Protein AF-A0A401QHI1-F1 (afdb_monomer)

Solvent-accessible surface area (backbone atoms only — not comparable to full-atom values): 21745 Å² total; per-residue (Å²): 92,75,42,57,74,98,57,79,73,34,81,75,37,26,34,40,37,42,41,28,44,40,52,71,39,65,68,50,36,47,31,44,77,69,56,44,65,62,94,81,37,71,45,52,82,74,55,82,55,30,84,54,68,31,31,52,53,16,51,32,35,13,39,39,52,45,80,56,34,30,65,60,72,97,56,66,14,44,21,76,58,24,31,18,64,32,34,25,69,40,64,90,92,48,79,51,73,57,34,32,48,30,48,24,39,24,82,91,35,67,42,28,39,45,78,54,73,69,20,51,63,27,23,20,33,55,46,36,77,48,75,55,96,79,28,35,41,37,32,25,41,25,38,53,27,38,58,74,84,51,29,53,73,34,38,34,41,35,40,36,34,71,42,53,40,33,36,40,36,40,41,40,71,41,67,44,98,84,35,70,61,66,29,35,45,79,36,82,39,44,84,87,52,72,74,43,85,46,72,55,102,80,36,25,35,36,30,36,84,52,98,87,40,50,37,39,33,40,38,32,29,46,84,57,53,42,73,82,79,88,84,62,92,87,67,88,87,86,90,57,65,59,67,43,33,42,34,40,39,32,29,62,90,58,49,81,77,44,77,50,46,44,58,66,93,48,36,38,39,38,42,39,31,41,84,86,50,41,37,40,36,43,36,53,70,50,92,52,92,84,57,66,52,45,36,36,39,32,51,71,89,46,79,44,76,44,54,50,88,76,41,55,73,91,74,90,78,79,79,73,80,63,55,66,57,58,51,54,58,57,56,56,65,52,55,61,55,55,54,51,51,51,54,52,50,52,53,51,51,68,67,31,69,66,48,49,53,49,50,52,51,52,56,66,57,63,79,60,92,61,62,69,72,56,50,56,61,61,64,66,71,77,76,76,80,94,74,89,79,88,132

InterPro domains:
  IPR052447 Dermatan-Sulfate Isomerase [PTHR15532] (1-309)

Secondary structure (DSSP, 8-state):
-EESTTS--BTTB-EEEEE--BTTHHHHHHHHHTT-STTT--GGGG---TTS-S-TTEEEEEGGG--SB----S--B-GGGSS-EEBS---TT-TBTTBB--TT-BTT-SS---SSHHHHT-B-EEEEEEEETTEEEEEEE-GGGS-GGG-EEEEEEEEEEEETTEEEEEEEEEE-TT----B-EE----SSS--EEEEETTEEEEEEEETTEEEEEEEEETTS--PPP---SS------B-S-EEEEEE-TT--EEEEEEEE-SSEEEEEEEESS-EEEEEEE-S--TT--EEEEEEETTEEEEEESTTPPPP-PPPPPTTHHHHHHHHHHTHHHHHHHHHHHHHHHHHTSHHHHHHHHHHHHHTTSS-HHHHHHHHHSSSSS-------

Foldseek 3Di:
DWALPPPDQAQQGKIKDWDFWAQVGPVLLCCQVVVFPVVQDPHCVNDFSFQDALAHGFMWIDQSPNGWFDQADQDARAQQSTQDKWWACDDPPAQAPSIDGFPQHDNPDSTTRQRDDLNVQFGKDWFDWDDDPQKIKTKIWGPSRHDCLQQWPTFMWIWICPGSFKIKIKTATDGDPPGPTWAMDGHTDDPPFFWDWDDDPQWTWIWTADPQGIKIKTKDFQVSDHDYDDGDPPDDDDDGHDGIMMMMIGDPVWAWPDWHWHDDPFWIWIWTDTPPWTKIKIAGDDPDPPDQFGIWIDTPPDIDTHGSVPTDDDDDDDHDPPVVVVVVVVVVVVVVVVVVVVVVVCVVCVPDPVNVVVVVVVVVVVPDDDVPVVVVVVVVVPDDDDDDDDD

Radius of gyration: 31.42 Å; Cα contacts (8 Å, |Δi|>4): 764; chains: 1; bounding box: 79×66×89 Å

Nearest PDB structures (foldseek):
  6hzn-assembly1_A  TM=9.493E-01  e=1.306E-43  Homo sapiens
  8t7z-assembly1_E  TM=2.114E-01  e=2.836E-01  Klebsiella aerogenes KCTC 2190
  1we5-assembly1_E  TM=2.531E-01  e=3.876E-01  Escherichia coli
  8t7z-assembly1_A  TM=1.858E-01  e=2.186E-01  Klebsiella aerogenes KCTC 2190
  8t7z-assembly1_F  TM=1.843E-01  e=4.083E-01  Klebsiella aerogenes KCTC 2190

Structure (mmCIF, N/CA/C/O backbone):
data_AF-A0A401QHI1-F1
#
_entry.id   AF-A0A401QHI1-F1
#
loop_
_atom_site.group_PDB
_atom_site.id
_atom_site.type_symbol
_atom_site.label_atom_id
_atom_site.label_alt_id
_atom_site.label_comp_id
_atom_site.label_asym_id
_atom_site.label_entity_id
_atom_site.label_seq_id
_atom_site.pdbx_PDB_ins_code
_atom_site.Cartn_x
_atom_site.Cartn_y
_atom_site.Cartn_z
_atom_site.occupancy
_atom_site.B_iso_or_equiv
_atom_site.auth_seq_id
_atom_site.auth_comp_id
_atom_site.auth_asym_id
_atom_site.auth_atom_id
_atom_site.pdbx_PDB_model_num
ATOM 1 N N . VAL A 1 1 ? -3.735 0.244 -6.476 1.00 87.19 1 VAL A N 1
ATOM 2 C CA . VAL A 1 1 ? -5.213 0.357 -6.486 1.00 87.19 1 VAL A CA 1
ATOM 3 C C . VAL A 1 1 ? -5.581 1.725 -5.952 1.00 87.19 1 VAL A C 1
ATOM 5 O O . VAL A 1 1 ? -4.955 2.157 -4.992 1.00 87.19 1 VAL A O 1
ATOM 8 N N . THR A 1 2 ? -6.544 2.405 -6.568 1.00 88.44 2 THR A N 1
ATOM 9 C CA . THR A 1 2 ? -7.120 3.660 -6.068 1.00 88.44 2 THR A CA 1
ATOM 10 C C . THR A 1 2 ? -8.643 3.547 -6.089 1.00 88.44 2 THR A C 1
ATOM 12 O O . THR A 1 2 ? -9.214 3.018 -7.039 1.00 88.44 2 THR A O 1
ATOM 15 N N . TYR A 1 3 ? -9.294 4.031 -5.037 1.00 84.38 3 TYR A N 1
ATOM 16 C CA . TYR A 1 3 ? -10.744 4.114 -4.892 1.00 84.38 3 TYR A CA 1
ATOM 17 C C . TYR A 1 3 ? -11.126 5.549 -4.513 1.00 84.38 3 TYR A C 1
ATOM 19 O O . TYR A 1 3 ? -10.425 6.186 -3.727 1.00 84.38 3 TYR A O 1
ATOM 27 N N . GLY A 1 4 ? -12.202 6.068 -5.113 1.00 78.62 4 GLY A N 1
ATOM 28 C CA . GLY A 1 4 ? -12.642 7.459 -4.929 1.00 78.62 4 GLY A CA 1
ATOM 29 C C . GLY A 1 4 ? -11.766 8.517 -5.619 1.00 78.62 4 GLY A C 1
ATOM 30 O O . GLY A 1 4 ? -11.945 9.710 -5.396 1.00 78.62 4 GLY A O 1
ATOM 31 N N . GLY A 1 5 ? -10.813 8.107 -6.465 1.00 74.19 5 GLY A N 1
ATOM 32 C CA . GLY A 1 5 ? -9.969 9.031 -7.228 1.00 74.19 5 GLY A CA 1
ATOM 33 C C . GLY A 1 5 ? -10.769 9.866 -8.236 1.00 74.19 5 GLY A C 1
ATOM 34 O O . GLY A 1 5 ? -11.660 9.344 -8.899 1.00 74.19 5 GLY A O 1
ATOM 35 N N . ALA A 1 6 ? -10.408 11.149 -8.369 1.00 64.31 6 ALA A N 1
ATOM 36 C CA . ALA A 1 6 ? -11.014 12.133 -9.282 1.00 64.31 6 ALA A CA 1
ATOM 37 C C . ALA A 1 6 ? -12.469 12.548 -8.974 1.00 64.31 6 ALA A C 1
ATOM 39 O O . ALA A 1 6 ? -13.143 13.115 -9.834 1.00 64.31 6 ALA A O 1
ATOM 40 N N . VAL A 1 7 ? -12.946 12.317 -7.749 1.00 65.88 7 VAL A N 1
ATOM 41 C CA . VAL A 1 7 ? -14.273 12.755 -7.298 1.00 65.88 7 VAL A CA 1
ATOM 42 C C . VAL A 1 7 ? -14.133 13.972 -6.362 1.00 65.88 7 VAL A C 1
ATOM 44 O O . VAL A 1 7 ? -13.175 14.009 -5.587 1.00 65.88 7 VAL A O 1
ATOM 47 N N . PRO A 1 8 ? -15.029 14.984 -6.410 1.00 66.88 8 PRO A N 1
ATOM 48 C CA . PRO A 1 8 ? -15.001 16.103 -5.465 1.00 66.88 8 PRO A CA 1
ATOM 49 C C . PRO A 1 8 ? -15.018 15.639 -4.006 1.00 66.88 8 PRO A C 1
ATOM 51 O O . PRO A 1 8 ? -15.732 14.690 -3.670 1.00 66.88 8 PRO A O 1
ATOM 54 N N . ALA A 1 9 ? -14.250 16.329 -3.157 1.00 62.50 9 ALA A N 1
ATOM 55 C CA . ALA A 1 9 ? -14.211 16.073 -1.722 1.00 62.50 9 ALA A CA 1
ATOM 56 C C . ALA A 1 9 ? -15.585 16.360 -1.097 1.00 62.50 9 ALA A C 1
ATOM 58 O O . ALA A 1 9 ? -16.060 17.495 -1.110 1.00 62.50 9 ALA A O 1
ATOM 59 N N . GLU A 1 10 ? -16.221 15.318 -0.564 1.00 64.00 10 GLU A N 1
ATOM 60 C CA . GLU A 1 10 ? -17.504 15.370 0.138 1.00 64.00 10 GLU A CA 1
ATOM 61 C C . GLU A 1 10 ? -17.471 14.369 1.306 1.00 64.00 10 GLU A C 1
ATOM 63 O O . GLU A 1 10 ? -16.754 13.369 1.256 1.00 64.00 10 GLU A O 1
ATOM 68 N N . VAL A 1 11 ? -18.294 14.595 2.337 1.00 62.16 11 VAL A N 1
ATOM 69 C CA . VAL A 1 11 ? -18.361 13.793 3.584 1.00 62.16 11 VAL A CA 1
ATOM 70 C C . VAL A 1 11 ? -18.697 12.304 3.350 1.00 62.16 11 VAL A C 1
ATOM 72 O O . VAL A 1 11 ? -18.530 11.455 4.218 1.00 62.16 11 VAL A O 1
ATOM 75 N N . THR A 1 12 ? -19.168 11.942 2.160 1.00 72.12 12 THR A N 1
ATOM 76 C CA . THR A 1 12 ? -19.492 10.553 1.797 1.00 72.12 12 THR A CA 1
ATOM 77 C C . THR A 1 12 ? -18.534 9.966 0.763 1.00 72.12 12 THR A C 1
ATOM 79 O O . THR A 1 12 ? -18.793 8.885 0.234 1.00 72.12 12 THR A O 1
ATOM 82 N N . ARG A 1 13 ? -17.444 10.667 0.433 1.00 82.75 13 ARG A N 1
ATOM 83 C CA . ARG A 1 13 ? -16.537 10.313 -0.664 1.00 82.75 13 ARG A CA 1
ATOM 84 C C . ARG A 1 13 ? -15.097 10.210 -0.165 1.00 82.75 13 ARG A C 1
ATOM 86 O O . ARG A 1 13 ? -14.366 11.198 -0.183 1.00 82.75 13 ARG A O 1
ATOM 93 N N . PRO A 1 14 ? -14.683 9.024 0.305 1.00 92.19 14 PRO A N 1
ATOM 94 C CA . PRO A 1 14 ? -13.320 8.820 0.751 1.00 92.19 14 PRO A CA 1
ATOM 95 C C . PRO A 1 14 ? -12.392 8.598 -0.435 1.00 92.19 14 PRO A C 1
ATOM 97 O O . PRO A 1 14 ? -12.797 8.072 -1.473 1.00 92.19 14 PRO A O 1
ATOM 100 N N . PHE A 1 15 ? -11.118 8.896 -0.223 1.00 95.44 15 PHE A N 1
ATOM 101 C CA . PHE A 1 15 ? -10.049 8.377 -1.060 1.00 95.44 15 PHE A CA 1
ATOM 102 C C . PHE A 1 15 ? -9.310 7.261 -0.319 1.00 95.44 15 PHE A C 1
ATOM 104 O O . PHE A 1 15 ? -8.932 7.419 0.843 1.00 95.44 15 PHE A O 1
ATOM 111 N N . LEU A 1 16 ? -9.093 6.138 -0.999 1.00 96.94 16 LEU A N 1
ATOM 112 C CA . LEU A 1 16 ? -8.296 5.016 -0.506 1.00 96.94 16 LEU A CA 1
ATOM 113 C C . LEU A 1 16 ? -7.322 4.594 -1.601 1.00 96.94 16 LEU A C 1
ATOM 115 O O . LEU A 1 16 ? -7.727 4.355 -2.741 1.00 96.94 16 LEU A O 1
ATOM 119 N N . SER A 1 17 ? -6.042 4.468 -1.267 1.00 97.75 17 SER A N 1
ATOM 120 C CA . SER A 1 17 ? -5.049 3.894 -2.174 1.00 97.75 17 SER A CA 1
ATOM 121 C C . SER A 1 17 ? -4.278 2.764 -1.513 1.00 97.75 17 SER A C 1
ATOM 123 O O . SER A 1 17 ? -4.139 2.735 -0.297 1.00 97.75 17 SER A O 1
ATOM 125 N N . PHE A 1 18 ? -3.801 1.823 -2.324 1.00 98.50 18 PHE A N 1
ATOM 126 C CA . PHE A 1 18 ? -2.988 0.693 -1.885 1.00 98.50 18 PHE A CA 1
ATOM 127 C C . PHE A 1 18 ? -1.940 0.349 -2.945 1.00 98.50 18 PHE A C 1
ATOM 129 O O . PHE A 1 18 ? -2.283 0.217 -4.132 1.00 98.50 18 PHE A O 1
ATOM 136 N N . LYS A 1 19 ? -0.685 0.164 -2.529 1.00 98.38 19 LYS A N 1
ATOM 137 C CA . LYS A 1 19 ? 0.440 -0.194 -3.398 1.00 98.38 19 LYS A CA 1
ATOM 138 C C . LYS A 1 19 ? 1.066 -1.507 -2.949 1.00 98.38 19 LYS A C 1
ATOM 140 O O . LYS A 1 19 ? 1.502 -1.654 -1.818 1.00 98.38 19 LYS A O 1
ATOM 145 N N . SER A 1 20 ? 1.147 -2.457 -3.873 1.00 98.12 20 SER A N 1
ATOM 146 C CA . SER A 1 20 ? 1.952 -3.667 -3.716 1.00 98.12 20 SER A CA 1
ATOM 147 C C . SER A 1 20 ? 2.227 -4.245 -5.103 1.00 98.12 20 SER A C 1
ATOM 149 O O . SER A 1 20 ? 1.303 -4.670 -5.800 1.00 98.12 20 SER A O 1
ATOM 151 N N . GLY A 1 21 ? 3.469 -4.159 -5.572 1.00 97.31 21 GLY A N 1
ATOM 152 C CA . GLY A 1 21 ? 3.821 -4.474 -6.954 1.00 97.31 21 GLY A CA 1
ATOM 153 C C . GLY A 1 21 ? 5.308 -4.729 -7.179 1.00 97.31 21 GLY A C 1
ATOM 154 O O . GLY A 1 21 ? 6.144 -4.584 -6.292 1.00 97.31 21 GLY A O 1
ATOM 155 N N . LYS A 1 22 ? 5.639 -5.119 -8.409 1.00 97.62 22 LYS A N 1
ATOM 156 C CA . LYS A 1 22 ? 7.018 -5.331 -8.860 1.00 97.62 22 LYS A CA 1
ATOM 157 C C . LYS A 1 22 ? 7.781 -4.001 -8.937 1.00 97.62 22 LYS A C 1
ATOM 159 O O . LYS A 1 22 ? 7.229 -3.022 -9.445 1.00 97.62 22 LYS A O 1
ATOM 164 N N . LEU A 1 23 ? 9.040 -3.992 -8.497 1.00 97.94 23 LEU A N 1
ATOM 165 C CA . LEU A 1 23 ? 9.972 -2.871 -8.673 1.00 97.94 23 LEU A CA 1
ATOM 166 C C . LEU A 1 23 ? 10.060 -2.456 -10.152 1.00 97.94 23 LEU A C 1
ATOM 168 O O . LEU A 1 23 ? 10.135 -3.310 -11.032 1.00 97.94 23 LEU A O 1
ATOM 172 N N . GLY A 1 24 ? 10.034 -1.159 -10.454 1.00 96.56 24 GLY A N 1
ATOM 173 C CA . GLY A 1 24 ? 9.976 -0.621 -11.819 1.00 96.56 24 GLY A CA 1
ATOM 174 C C . GLY A 1 24 ? 8.613 -0.792 -12.503 1.00 96.56 24 GLY A C 1
ATOM 175 O O . GLY A 1 24 ? 8.443 -0.427 -13.667 1.00 96.56 24 GLY A O 1
ATOM 176 N N . GLY A 1 25 ? 7.628 -1.372 -11.817 1.00 96.31 25 GLY A N 1
ATOM 177 C CA . GLY A 1 25 ? 6.393 -1.848 -12.425 1.00 96.31 25 GLY A CA 1
ATOM 178 C C . GLY A 1 25 ? 6.590 -3.134 -13.238 1.00 96.31 25 GLY A C 1
ATOM 179 O O . GLY A 1 25 ? 7.697 -3.513 -13.621 1.00 96.31 25 GLY A O 1
ATOM 180 N N . ARG A 1 26 ? 5.476 -3.820 -13.534 1.00 95.19 26 ARG A N 1
ATOM 181 C CA . ARG A 1 26 ? 5.481 -5.144 -14.190 1.00 95.19 26 ARG A CA 1
ATOM 182 C C . ARG A 1 26 ? 6.321 -5.180 -15.467 1.00 95.19 26 ARG A C 1
ATOM 184 O O . ARG A 1 26 ? 7.074 -6.123 -15.657 1.00 95.19 26 ARG A O 1
ATOM 191 N N . ALA A 1 27 ? 6.190 -4.172 -16.331 1.00 95.38 27 ALA A N 1
ATOM 192 C CA . ALA A 1 27 ? 6.876 -4.156 -17.621 1.00 95.38 27 ALA A CA 1
ATOM 193 C C . ALA A 1 27 ? 8.402 -4.159 -17.460 1.00 95.38 27 ALA A C 1
ATOM 195 O O . ALA A 1 27 ? 9.063 -5.029 -18.018 1.00 95.38 27 ALA A O 1
ATOM 196 N N . ILE A 1 28 ? 8.955 -3.232 -16.672 1.00 96.75 28 ILE A N 1
ATOM 197 C CA . ILE A 1 28 ? 10.404 -3.134 -16.458 1.00 96.75 28 ILE A CA 1
ATOM 198 C C . ILE A 1 28 ? 10.916 -4.377 -15.735 1.00 96.75 28 ILE A C 1
ATOM 200 O O . ILE A 1 28 ? 11.891 -4.978 -16.184 1.00 96.75 28 ILE A O 1
ATOM 204 N N . TYR A 1 29 ? 10.234 -4.794 -14.666 1.00 96.62 29 TYR A N 1
ATOM 205 C CA . TYR A 1 29 ? 10.613 -5.984 -13.916 1.00 96.62 29 TYR A CA 1
ATOM 206 C C . TYR A 1 29 ? 10.683 -7.212 -14.826 1.00 96.62 29 TYR A C 1
ATOM 208 O O . TYR A 1 29 ? 11.708 -7.888 -14.875 1.00 96.62 29 TYR A O 1
ATOM 216 N N . ASP A 1 30 ? 9.631 -7.478 -15.601 1.00 96.38 30 ASP A N 1
ATOM 217 C CA . ASP A 1 30 ? 9.590 -8.635 -16.490 1.00 96.38 30 ASP A CA 1
ATOM 218 C C . ASP A 1 30 ? 10.616 -8.512 -17.624 1.00 96.38 30 ASP A C 1
ATOM 220 O O . ASP A 1 30 ? 11.220 -9.515 -17.987 1.00 96.38 30 ASP A O 1
ATOM 224 N N . ILE A 1 31 ? 10.869 -7.312 -18.162 1.00 97.06 31 ILE A N 1
ATOM 225 C CA . ILE A 1 31 ? 11.923 -7.099 -19.165 1.00 97.06 31 ILE A CA 1
ATOM 226 C C . ILE A 1 31 ? 13.293 -7.487 -18.603 1.00 97.06 31 ILE A C 1
ATOM 228 O O . ILE A 1 31 ? 14.036 -8.227 -19.249 1.00 97.06 31 ILE A O 1
ATOM 232 N N . VAL A 1 32 ? 13.613 -7.026 -17.392 1.00 96.31 32 VAL A N 1
ATOM 233 C CA . VAL A 1 32 ? 14.892 -7.309 -16.731 1.00 96.31 32 VAL A CA 1
ATOM 234 C C . VAL A 1 32 ? 15.034 -8.799 -16.413 1.00 96.31 32 VAL A C 1
ATOM 236 O O . VAL A 1 32 ? 16.046 -9.404 -16.768 1.00 96.31 32 VAL A O 1
ATOM 239 N N . HIS A 1 33 ? 14.023 -9.407 -15.789 1.00 95.31 33 HIS A N 1
ATOM 240 C CA . HIS A 1 33 ? 14.108 -10.783 -15.285 1.00 95.31 33 HIS A CA 1
ATOM 241 C C . HIS A 1 33 ? 13.916 -11.838 -16.381 1.00 95.31 33 HIS A C 1
ATOM 243 O O . HIS A 1 33 ? 14.506 -12.914 -16.306 1.00 95.31 33 HIS A O 1
ATOM 249 N N . GLN A 1 34 ? 13.132 -11.537 -17.421 1.00 95.94 34 GLN A N 1
ATOM 250 C CA . GLN A 1 34 ? 12.909 -12.432 -18.565 1.00 95.94 34 GLN A CA 1
ATOM 251 C C . GLN A 1 34 ? 13.868 -12.136 -19.731 1.00 95.94 34 GLN A C 1
ATOM 253 O O . GLN A 1 34 ? 13.766 -12.778 -20.771 1.00 95.94 34 GLN A O 1
ATOM 258 N N . LYS A 1 35 ? 14.815 -11.198 -19.557 1.00 95.88 35 LYS A N 1
ATOM 259 C CA . LYS A 1 35 ? 15.833 -10.807 -20.552 1.00 95.88 35 LYS A CA 1
ATOM 260 C C . LYS A 1 35 ? 15.241 -10.385 -21.906 1.00 95.88 35 LYS A C 1
ATOM 262 O O . LYS A 1 35 ? 15.792 -10.718 -22.956 1.00 95.88 35 LYS A O 1
ATOM 267 N N . LYS A 1 36 ? 14.132 -9.644 -21.869 1.00 96.25 36 LYS A N 1
ATOM 268 C CA . LYS A 1 36 ? 13.482 -9.109 -23.074 1.00 96.25 36 LYS A CA 1
ATOM 269 C C . LYS A 1 36 ? 14.294 -7.976 -23.689 1.00 96.25 36 LYS A C 1
ATOM 271 O O . LYS A 1 36 ? 15.032 -7.294 -22.977 1.00 96.25 36 LYS A O 1
ATOM 276 N N . TYR A 1 37 ? 14.119 -7.745 -24.989 1.00 97.19 37 TYR A N 1
ATOM 277 C CA . TYR A 1 37 ? 14.792 -6.684 -25.748 1.00 97.19 37 TYR A CA 1
ATOM 278 C C . TYR A 1 37 ? 16.321 -6.748 -25.615 1.00 97.19 37 TYR A C 1
ATOM 280 O O . TYR A 1 37 ? 16.993 -5.740 -25.374 1.00 97.19 37 TYR A O 1
ATOM 288 N N . SER A 1 38 ? 16.879 -7.955 -25.726 1.00 95.56 38 SER A N 1
ATOM 289 C CA . SER A 1 38 ? 18.280 -8.260 -25.391 1.00 95.56 38 SER A CA 1
ATOM 290 C C . SER A 1 38 ? 19.329 -7.461 -26.180 1.00 95.56 38 SER A C 1
ATOM 292 O O . SER A 1 38 ? 20.465 -7.327 -25.723 1.00 95.56 38 SER A O 1
ATOM 294 N N . GLN A 1 39 ? 18.964 -6.885 -27.330 1.00 96.19 39 GLN A N 1
ATOM 295 C CA . GLN A 1 39 ? 19.842 -6.006 -28.112 1.00 96.19 39 GLN A CA 1
ATOM 296 C C . GLN A 1 39 ? 20.009 -4.609 -27.490 1.00 96.19 39 GLN A C 1
ATOM 298 O O . GLN A 1 39 ? 21.021 -3.951 -27.731 1.00 96.19 39 GLN A O 1
ATOM 303 N N . TRP A 1 40 ? 19.055 -4.153 -26.674 1.00 96.62 40 TRP A N 1
ATOM 304 C CA . TRP A 1 40 ? 19.089 -2.838 -26.015 1.00 96.62 40 TRP A CA 1
ATOM 305 C C . TRP A 1 40 ? 19.325 -2.937 -24.513 1.00 96.62 40 TRP A C 1
ATOM 307 O O . TRP A 1 40 ? 20.002 -2.093 -23.916 1.00 96.62 40 TRP A O 1
ATOM 317 N N . ILE A 1 41 ? 18.740 -3.957 -23.892 1.00 97.50 41 ILE A N 1
ATOM 318 C CA . ILE A 1 41 ? 18.601 -4.055 -22.448 1.00 97.50 41 ILE A CA 1
ATOM 319 C C . ILE A 1 41 ? 19.516 -5.147 -21.910 1.00 97.50 41 ILE A C 1
ATOM 321 O O . ILE A 1 41 ? 19.456 -6.305 -22.309 1.00 97.50 41 ILE A O 1
ATOM 325 N N . ASN A 1 42 ? 20.345 -4.786 -20.937 1.00 95.94 42 ASN A N 1
ATOM 326 C CA . ASN A 1 42 ? 21.150 -5.728 -20.176 1.00 95.94 42 ASN A CA 1
ATOM 327 C C . ASN A 1 42 ? 20.974 -5.436 -18.680 1.00 95.94 42 ASN A C 1
ATOM 329 O O . ASN A 1 42 ? 21.776 -4.754 -18.038 1.00 95.94 42 ASN A O 1
ATOM 333 N N . GLY A 1 43 ? 19.868 -5.965 -18.158 1.00 95.44 43 GLY A N 1
ATOM 334 C CA . GLY A 1 43 ? 19.483 -5.899 -16.755 1.00 95.44 43 GLY A CA 1
ATOM 335 C C . GLY A 1 43 ? 19.108 -4.496 -16.271 1.00 95.44 43 GLY A C 1
ATOM 336 O O . GLY A 1 43 ? 18.801 -3.592 -17.050 1.00 95.44 43 GLY A O 1
ATOM 337 N N . TRP A 1 44 ? 19.178 -4.305 -14.952 1.00 96.62 44 TRP A N 1
ATOM 338 C CA . TRP A 1 44 ? 18.821 -3.052 -14.278 1.00 96.62 44 TRP A CA 1
ATOM 339 C C . TRP A 1 44 ? 19.658 -1.838 -14.691 1.00 96.62 44 TRP A C 1
ATOM 341 O O . TRP A 1 44 ? 19.248 -0.712 -14.436 1.00 96.62 44 TRP A O 1
ATOM 351 N N . LYS A 1 45 ? 20.811 -2.010 -15.351 1.00 95.69 45 LYS A N 1
ATOM 352 C CA . LYS A 1 45 ? 21.663 -0.877 -15.757 1.00 95.69 45 LYS A CA 1
ATOM 353 C C . LYS A 1 45 ? 20.975 0.069 -16.756 1.00 95.69 45 LYS A C 1
ATOM 355 O O . LYS A 1 45 ? 21.390 1.216 -16.876 1.00 95.69 45 LYS A O 1
ATOM 360 N N . ASN A 1 46 ? 19.969 -0.428 -17.479 1.00 97.06 46 ASN A N 1
ATOM 361 C CA . ASN A 1 46 ? 19.207 0.320 -18.477 1.00 97.06 46 ASN A CA 1
ATOM 362 C C . ASN A 1 46 ? 17.969 1.023 -17.892 1.00 97.06 46 ASN A C 1
ATOM 364 O O . ASN A 1 46 ? 17.305 1.763 -18.612 1.00 97.06 46 ASN A O 1
ATOM 368 N N . PHE A 1 47 ? 17.663 0.816 -16.609 1.00 97.25 47 PHE A N 1
ATOM 369 C CA . PHE A 1 47 ? 16.511 1.406 -15.930 1.00 97.25 47 PHE A CA 1
ATOM 370 C C . PHE A 1 47 ? 16.945 2.125 -14.650 1.00 97.25 47 PHE A C 1
ATOM 372 O O . PHE A 1 47 ? 18.008 1.853 -14.094 1.00 97.25 47 PHE A O 1
ATOM 379 N N . ASN A 1 48 ? 16.124 3.061 -14.171 1.00 96.56 48 ASN A N 1
ATOM 380 C CA . ASN A 1 48 ? 16.391 3.776 -12.927 1.00 96.56 48 ASN A CA 1
ATOM 381 C C . ASN A 1 48 ? 15.162 3.781 -12.015 1.00 96.56 48 ASN A C 1
ATOM 383 O O . ASN A 1 48 ? 14.305 4.651 -12.135 1.00 96.56 48 ASN A O 1
ATOM 387 N N . ALA A 1 49 ? 15.111 2.828 -11.082 1.00 95.94 49 ALA A N 1
ATOM 388 C CA . ALA A 1 49 ? 14.066 2.741 -10.060 1.00 95.94 49 ALA A CA 1
ATOM 389 C C . ALA A 1 49 ? 14.420 3.513 -8.775 1.00 95.94 49 ALA A C 1
ATOM 391 O O . ALA A 1 49 ? 13.775 3.362 -7.745 1.00 95.94 49 ALA A O 1
ATOM 392 N N . GLY A 1 50 ? 15.454 4.358 -8.796 1.00 94.00 50 GLY A N 1
ATOM 393 C CA . GLY A 1 50 ? 15.976 4.959 -7.573 1.00 94.00 50 GLY A CA 1
ATOM 394 C C . GLY A 1 50 ? 15.062 6.015 -6.926 1.00 94.00 50 GLY A C 1
ATOM 395 O O . GLY A 1 50 ? 15.306 6.399 -5.784 1.00 94.00 50 GLY A O 1
ATOM 396 N N . HIS A 1 51 ? 14.016 6.468 -7.624 1.00 94.25 51 HIS A N 1
ATOM 397 C CA . HIS A 1 51 ? 12.975 7.341 -7.070 1.00 94.25 51 HIS A CA 1
ATOM 398 C C . HIS A 1 51 ? 11.788 6.588 -6.458 1.00 94.25 51 HIS A C 1
ATOM 400 O O . HIS A 1 51 ? 10.979 7.225 -5.788 1.00 94.25 51 HIS A O 1
ATOM 406 N N . GLU A 1 52 ? 11.689 5.268 -6.637 1.00 95.50 52 GLU A N 1
ATOM 407 C CA . GLU A 1 52 ? 10.724 4.464 -5.883 1.00 95.50 52 GLU A CA 1
ATOM 408 C C . GLU A 1 52 ? 11.089 4.413 -4.396 1.00 95.50 52 GLU A C 1
ATOM 410 O O . GLU A 1 52 ? 12.196 4.790 -4.004 1.00 95.50 52 GLU A O 1
ATOM 415 N N . HIS A 1 53 ? 10.145 3.983 -3.561 1.00 96.00 53 HIS A N 1
ATOM 416 C CA . HIS A 1 53 ? 10.292 3.874 -2.112 1.00 96.00 53 HIS A CA 1
ATOM 417 C C . HIS A 1 53 ? 10.209 2.400 -1.658 1.00 96.00 53 HIS A C 1
ATOM 419 O O . HIS A 1 53 ? 9.660 1.568 -2.380 1.00 96.00 53 HIS A O 1
ATOM 425 N N . PRO A 1 54 ? 10.753 2.049 -0.476 1.00 96.56 54 PRO A N 1
ATOM 426 C CA . PRO A 1 54 ? 10.506 0.761 0.182 1.00 96.56 54 PRO A CA 1
ATOM 427 C C . PRO A 1 54 ? 9.102 0.741 0.826 1.00 96.56 54 PRO A C 1
ATOM 429 O O . PRO A 1 54 ? 8.951 0.836 2.044 1.00 96.56 54 PRO A O 1
ATOM 432 N N . ASP A 1 55 ? 8.071 0.695 -0.015 1.00 97.44 55 ASP A N 1
ATOM 433 C CA . ASP A 1 55 ? 6.666 0.997 0.296 1.00 97.44 55 ASP A CA 1
ATOM 434 C C . ASP A 1 55 ? 5.692 -0.125 -0.137 1.00 97.44 55 ASP A C 1
ATOM 436 O O . ASP A 1 55 ? 4.496 0.102 -0.313 1.00 97.44 55 ASP A O 1
ATOM 440 N N . GLN A 1 56 ? 6.169 -1.356 -0.347 1.00 98.31 56 GLN A N 1
ATOM 441 C CA . GLN A 1 56 ? 5.272 -2.461 -0.706 1.00 98.31 56 GLN A CA 1
ATOM 442 C C . GLN A 1 56 ? 4.290 -2.749 0.446 1.00 98.31 56 GLN A C 1
ATOM 444 O O . GLN A 1 56 ? 4.686 -2.748 1.611 1.00 98.31 56 GLN A O 1
ATOM 449 N N . ASN A 1 57 ? 3.016 -2.988 0.118 1.00 98.38 57 ASN A N 1
ATOM 450 C CA . ASN A 1 57 ? 1.867 -2.997 1.036 1.00 98.38 57 ASN A CA 1
ATOM 451 C C . ASN A 1 57 ? 1.562 -1.644 1.727 1.00 98.38 57 ASN A C 1
ATOM 453 O O . ASN A 1 57 ? 0.836 -1.625 2.728 1.00 98.38 57 ASN A O 1
ATOM 457 N N . SER A 1 58 ? 2.047 -0.506 1.214 1.00 98.38 58 SER A N 1
ATOM 458 C CA . SER A 1 58 ? 1.610 0.807 1.705 1.00 98.38 58 SER A CA 1
ATOM 459 C C . SER A 1 58 ? 0.175 1.133 1.286 1.00 98.38 58 SER A C 1
ATOM 461 O O . SER A 1 58 ? -0.371 0.591 0.316 1.00 98.38 58 SER A O 1
ATOM 463 N N . PHE A 1 59 ? -0.459 2.024 2.044 1.00 98.62 59 PHE A N 1
ATOM 464 C CA . PHE A 1 59 ? -1.790 2.537 1.749 1.00 98.62 59 PHE A CA 1
ATOM 465 C C . PHE A 1 59 ? -1.909 4.001 2.165 1.00 98.62 59 PHE A C 1
ATOM 467 O O . PHE A 1 59 ? -1.147 4.484 3.005 1.00 98.62 59 PHE A O 1
ATOM 474 N N . THR A 1 60 ? -2.903 4.688 1.608 1.00 98.38 60 THR A N 1
ATOM 475 C CA . THR A 1 60 ? -3.341 6.003 2.087 1.00 98.38 60 THR A CA 1
ATOM 476 C C . THR A 1 60 ? -4.843 6.025 2.258 1.00 98.38 60 THR A C 1
ATOM 478 O O . THR A 1 60 ? -5.568 5.342 1.533 1.00 98.38 60 THR A O 1
ATOM 481 N N . PHE A 1 61 ? -5.315 6.826 3.206 1.00 98.19 61 PHE A N 1
ATOM 482 C CA . PHE A 1 61 ? -6.727 6.959 3.509 1.00 98.19 61 PHE A CA 1
ATOM 483 C C . PHE A 1 61 ? -7.060 8.417 3.815 1.00 98.19 61 PHE A C 1
ATOM 485 O O . PHE A 1 61 ? -6.499 9.016 4.734 1.00 98.19 61 PHE A O 1
ATOM 492 N N . ALA A 1 62 ? -7.978 8.977 3.032 1.00 96.75 62 ALA A N 1
ATOM 493 C CA . ALA A 1 62 ? -8.524 10.309 3.237 1.00 96.75 62 ALA A CA 1
ATOM 494 C C . ALA A 1 62 ? -10.058 10.235 3.344 1.00 96.75 62 ALA A C 1
ATOM 496 O O . ALA A 1 62 ? -10.761 10.450 2.346 1.00 96.75 62 ALA A O 1
ATOM 497 N N . PRO A 1 63 ? -10.598 9.860 4.520 1.00 94.88 63 PRO A N 1
ATOM 498 C CA . PRO A 1 63 ? -12.033 9.942 4.784 1.00 94.88 63 PRO A CA 1
ATOM 499 C C . PRO A 1 63 ? -12.511 11.386 4.590 1.00 94.88 63 PRO A C 1
ATOM 501 O O . PRO A 1 63 ? -11.827 12.323 4.986 1.00 94.88 63 PRO A O 1
ATOM 504 N N . ASN A 1 64 ? -13.660 11.578 3.939 1.00 91.25 64 ASN A N 1
ATOM 505 C CA . ASN A 1 64 ? -14.224 12.902 3.612 1.00 91.25 64 ASN A CA 1
ATOM 506 C C . ASN A 1 64 ? -13.327 13.796 2.732 1.00 91.25 64 ASN A C 1
ATOM 508 O O . ASN A 1 64 ? -13.540 15.005 2.653 1.00 91.25 64 ASN A O 1
ATOM 512 N N . GLY A 1 65 ? -12.292 13.230 2.104 1.00 91.00 65 GLY A N 1
ATOM 513 C CA . GLY A 1 65 ? -11.248 14.001 1.430 1.00 91.00 65 GLY A CA 1
ATOM 514 C C . GLY A 1 65 ? -10.244 14.672 2.379 1.00 91.00 65 GLY A C 1
ATOM 515 O O . GLY A 1 65 ? -9.383 15.411 1.907 1.00 91.00 65 GLY A O 1
ATOM 516 N N . VAL A 1 66 ? -10.310 14.409 3.688 1.00 93.62 66 VAL A N 1
ATOM 517 C CA . VAL A 1 66 ? -9.350 14.899 4.683 1.00 93.62 66 VAL A CA 1
ATOM 518 C C . VAL A 1 66 ? -8.192 13.90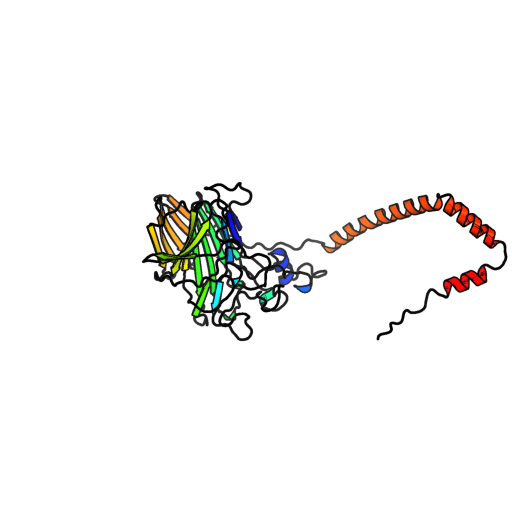3 4.799 1.00 93.62 66 VAL A C 1
ATOM 520 O O . VAL A 1 66 ? -8.435 12.752 5.163 1.00 93.62 66 VAL A O 1
ATOM 523 N N . PRO A 1 67 ? -6.936 14.287 4.493 1.00 95.00 67 PRO A N 1
ATOM 524 C CA . PRO A 1 67 ? -5.798 13.372 4.557 1.00 95.00 67 PRO A CA 1
ATOM 525 C C . PRO A 1 67 ? -5.577 12.876 5.990 1.00 95.00 67 PRO A C 1
ATOM 527 O O . PRO A 1 67 ? -5.126 13.638 6.847 1.00 95.00 67 PRO A O 1
ATOM 530 N N . PHE A 1 68 ? -5.908 11.608 6.253 1.00 97.56 68 PHE A N 1
ATOM 531 C CA . PHE A 1 68 ? -5.725 10.993 7.566 1.00 97.56 68 PHE A CA 1
ATOM 532 C C . PHE A 1 68 ? -4.451 10.151 7.596 1.00 97.56 68 PHE A C 1
ATOM 534 O O . PHE A 1 68 ? -3.530 10.477 8.341 1.00 97.56 68 PHE A O 1
ATOM 541 N N . ILE A 1 69 ? -4.372 9.132 6.735 1.00 98.19 69 ILE A N 1
ATOM 542 C CA . ILE A 1 69 ? -3.157 8.347 6.501 1.00 98.19 69 ILE A CA 1
ATOM 543 C C . ILE A 1 69 ? -2.578 8.757 5.149 1.00 98.19 69 ILE A C 1
ATOM 545 O O . ILE A 1 69 ? -3.207 8.544 4.110 1.00 98.19 69 ILE A O 1
ATOM 549 N N . THR A 1 70 ? -1.394 9.357 5.150 1.00 96.19 70 THR A N 1
ATOM 550 C CA . THR A 1 70 ? -0.744 9.931 3.967 1.00 96.19 70 THR A CA 1
ATOM 551 C C . THR A 1 70 ? 0.536 9.179 3.628 1.00 96.19 70 THR A C 1
ATOM 553 O O . THR A 1 70 ? 1.112 8.500 4.473 1.00 96.19 70 THR A O 1
ATOM 556 N N . GLU A 1 71 ? 1.004 9.300 2.387 1.00 91.19 71 GLU A N 1
ATOM 557 C CA . GLU A 1 71 ? 2.375 8.898 2.056 1.00 91.19 71 GLU A CA 1
ATOM 558 C C . GLU A 1 71 ? 3.367 9.922 2.604 1.00 91.19 71 GLU A C 1
ATOM 560 O O . GLU A 1 71 ? 3.038 11.106 2.734 1.00 91.19 71 GLU A O 1
ATOM 565 N N . ALA A 1 72 ? 4.600 9.492 2.867 1.00 76.31 72 ALA A N 1
ATOM 566 C CA . ALA A 1 72 ? 5.679 10.447 3.051 1.00 76.31 72 ALA A CA 1
ATOM 567 C C . ALA A 1 72 ? 6.053 11.102 1.717 1.00 76.31 72 ALA A C 1
ATOM 569 O O . ALA A 1 72 ? 6.067 10.482 0.653 1.00 76.31 72 ALA A O 1
ATOM 570 N N . LEU A 1 73 ? 6.397 12.387 1.792 1.00 82.00 73 LEU A N 1
ATOM 571 C CA . LEU A 1 73 ? 6.923 13.137 0.658 1.00 82.00 73 LEU A CA 1
ATOM 572 C C . LEU A 1 73 ? 8.324 12.637 0.263 1.00 82.00 73 LEU A C 1
ATOM 574 O O . LEU A 1 73 ? 8.880 11.699 0.834 1.00 82.00 73 LEU A O 1
ATOM 578 N N . TYR A 1 74 ? 8.930 13.307 -0.718 1.00 82.81 74 TYR A N 1
ATOM 579 C CA . TYR A 1 74 ? 10.289 13.006 -1.154 1.00 82.81 74 TYR A CA 1
ATOM 580 C C . TYR A 1 74 ? 11.275 12.974 0.023 1.00 82.81 74 TYR A C 1
ATOM 582 O O . TYR A 1 74 ? 11.519 13.987 0.684 1.00 82.81 74 TYR A O 1
ATOM 590 N N . GLY A 1 75 ? 11.894 11.816 0.249 1.00 85.56 75 GLY A N 1
ATOM 591 C CA . GLY A 1 75 ? 12.734 11.602 1.418 1.00 85.56 75 GLY A CA 1
ATOM 592 C C . GLY A 1 75 ? 13.824 10.546 1.236 1.00 85.56 75 GLY A C 1
ATOM 593 O O . GLY A 1 75 ? 14.009 9.993 0.140 1.00 85.56 75 GLY A O 1
ATOM 594 N N . PRO A 1 76 ? 14.587 10.294 2.316 1.00 89.00 76 PRO A N 1
ATOM 595 C CA . PRO A 1 76 ? 15.447 9.122 2.424 1.00 89.00 76 PRO A CA 1
ATOM 596 C C . PRO A 1 76 ? 14.668 7.832 2.158 1.00 89.00 76 PRO A C 1
ATOM 598 O O . PRO A 1 76 ? 13.452 7.778 2.333 1.00 89.00 76 PRO A O 1
ATOM 601 N N . LYS A 1 77 ? 15.368 6.788 1.725 1.00 93.12 77 LYS A N 1
ATOM 602 C CA . LYS A 1 77 ? 14.745 5.546 1.261 1.00 93.12 77 LYS A CA 1
ATOM 603 C C . LYS A 1 77 ? 14.666 4.540 2.397 1.00 93.12 77 LYS A C 1
ATOM 605 O O . LYS A 1 77 ? 15.307 3.498 2.341 1.00 93.12 77 LYS A O 1
ATOM 610 N N . TYR A 1 78 ? 13.916 4.903 3.435 1.00 92.75 78 TYR A N 1
ATOM 611 C CA . TYR A 1 78 ? 13.745 4.102 4.646 1.00 92.75 78 TYR A CA 1
ATOM 612 C C . TYR A 1 78 ? 12.349 3.497 4.693 1.00 92.75 78 TYR A C 1
ATOM 614 O O . TYR A 1 78 ? 11.374 4.172 4.366 1.00 92.75 78 TYR A O 1
ATOM 622 N N . THR A 1 79 ? 12.247 2.244 5.123 1.00 94.44 79 THR A N 1
ATOM 623 C CA . THR A 1 79 ? 10.977 1.505 5.147 1.00 94.44 79 THR A CA 1
ATOM 624 C C . THR A 1 79 ? 9.982 2.154 6.099 1.00 94.44 79 THR A C 1
ATOM 626 O O . THR A 1 79 ? 8.830 2.361 5.729 1.00 94.44 79 THR A O 1
ATOM 629 N N . PHE A 1 80 ? 10.442 2.571 7.282 1.00 91.69 80 PHE A N 1
ATOM 630 C CA . PHE A 1 80 ? 9.594 3.223 8.284 1.00 91.69 80 PHE A CA 1
ATOM 631 C C . PHE A 1 80 ? 9.074 4.600 7.874 1.00 91.69 80 PHE A C 1
ATOM 633 O O . PHE A 1 80 ? 8.257 5.142 8.599 1.00 91.69 80 PHE A O 1
ATOM 640 N N . LEU A 1 81 ? 9.563 5.198 6.780 1.00 92.12 81 LEU A N 1
ATOM 641 C CA . LEU A 1 81 ? 8.995 6.442 6.248 1.00 92.12 81 LEU A CA 1
ATOM 642 C C . LEU A 1 81 ? 7.768 6.182 5.369 1.00 92.12 81 LEU A C 1
ATOM 644 O O . LEU A 1 81 ? 7.158 7.128 4.897 1.00 92.12 81 LEU A O 1
ATOM 648 N N . ASN A 1 82 ? 7.407 4.925 5.129 1.00 95.19 82 ASN A N 1
ATOM 649 C CA . ASN A 1 82 ? 6.209 4.557 4.386 1.00 95.19 82 ASN A CA 1
ATOM 650 C C . ASN A 1 82 ? 5.242 3.844 5.332 1.00 95.19 82 ASN A C 1
ATOM 652 O O . ASN A 1 82 ? 5.627 3.381 6.409 1.00 95.19 82 ASN A O 1
ATOM 656 N N . ASN A 1 83 ? 3.980 3.717 4.924 1.00 97.19 83 ASN A N 1
ATOM 657 C CA . ASN A 1 83 ? 2.967 3.016 5.713 1.00 97.19 83 ASN A CA 1
ATOM 658 C C . ASN A 1 83 ? 3.139 1.491 5.613 1.00 97.19 83 ASN A C 1
ATOM 660 O O . ASN A 1 83 ? 2.263 0.804 5.099 1.00 97.19 83 ASN A O 1
ATOM 664 N N . ALA A 1 84 ? 4.288 0.960 6.028 1.00 96.25 84 ALA A N 1
ATOM 665 C CA . ALA A 1 84 ? 4.728 -0.419 5.810 1.00 96.25 84 ALA A CA 1
ATOM 666 C C . ALA A 1 84 ? 5.176 -1.094 7.121 1.00 96.25 84 ALA A C 1
ATOM 668 O O . ALA A 1 84 ? 5.107 -0.496 8.197 1.00 96.25 84 ALA A O 1
ATOM 669 N N . LEU A 1 85 ? 5.602 -2.358 7.029 1.00 94.75 85 LEU A N 1
ATOM 670 C CA . LEU A 1 85 ? 6.056 -3.156 8.171 1.00 94.75 85 LEU A CA 1
ATOM 671 C C . LEU A 1 85 ? 7.584 -3.264 8.233 1.00 94.75 85 LEU A C 1
ATOM 673 O O . LEU A 1 85 ? 8.250 -3.339 7.196 1.00 94.75 85 LEU A O 1
ATOM 677 N N . MET A 1 86 ? 8.123 -3.354 9.449 1.00 93.00 86 MET A N 1
ATOM 678 C CA . MET A 1 86 ? 9.508 -3.752 9.728 1.00 93.00 86 MET A CA 1
ATOM 679 C C . MET A 1 86 ? 9.551 -4.869 10.770 1.00 93.00 86 MET A C 1
ATOM 681 O O . MET A 1 86 ? 8.660 -4.976 11.614 1.00 93.00 86 MET A O 1
ATOM 685 N N . PHE A 1 87 ? 10.619 -5.663 10.743 1.00 89.69 87 PHE A N 1
ATOM 686 C CA . PHE A 1 87 ? 10.789 -6.842 11.594 1.00 89.69 87 PHE A CA 1
ATOM 687 C C . PHE A 1 87 ? 12.173 -6.852 12.256 1.00 89.69 87 PHE A C 1
ATOM 689 O O . PHE A 1 87 ? 13.109 -6.286 11.699 1.00 89.69 87 PHE A O 1
ATOM 696 N N . PRO A 1 88 ? 12.354 -7.488 13.420 1.00 86.81 88 PRO A N 1
ATOM 697 C CA . PRO A 1 88 ? 13.655 -7.878 13.937 1.00 86.81 88 PRO A CA 1
ATOM 698 C C . PRO A 1 88 ? 13.703 -9.406 14.182 1.00 86.81 88 PRO A C 1
ATOM 700 O O . PRO A 1 88 ? 12.658 -10.055 14.282 1.00 86.81 88 PRO A O 1
ATOM 703 N N . PRO A 1 89 ? 14.892 -9.998 14.343 1.00 85.62 89 PRO A N 1
ATOM 704 C CA . PRO A 1 89 ? 16.192 -9.348 14.413 1.00 85.62 89 PRO A CA 1
ATOM 705 C C . PRO A 1 89 ? 16.771 -9.033 13.031 1.00 85.62 89 PRO A C 1
ATOM 707 O O . PRO A 1 89 ? 16.683 -9.815 12.087 1.00 85.62 89 PRO A O 1
ATOM 710 N N . ALA A 1 90 ? 17.417 -7.878 12.938 1.00 79.31 90 ALA A N 1
ATOM 711 C CA . ALA A 1 90 ? 18.315 -7.536 11.852 1.00 79.31 90 ALA A CA 1
ATOM 712 C C . ALA A 1 90 ? 19.561 -8.439 11.848 1.00 79.31 90 ALA A C 1
ATOM 714 O O . ALA A 1 90 ? 20.112 -8.766 12.901 1.00 79.31 90 ALA A O 1
ATOM 715 N N . THR A 1 91 ? 20.053 -8.778 10.656 1.00 73.12 91 THR A N 1
ATOM 716 C CA . THR A 1 91 ? 21.414 -9.304 10.476 1.00 73.12 91 THR A CA 1
ATOM 717 C C . THR A 1 91 ? 22.443 -8.168 10.549 1.00 73.12 91 THR A C 1
ATOM 719 O O . THR A 1 91 ? 22.082 -6.993 10.632 1.00 73.12 91 THR A O 1
ATOM 722 N N . ALA A 1 92 ? 23.741 -8.490 10.497 1.00 63.81 92 ALA A N 1
ATOM 723 C CA . ALA A 1 92 ? 24.757 -7.473 10.218 1.00 63.81 92 ALA A CA 1
ATOM 724 C C . ALA A 1 92 ? 24.403 -6.712 8.916 1.00 63.81 92 ALA A C 1
ATOM 726 O O . ALA A 1 92 ? 23.772 -7.286 8.027 1.00 63.81 92 ALA A O 1
ATOM 727 N N . ASP A 1 93 ? 24.773 -5.428 8.842 1.00 69.75 93 ASP A N 1
ATOM 728 C CA . ASP A 1 93 ? 24.594 -4.522 7.688 1.00 69.75 93 ASP A CA 1
ATOM 729 C C . ASP A 1 93 ? 23.192 -3.913 7.442 1.00 69.75 93 ASP A C 1
ATOM 731 O O . ASP A 1 93 ? 22.926 -3.377 6.369 1.00 69.75 93 ASP A O 1
ATOM 735 N N . THR A 1 94 ? 22.293 -3.892 8.434 1.00 78.00 94 THR A N 1
ATOM 736 C CA . THR A 1 94 ? 21.008 -3.159 8.324 1.00 78.00 94 THR A CA 1
ATOM 737 C C . THR A 1 94 ? 21.101 -1.698 8.767 1.00 78.00 94 THR A C 1
ATOM 739 O O . THR A 1 94 ? 21.769 -1.389 9.754 1.00 78.00 94 THR A O 1
ATOM 742 N N . CYS A 1 95 ? 20.313 -0.821 8.143 1.00 81.94 95 CYS A N 1
ATOM 743 C CA . CYS A 1 95 ? 20.279 0.609 8.462 1.00 81.94 95 CYS A CA 1
ATOM 744 C C . CYS A 1 95 ? 19.809 0.937 9.890 1.00 81.94 95 CYS A C 1
ATOM 746 O O . CYS A 1 95 ? 20.285 1.904 10.484 1.00 81.94 95 CYS A O 1
ATOM 748 N N . PHE A 1 96 ? 18.865 0.158 10.434 1.00 86.00 96 PHE A N 1
ATOM 749 C CA . PHE A 1 96 ? 18.086 0.540 11.620 1.00 86.00 96 PHE A CA 1
ATOM 750 C C . PHE A 1 96 ? 18.024 -0.555 12.685 1.00 86.00 96 PHE A C 1
ATOM 752 O O . PHE A 1 96 ? 16.962 -0.829 13.242 1.00 86.00 96 PHE A O 1
ATOM 759 N N . SER A 1 97 ? 19.170 -1.161 13.007 1.00 82.75 97 SER A N 1
ATOM 760 C CA . SER A 1 97 ? 19.259 -2.223 14.018 1.00 82.75 97 SER A CA 1
ATOM 761 C C . SER A 1 97 ? 18.530 -1.855 15.334 1.00 82.75 97 SER A C 1
ATOM 763 O O . SER A 1 97 ? 18.701 -0.745 15.853 1.00 82.75 97 SER A O 1
ATOM 765 N N . PRO A 1 98 ? 17.702 -2.755 15.901 1.00 87.31 98 PRO A N 1
ATOM 766 C CA . PRO A 1 98 ? 17.548 -4.168 15.537 1.00 87.31 98 PRO A CA 1
ATOM 767 C C . PRO A 1 98 ? 16.557 -4.438 14.394 1.00 87.31 98 PRO A C 1
ATOM 769 O O . PRO A 1 98 ? 16.279 -5.598 14.119 1.00 87.31 98 PRO A O 1
ATOM 772 N N . TRP A 1 99 ? 16.002 -3.410 13.757 1.00 88.25 99 TRP A N 1
ATOM 773 C CA . TRP A 1 99 ? 14.956 -3.536 12.747 1.00 88.25 99 TRP A CA 1
ATOM 774 C C . TRP A 1 99 ? 15.510 -3.643 11.327 1.00 88.25 99 TRP A C 1
ATOM 776 O O . TRP A 1 99 ? 16.457 -2.953 10.947 1.00 88.25 99 TRP A O 1
ATOM 786 N N . VAL A 1 100 ? 14.844 -4.466 10.525 1.00 91.94 100 VAL A N 1
ATOM 787 C CA . VAL A 1 100 ? 15.042 -4.610 9.088 1.00 91.94 100 VAL A CA 1
ATOM 788 C C . VAL A 1 100 ? 13.731 -4.326 8.359 1.00 91.94 100 VAL A C 1
ATOM 790 O O . VAL A 1 100 ? 12.656 -4.783 8.760 1.00 91.94 100 VAL A O 1
ATOM 793 N N . GLY A 1 101 ? 13.824 -3.514 7.312 1.00 93.69 101 GLY A N 1
ATOM 794 C CA . GLY A 1 101 ? 12.718 -3.197 6.428 1.00 93.69 101 GLY A CA 1
ATOM 795 C C . GLY A 1 101 ? 12.776 -3.975 5.116 1.00 93.69 101 GLY A C 1
ATOM 796 O O . GLY A 1 101 ? 13.230 -5.119 5.068 1.00 93.69 101 GLY A O 1
ATOM 797 N N . GLN A 1 102 ? 12.275 -3.360 4.050 1.00 96.44 102 GLN A N 1
ATOM 798 C CA . GLN A 1 102 ? 12.254 -3.956 2.717 1.00 96.44 102 GLN A CA 1
ATOM 799 C C . GLN A 1 102 ? 13.645 -3.928 2.075 1.00 96.44 102 GLN A C 1
ATOM 801 O O . GLN A 1 102 ? 14.456 -3.044 2.341 1.00 96.44 102 GLN A O 1
ATOM 806 N N . VAL A 1 103 ? 13.913 -4.879 1.180 1.00 95.62 103 VAL A N 1
ATOM 807 C CA . VAL A 1 103 ? 15.246 -5.122 0.584 1.00 95.62 103 VAL A CA 1
ATOM 808 C C . VAL A 1 103 ? 15.777 -3.974 -0.276 1.00 95.62 103 VAL A C 1
ATOM 810 O O . VAL A 1 103 ? 16.937 -3.985 -0.673 1.00 95.62 103 VAL A O 1
ATOM 813 N N . THR A 1 104 ? 14.927 -3.004 -0.596 1.00 95.56 104 THR A N 1
ATOM 814 C CA . THR A 1 104 ? 15.261 -1.827 -1.402 1.00 95.56 104 THR A CA 1
ATOM 815 C C . THR A 1 104 ? 15.673 -0.613 -0.561 1.00 95.56 104 THR A C 1
ATOM 817 O O . THR A 1 104 ? 15.987 0.445 -1.107 1.00 95.56 104 THR A O 1
ATOM 820 N N . GLU A 1 105 ? 15.627 -0.733 0.767 1.00 92.88 105 GLU A N 1
ATOM 821 C CA . GLU A 1 105 ? 16.044 0.297 1.718 1.00 92.88 105 GLU A CA 1
ATOM 822 C C . GLU A 1 105 ? 17.512 0.709 1.513 1.00 92.88 105 GLU A C 1
ATOM 824 O O . GLU A 1 105 ? 18.355 -0.118 1.187 1.00 92.88 105 GLU A O 1
ATOM 829 N N . ALA A 1 106 ? 17.816 2.000 1.688 1.00 90.12 106 ALA A N 1
ATOM 830 C CA . ALA A 1 106 ? 19.157 2.545 1.463 1.00 90.12 106 ALA A CA 1
ATOM 831 C C . ALA A 1 106 ? 19.573 3.482 2.609 1.00 90.12 106 ALA A C 1
ATOM 833 O O . ALA A 1 106 ? 19.015 4.570 2.757 1.00 90.12 106 ALA A O 1
ATOM 834 N N . CYS A 1 107 ? 20.576 3.096 3.408 1.00 85.38 107 CYS A N 1
ATOM 835 C CA . CYS A 1 107 ? 20.867 3.732 4.706 1.00 85.38 107 CYS A CA 1
ATOM 836 C C . CYS A 1 107 ? 21.408 5.165 4.622 1.00 85.38 107 CYS A C 1
ATOM 838 O O . CYS A 1 107 ? 21.229 5.964 5.536 1.00 85.38 107 CYS A O 1
ATOM 840 N N . ASN A 1 108 ? 22.125 5.483 3.549 1.00 81.00 108 ASN A N 1
ATOM 841 C CA . ASN A 1 108 ? 22.850 6.743 3.380 1.00 81.00 108 ASN A CA 1
ATOM 842 C C . ASN A 1 108 ? 22.571 7.382 2.011 1.00 81.00 108 ASN A C 1
ATOM 844 O O . ASN A 1 108 ? 23.368 8.178 1.513 1.00 81.00 108 ASN A O 1
ATOM 848 N N . SER A 1 109 ? 21.431 7.046 1.404 1.00 78.56 109 SER A N 1
ATOM 849 C CA . SER A 1 109 ? 21.085 7.459 0.050 1.00 78.56 109 SER A CA 1
ATOM 850 C C . SER A 1 109 ? 19.643 7.959 -0.044 1.00 78.56 109 SER A C 1
ATOM 852 O O . SER A 1 109 ? 18.724 7.463 0.606 1.00 78.56 109 SER A O 1
ATOM 854 N N . LYS A 1 110 ? 19.434 8.960 -0.905 1.00 81.00 110 LYS A N 1
ATOM 855 C CA . LYS A 1 110 ? 18.091 9.352 -1.370 1.00 81.00 110 LYS A CA 1
ATOM 856 C C . LYS A 1 110 ? 17.629 8.524 -2.573 1.00 81.00 110 LYS A C 1
ATOM 858 O O . LYS A 1 110 ? 16.521 8.740 -3.055 1.00 81.00 110 LYS A O 1
ATOM 863 N N . TRP A 1 111 ? 18.477 7.616 -3.047 1.00 86.31 111 TRP A N 1
ATOM 864 C CA . TRP A 1 111 ? 18.219 6.689 -4.139 1.00 86.31 111 TRP A CA 1
ATOM 865 C C . TRP A 1 111 ? 18.022 5.285 -3.588 1.00 86.31 111 TRP A C 1
ATOM 867 O O . TRP A 1 111 ? 18.828 4.837 -2.775 1.00 86.31 111 TRP A O 1
ATOM 877 N N . LEU A 1 112 ? 16.954 4.632 -4.038 1.00 91.62 112 LEU A N 1
ATOM 878 C CA . LEU A 1 112 ? 16.596 3.270 -3.658 1.00 91.62 112 LEU A CA 1
ATOM 879 C C . LEU A 1 112 ? 17.717 2.282 -4.031 1.00 91.62 112 LEU A C 1
ATOM 881 O O . LEU A 1 112 ? 18.382 2.470 -5.056 1.00 91.62 112 LEU A O 1
ATOM 885 N N . GLU A 1 113 ? 17.907 1.217 -3.254 1.00 92.06 113 GLU A N 1
ATOM 886 C CA . GLU A 1 113 ? 18.729 0.083 -3.685 1.00 92.06 113 GLU A CA 1
ATOM 887 C C . GLU A 1 113 ? 17.915 -0.801 -4.636 1.00 92.06 113 GLU A C 1
ATOM 889 O O . GLU A 1 113 ? 16.850 -1.292 -4.281 1.00 92.06 113 GLU A O 1
ATOM 894 N N . TYR A 1 114 ? 18.381 -0.973 -5.877 1.00 93.38 114 TYR A N 1
ATOM 895 C CA . TYR A 1 114 ? 17.652 -1.760 -6.890 1.00 93.38 114 TYR A CA 1
ATOM 896 C C . TYR A 1 114 ? 18.539 -2.485 -7.910 1.00 93.38 114 TYR A C 1
ATOM 898 O O . TYR A 1 114 ? 18.053 -3.311 -8.675 1.00 93.38 114 TYR A O 1
ATOM 906 N N . LYS A 1 115 ? 19.837 -2.164 -7.995 1.00 90.12 115 LYS A N 1
ATOM 907 C CA . LYS A 1 115 ? 20.697 -2.666 -9.085 1.00 90.12 115 LYS A CA 1
ATOM 908 C C . LYS A 1 115 ? 21.298 -4.046 -8.833 1.00 90.12 115 LYS A C 1
ATOM 910 O O . LYS A 1 115 ? 21.803 -4.652 -9.778 1.00 90.12 115 LYS A O 1
ATOM 915 N N . HIS A 1 116 ? 21.308 -4.514 -7.589 1.00 85.88 116 HIS A N 1
ATOM 916 C CA . HIS A 1 116 ? 22.102 -5.668 -7.176 1.00 85.88 116 HIS A CA 1
ATOM 917 C C . HIS A 1 116 ? 21.316 -6.598 -6.256 1.00 85.88 116 HIS A C 1
ATOM 919 O O . HIS A 1 116 ? 20.521 -6.138 -5.440 1.00 85.88 116 HIS A O 1
ATOM 925 N N . GLY A 1 117 ? 21.595 -7.899 -6.385 1.00 89.25 117 GLY A N 1
ATOM 926 C CA . GLY A 1 117 ? 21.088 -8.947 -5.502 1.00 89.25 117 GLY A CA 1
ATOM 927 C C . GLY A 1 117 ? 19.574 -8.908 -5.303 1.00 89.25 117 GLY A C 1
ATOM 928 O O . GLY A 1 117 ? 18.821 -8.545 -6.205 1.00 89.25 117 GLY A O 1
ATOM 929 N N . ILE A 1 118 ? 19.165 -9.242 -4.080 1.00 93.50 118 ILE A N 1
ATOM 930 C CA . ILE A 1 118 ? 17.761 -9.353 -3.672 1.00 93.50 118 ILE A CA 1
ATOM 931 C C . ILE A 1 118 ? 16.973 -8.045 -3.826 1.00 93.50 118 ILE A C 1
ATOM 933 O O . ILE A 1 118 ? 15.759 -8.085 -3.999 1.00 93.50 118 ILE A O 1
ATOM 937 N N . SER A 1 119 ? 17.636 -6.884 -3.811 1.00 94.81 119 SER A N 1
ATOM 938 C CA . SER A 1 119 ? 16.980 -5.586 -3.992 1.00 94.81 119 SER A CA 1
ATOM 939 C C . SER A 1 119 ? 16.390 -5.442 -5.394 1.00 94.81 119 SER A C 1
ATOM 941 O O . SER A 1 119 ? 15.298 -4.902 -5.552 1.00 94.81 119 SER A O 1
ATOM 943 N N . GLY A 1 120 ? 17.080 -5.972 -6.412 1.00 96.06 120 GLY A N 1
ATOM 944 C CA . GLY A 1 120 ? 16.587 -6.001 -7.792 1.00 96.06 120 GLY A CA 1
ATOM 945 C C . GLY A 1 120 ? 15.422 -6.968 -8.012 1.00 96.06 120 GLY A C 1
ATOM 946 O O . GLY A 1 120 ? 14.676 -6.792 -8.974 1.00 96.06 120 GLY A O 1
ATOM 947 N N . ASP A 1 121 ? 15.243 -7.933 -7.106 1.00 96.69 121 ASP A N 1
ATOM 948 C CA . ASP A 1 121 ? 14.164 -8.923 -7.137 1.00 96.69 121 ASP A CA 1
ATOM 949 C C . ASP A 1 121 ? 12.917 -8.469 -6.352 1.00 96.69 121 ASP A C 1
ATOM 951 O O . ASP A 1 121 ? 11.903 -9.175 -6.360 1.00 96.69 121 ASP A O 1
ATOM 955 N N . CYS A 1 122 ? 12.962 -7.293 -5.707 1.00 97.94 122 CYS A N 1
ATOM 956 C CA . CYS A 1 122 ? 11.893 -6.774 -4.854 1.00 97.94 122 CYS A CA 1
ATOM 957 C C . CYS A 1 122 ? 10.530 -6.758 -5.556 1.00 97.94 122 CYS A C 1
ATOM 959 O O . CYS A 1 122 ? 10.357 -6.190 -6.645 1.00 97.94 122 CYS A O 1
ATOM 961 N N . ARG A 1 123 ? 9.537 -7.364 -4.903 1.00 97.19 123 ARG A N 1
ATOM 962 C CA . ARG A 1 123 ? 8.164 -7.416 -5.402 1.00 97.19 123 ARG A CA 1
ATOM 963 C C . ARG A 1 123 ? 7.139 -7.517 -4.277 1.00 97.19 123 ARG A C 1
ATOM 965 O O . ARG A 1 123 ? 7.227 -8.381 -3.410 1.00 97.19 123 ARG A O 1
ATOM 972 N N . GLY A 1 124 ? 6.119 -6.678 -4.360 1.00 97.69 124 GLY A N 1
ATOM 973 C CA . GLY A 1 124 ? 4.806 -6.934 -3.781 1.00 97.69 124 GLY A CA 1
ATOM 974 C C . GLY A 1 124 ? 3.813 -7.410 -4.844 1.00 97.69 124 GLY A C 1
ATOM 975 O O . GLY A 1 124 ? 4.124 -7.468 -6.040 1.00 97.69 124 GLY A O 1
ATOM 976 N N . GLN A 1 125 ? 2.595 -7.718 -4.418 1.00 96.88 125 GLN A N 1
ATOM 977 C CA . GLN A 1 125 ? 1.487 -8.067 -5.295 1.00 96.88 125 GLN A CA 1
ATOM 978 C C . GLN A 1 125 ? 0.148 -7.695 -4.660 1.00 96.88 125 GLN A C 1
ATOM 980 O O . GLN A 1 125 ? -0.125 -8.042 -3.517 1.00 96.88 125 GLN A O 1
ATOM 985 N N . VAL A 1 126 ? -0.738 -7.063 -5.431 1.00 97.12 126 VAL A N 1
ATOM 986 C CA . VAL A 1 126 ? -2.169 -7.010 -5.100 1.00 97.12 126 VAL A CA 1
ATOM 987 C C . VAL A 1 126 ? -2.815 -8.319 -5.554 1.00 97.12 126 VAL A C 1
ATOM 989 O O . VAL A 1 126 ? -2.824 -8.616 -6.748 1.00 97.12 126 VAL A O 1
ATOM 992 N N . THR A 1 127 ? -3.345 -9.102 -4.617 1.00 94.38 127 THR A N 1
ATOM 993 C CA . THR A 1 127 ? -3.957 -10.416 -4.889 1.00 94.38 127 THR A CA 1
ATOM 994 C C . THR A 1 127 ? -5.477 -10.332 -5.043 1.00 94.38 127 THR A C 1
ATOM 996 O O . THR A 1 127 ? -6.080 -11.136 -5.757 1.00 94.38 127 THR A O 1
ATOM 999 N N . ALA A 1 128 ? -6.099 -9.318 -4.439 1.00 94.69 128 ALA A N 1
ATOM 1000 C CA . ALA A 1 128 ? -7.522 -9.026 -4.566 1.00 94.69 128 ALA A CA 1
ATOM 1001 C C . ALA A 1 128 ? -7.783 -7.518 -4.490 1.00 94.69 128 ALA A C 1
ATOM 1003 O O . ALA A 1 128 ? -7.151 -6.819 -3.698 1.00 94.69 128 ALA A O 1
ATOM 1004 N N . ALA A 1 129 ? -8.733 -7.027 -5.284 1.00 95.56 129 ALA A N 1
ATOM 1005 C CA . ALA A 1 129 ? -9.269 -5.674 -5.173 1.00 95.56 129 ALA A CA 1
ATOM 1006 C C . ALA A 1 129 ? -10.697 -5.652 -5.733 1.00 95.56 129 ALA A C 1
ATOM 1008 O O . ALA A 1 129 ? -10.888 -5.829 -6.935 1.00 95.56 129 ALA A O 1
ATOM 1009 N N . PHE A 1 130 ? -11.686 -5.450 -4.867 1.00 91.75 130 PHE A N 1
ATOM 1010 C CA . PHE A 1 130 ? -13.106 -5.484 -5.214 1.00 91.75 130 PHE A CA 1
ATOM 1011 C C . PHE A 1 130 ? -13.853 -4.342 -4.541 1.00 91.75 130 PHE A C 1
ATOM 1013 O O . PHE A 1 130 ? -13.517 -3.943 -3.428 1.00 91.75 130 PHE A O 1
ATOM 1020 N N . GLU A 1 131 ? -14.915 -3.885 -5.188 1.00 93.31 131 GLU A N 1
ATOM 1021 C CA . GLU A 1 131 ? -15.980 -3.121 -4.552 1.00 93.31 131 GLU A CA 1
ATOM 1022 C C . GLU A 1 131 ? -17.264 -3.940 -4.678 1.00 93.31 131 GLU A C 1
ATOM 1024 O O . GLU A 1 131 ? -17.546 -4.511 -5.733 1.00 93.31 131 GLU A O 1
ATOM 1029 N N . GLN A 1 132 ? -17.996 -4.069 -3.576 1.00 93.31 132 GLN A N 1
ATOM 1030 C CA . GLN A 1 132 ? -19.295 -4.717 -3.571 1.00 93.31 132 GLN A CA 1
ATOM 1031 C C . GLN A 1 132 ? -20.198 -4.067 -2.529 1.00 93.31 132 GLN A C 1
ATOM 1033 O O . GLN A 1 132 ? -19.906 -4.087 -1.333 1.00 93.31 132 GLN A O 1
ATOM 1038 N N . ASN A 1 133 ? -21.340 -3.550 -2.984 1.00 91.50 133 ASN A N 1
ATOM 1039 C CA . ASN A 1 133 ? -22.352 -2.914 -2.138 1.00 91.50 133 ASN A CA 1
ATOM 1040 C C . ASN A 1 133 ? -21.796 -1.765 -1.274 1.00 91.50 133 ASN A C 1
ATOM 1042 O O . ASN A 1 133 ? -22.172 -1.621 -0.112 1.00 91.50 133 ASN A O 1
ATOM 1046 N N . GLY A 1 134 ? -20.885 -0.962 -1.824 1.00 89.62 134 GLY A N 1
ATOM 1047 C CA . GLY A 1 134 ? -20.240 0.151 -1.133 1.00 89.62 134 GLY A CA 1
ATOM 1048 C C . GLY A 1 134 ? -19.104 -0.256 -0.192 1.00 89.62 134 GLY A C 1
ATOM 1049 O O . GLY A 1 134 ? -18.461 0.628 0.372 1.00 89.62 134 GLY A O 1
ATOM 1050 N N . VAL A 1 135 ? -18.830 -1.557 -0.036 1.00 95.00 135 VAL A N 1
ATOM 1051 C CA . VAL A 1 135 ? -17.685 -2.065 0.728 1.00 95.00 135 VAL A CA 1
ATOM 1052 C C . VAL A 1 135 ? -16.540 -2.376 -0.224 1.00 95.00 135 VAL A C 1
ATOM 1054 O O . VAL A 1 135 ? -16.713 -3.100 -1.205 1.00 95.00 135 VAL A O 1
ATOM 1057 N N . VAL A 1 136 ? -15.351 -1.864 0.085 1.00 96.75 136 VAL A N 1
ATOM 1058 C CA . VAL A 1 136 ? -14.142 -2.112 -0.713 1.00 96.75 136 VAL A CA 1
ATOM 1059 C C . VAL A 1 136 ? -13.251 -3.102 0.019 1.00 96.75 136 VAL A C 1
ATOM 1061 O O . VAL A 1 136 ? -12.913 -2.865 1.174 1.00 96.75 136 VAL A O 1
ATOM 1064 N N . PHE A 1 137 ? -12.839 -4.175 -0.653 1.00 97.31 137 PHE A N 1
ATOM 1065 C CA . PHE A 1 137 ? -11.859 -5.139 -0.154 1.00 97.31 137 PHE A CA 1
ATOM 1066 C C . PHE A 1 137 ? -10.592 -5.095 -1.004 1.00 97.31 137 PHE A C 1
ATOM 1068 O O . PHE A 1 137 ? -10.662 -5.239 -2.224 1.00 97.31 137 PHE A O 1
ATOM 1075 N N . ILE A 1 138 ? -9.430 -4.945 -0.372 1.00 97.88 138 ILE A N 1
ATOM 1076 C CA . ILE A 1 138 ? -8.123 -5.026 -1.033 1.00 97.88 138 ILE A CA 1
ATOM 1077 C C . ILE A 1 138 ? -7.228 -5.962 -0.224 1.00 97.88 138 ILE A C 1
ATOM 1079 O O . ILE A 1 138 ? -7.145 -5.834 0.995 1.00 97.88 138 ILE A O 1
ATOM 1083 N N . ARG A 1 139 ? -6.526 -6.877 -0.895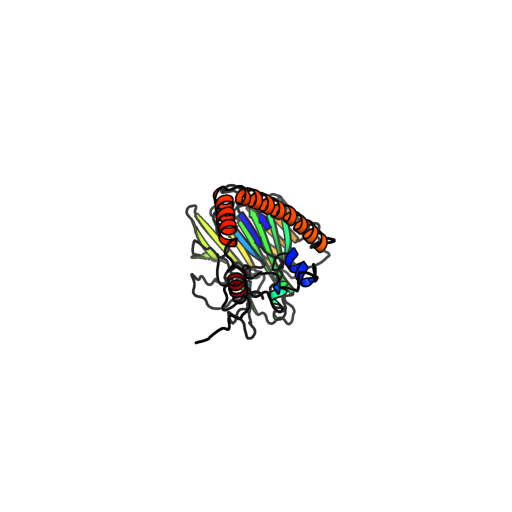 1.00 97.06 139 ARG A N 1
ATOM 1084 C CA . ARG A 1 139 ? -5.488 -7.721 -0.292 1.00 97.06 139 ARG A CA 1
ATOM 1085 C C . ARG A 1 139 ? -4.180 -7.559 -1.050 1.00 97.06 139 ARG A C 1
ATOM 1087 O O . ARG A 1 139 ? -4.166 -7.642 -2.281 1.00 97.06 139 ARG A O 1
ATOM 1094 N N . GLY A 1 140 ? -3.089 -7.375 -0.316 1.00 97.19 140 GLY A N 1
ATOM 1095 C CA . GLY A 1 140 ? -1.735 -7.444 -0.854 1.00 97.19 140 GLY A CA 1
ATOM 1096 C C . GLY A 1 140 ? -0.860 -8.461 -0.138 1.00 97.19 140 GLY A C 1
ATOM 1097 O O . GLY A 1 140 ? -1.104 -8.788 1.020 1.00 97.19 140 GLY A O 1
ATOM 1098 N N . GLU A 1 141 ? 0.154 -8.936 -0.849 1.00 96.69 141 GLU A N 1
ATOM 1099 C CA . GLU A 1 141 ? 1.221 -9.824 -0.390 1.00 96.69 141 GLU A CA 1
ATOM 1100 C C . GLU A 1 141 ? 2.566 -9.131 -0.637 1.00 96.69 141 GLU A C 1
ATOM 1102 O O . GLU A 1 141 ? 2.819 -8.645 -1.741 1.00 96.69 141 GLU A O 1
ATOM 1107 N N . ALA A 1 142 ? 3.424 -9.072 0.380 1.00 97.62 142 ALA A N 1
ATOM 1108 C CA . ALA A 1 142 ? 4.707 -8.374 0.311 1.00 97.62 142 ALA A CA 1
ATOM 1109 C C . ALA A 1 142 ? 5.901 -9.183 0.824 1.00 97.62 142 ALA A C 1
ATOM 1111 O O . ALA A 1 142 ? 6.978 -8.612 0.951 1.00 97.62 142 ALA A O 1
ATOM 1112 N N . ALA A 1 143 ? 5.787 -10.491 1.076 1.00 96.56 143 ALA A N 1
ATOM 1113 C CA . ALA A 1 143 ? 6.927 -11.321 1.481 1.00 96.56 143 ALA A CA 1
ATOM 1114 C C . ALA A 1 143 ? 8.115 -11.192 0.505 1.00 96.56 143 ALA A C 1
ATOM 1116 O O . ALA A 1 143 ? 9.262 -11.120 0.936 1.00 96.56 143 ALA A O 1
ATOM 1117 N N . GLY A 1 144 ? 7.842 -11.044 -0.800 1.00 97.38 144 GLY A N 1
ATOM 1118 C CA . GLY A 1 144 ? 8.851 -10.800 -1.840 1.00 97.38 144 GLY A CA 1
ATOM 1119 C C . GLY A 1 144 ? 9.527 -9.420 -1.811 1.00 97.38 144 GLY A C 1
ATOM 1120 O O . GLY A 1 144 ? 10.419 -9.169 -2.618 1.00 97.38 144 GLY A O 1
ATOM 1121 N N . ALA A 1 145 ? 9.113 -8.520 -0.918 1.00 98.06 145 ALA A N 1
ATOM 1122 C CA . ALA A 1 145 ? 9.764 -7.237 -0.666 1.00 98.06 145 ALA A CA 1
ATOM 1123 C C . ALA A 1 145 ? 10.751 -7.304 0.513 1.00 98.06 145 ALA A C 1
ATOM 1125 O O . ALA A 1 145 ? 11.467 -6.338 0.770 1.00 98.06 145 ALA A O 1
ATOM 1126 N N . TYR A 1 146 ? 10.803 -8.428 1.231 1.00 96.81 146 TYR A N 1
ATOM 1127 C CA . TYR A 1 146 ? 11.666 -8.639 2.389 1.00 96.81 146 TYR A CA 1
ATOM 1128 C C . TYR A 1 146 ? 12.734 -9.696 2.099 1.00 96.81 146 TYR A C 1
ATOM 1130 O O . TYR A 1 146 ? 12.639 -10.473 1.149 1.00 96.81 146 TYR A O 1
ATOM 1138 N N . SER A 1 147 ? 13.785 -9.715 2.921 1.00 94.94 147 SER A N 1
ATOM 1139 C CA . SER A 1 147 ? 14.859 -10.694 2.762 1.00 94.94 147 SER A CA 1
ATOM 1140 C C . SER A 1 147 ? 14.335 -12.115 3.019 1.00 94.94 147 SER A C 1
ATOM 1142 O O . SER A 1 147 ? 13.715 -12.346 4.063 1.00 94.94 147 SER A O 1
ATOM 1144 N N . PRO A 1 148 ? 14.645 -13.101 2.153 1.00 94.12 148 PRO A N 1
ATOM 1145 C CA . PRO A 1 148 ? 14.306 -14.505 2.395 1.00 94.12 148 PRO A CA 1
ATOM 1146 C C . PRO A 1 148 ? 14.857 -15.053 3.720 1.00 94.12 148 PRO A C 1
ATOM 1148 O O . PRO A 1 148 ? 14.290 -15.985 4.285 1.00 94.12 148 PRO A O 1
ATOM 1151 N N . ASN A 1 149 ? 15.919 -14.446 4.265 1.00 92.94 149 ASN A N 1
ATOM 1152 C CA . ASN A 1 149 ? 16.508 -14.832 5.551 1.00 92.94 149 ASN A CA 1
ATOM 1153 C C . ASN A 1 149 ? 15.567 -14.603 6.745 1.00 92.94 149 ASN A C 1
ATOM 1155 O O . ASN A 1 149 ? 15.760 -15.216 7.793 1.00 92.94 149 ASN A O 1
ATOM 1159 N N . LEU A 1 150 ? 14.545 -13.753 6.593 1.00 91.56 150 LEU A N 1
ATOM 1160 C CA . LEU A 1 150 ? 13.502 -13.562 7.606 1.00 91.56 150 LEU A CA 1
ATOM 1161 C C . LEU A 1 150 ? 12.495 -14.720 7.626 1.00 91.56 150 LEU A C 1
ATOM 1163 O O . LEU A 1 150 ? 11.717 -14.848 8.569 1.00 91.56 150 LEU A O 1
ATOM 1167 N N . LYS A 1 151 ? 12.517 -15.575 6.594 1.00 92.75 151 LYS A N 1
ATOM 1168 C CA . LYS A 1 151 ? 11.654 -16.751 6.442 1.00 92.75 151 LYS A CA 1
ATOM 1169 C C . LYS A 1 151 ? 10.169 -16.424 6.652 1.00 92.75 151 LYS A C 1
ATOM 1171 O O . LYS A 1 151 ? 9.444 -17.128 7.358 1.00 92.75 151 LYS A O 1
ATOM 1176 N N . LEU A 1 152 ? 9.733 -15.343 6.012 1.00 91.94 152 LEU A N 1
ATOM 1177 C CA . LEU A 1 152 ? 8.326 -14.988 5.861 1.00 91.94 152 LEU A CA 1
ATOM 1178 C C . LEU A 1 152 ? 7.705 -15.916 4.810 1.00 91.94 152 LEU A C 1
ATOM 1180 O O . LEU A 1 152 ? 8.134 -15.901 3.657 1.00 91.94 152 LEU A O 1
ATOM 1184 N N . LYS A 1 153 ? 6.691 -16.696 5.194 1.00 90.81 153 LYS A N 1
ATOM 1185 C CA . LYS A 1 153 ? 5.825 -17.395 4.231 1.00 90.81 153 LYS A CA 1
ATOM 1186 C C . LYS A 1 153 ? 4.887 -16.405 3.550 1.00 90.81 153 LYS A C 1
ATOM 1188 O O . LYS A 1 153 ? 4.676 -16.483 2.345 1.00 90.81 153 LYS A O 1
A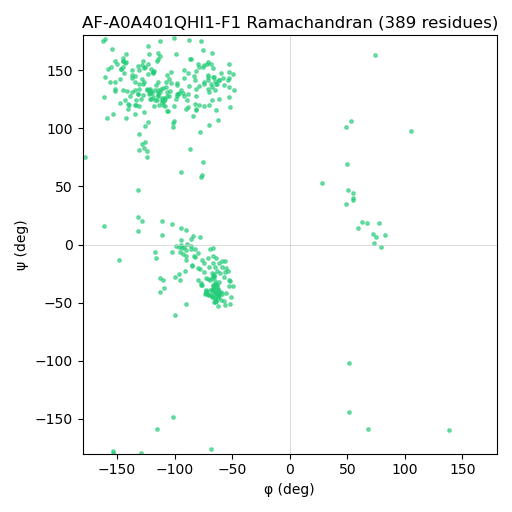TOM 1193 N N . SER A 1 154 ? 4.333 -15.480 4.334 1.00 91.88 154 SER A N 1
ATOM 1194 C CA . SER A 1 154 ? 3.383 -14.475 3.868 1.00 91.88 154 SER A CA 1
ATOM 1195 C C . SER A 1 154 ? 3.473 -13.212 4.721 1.00 91.88 154 SER A C 1
ATOM 1197 O O . SER A 1 154 ? 3.620 -13.278 5.943 1.00 91.88 154 SER A O 1
ATOM 1199 N N . SER A 1 155 ? 3.380 -12.059 4.062 1.00 94.94 155 SER A N 1
ATOM 1200 C CA . SER A 1 155 ? 3.191 -10.746 4.676 1.00 94.94 155 SER A CA 1
ATOM 1201 C C . SER A 1 155 ? 1.972 -10.111 4.013 1.00 94.94 155 SER A C 1
ATOM 1203 O O . SER A 1 155 ? 2.075 -9.372 3.025 1.00 94.94 155 SER A O 1
ATOM 1205 N N . GLN A 1 156 ? 0.796 -10.491 4.510 1.00 95.38 156 GLN A N 1
ATOM 1206 C CA . GLN A 1 156 ? -0.494 -10.102 3.959 1.00 95.38 156 GLN A CA 1
ATOM 1207 C C . GLN A 1 156 ? -1.051 -8.870 4.658 1.00 95.38 156 GLN A C 1
ATOM 1209 O O . GLN A 1 156 ? -1.151 -8.830 5.881 1.00 95.38 156 GLN A O 1
ATOM 1214 N N . ARG A 1 157 ? -1.515 -7.907 3.860 1.00 97.75 157 ARG A N 1
ATOM 1215 C CA . ARG A 1 157 ? -2.291 -6.759 4.335 1.00 97.75 157 ARG A CA 1
ATOM 1216 C C . ARG A 1 157 ? -3.665 -6.760 3.692 1.00 97.75 157 ARG A C 1
ATOM 1218 O O . ARG A 1 157 ? -3.777 -6.810 2.466 1.00 97.75 157 ARG A O 1
ATOM 1225 N N . ASN A 1 158 ? -4.700 -6.685 4.519 1.00 97.44 158 ASN A N 1
ATOM 1226 C CA . ASN A 1 158 ? -6.097 -6.666 4.101 1.00 97.44 158 ASN A CA 1
ATOM 1227 C C . ASN A 1 158 ? -6.717 -5.320 4.464 1.00 97.44 158 ASN A C 1
ATOM 1229 O O . ASN A 1 158 ? -6.636 -4.918 5.618 1.00 97.44 158 ASN A O 1
ATOM 1233 N N . LEU A 1 159 ? -7.365 -4.656 3.513 1.00 98.50 159 LEU A N 1
ATOM 1234 C CA . LEU A 1 159 ? -8.128 -3.428 3.721 1.00 98.50 159 LEU A CA 1
ATOM 1235 C C . LEU A 1 159 ? -9.605 -3.697 3.444 1.00 98.50 159 LEU A C 1
ATOM 1237 O O . LEU A 1 159 ? -9.940 -4.232 2.387 1.00 98.50 159 LEU A O 1
ATOM 1241 N N . LEU A 1 160 ? -10.471 -3.298 4.373 1.00 98.00 160 LEU A N 1
ATOM 1242 C CA . LEU A 1 160 ? -11.924 -3.299 4.243 1.00 98.00 160 LEU A CA 1
ATOM 1243 C C . LEU A 1 160 ? -12.463 -1.907 4.543 1.00 98.00 160 LEU A C 1
ATOM 1245 O O . LEU A 1 160 ? -12.577 -1.517 5.704 1.00 98.00 160 LEU A O 1
ATOM 1249 N N . LEU A 1 161 ? -12.813 -1.157 3.504 1.00 97.94 161 LEU A N 1
ATOM 1250 C CA . LEU A 1 161 ? -13.569 0.079 3.671 1.00 97.94 161 LEU A CA 1
ATOM 1251 C C . LEU A 1 161 ? -15.030 -0.303 3.915 1.00 97.94 161 LEU A C 1
ATOM 1253 O O . LEU A 1 161 ? -15.750 -0.606 2.968 1.00 97.94 161 LEU A O 1
ATOM 1257 N N . LEU A 1 162 ? -15.434 -0.356 5.184 1.00 97.25 162 LEU A N 1
ATOM 1258 C CA . LEU A 1 162 ? -16.760 -0.820 5.610 1.00 97.25 162 LEU A CA 1
ATOM 1259 C C . LEU A 1 162 ? -17.842 0.233 5.350 1.00 97.25 162 LEU A C 1
ATOM 1261 O O . LEU A 1 162 ? -18.976 -0.099 5.015 1.00 97.25 162 LEU A O 1
ATOM 1265 N N . GLN A 1 163 ? -17.470 1.504 5.492 1.00 94.56 163 GLN A N 1
ATOM 1266 C CA . GLN A 1 163 ? -18.262 2.675 5.120 1.00 94.56 163 GLN A CA 1
ATOM 1267 C C . GLN A 1 163 ? -17.313 3.855 4.842 1.00 94.56 163 GLN A C 1
ATOM 1269 O O . GLN A 1 163 ? -16.131 3.761 5.182 1.00 94.56 163 GLN A O 1
ATOM 1274 N N . PRO A 1 164 ? -17.780 4.980 4.260 1.00 94.69 164 PRO A N 1
ATOM 1275 C CA . PRO A 1 164 ? -16.914 6.080 3.832 1.00 94.69 164 PRO A CA 1
ATOM 1276 C C . PRO A 1 164 ? -15.890 6.573 4.861 1.00 94.69 164 PRO A C 1
ATOM 1278 O O . PRO A 1 164 ? -14.769 6.919 4.506 1.00 94.69 164 PRO A O 1
ATOM 1281 N N . GLN A 1 165 ? -16.261 6.574 6.138 1.00 96.06 165 GLN A N 1
ATOM 1282 C CA . GLN A 1 165 ? -15.420 7.040 7.237 1.00 96.06 165 GLN A CA 1
ATOM 1283 C C . GLN A 1 165 ? -14.958 5.909 8.158 1.00 96.06 165 GLN A C 1
ATOM 1285 O O . GLN A 1 165 ? -14.633 6.185 9.303 1.00 96.06 165 GLN A O 1
ATOM 1290 N N . LEU A 1 166 ? -14.965 4.648 7.717 1.00 98.00 166 LEU A N 1
ATOM 1291 C CA . LEU A 1 166 ? -14.516 3.517 8.533 1.00 98.00 166 LEU A CA 1
ATOM 1292 C C . LEU A 1 166 ? -13.767 2.495 7.684 1.00 98.00 166 LEU A C 1
ATOM 1294 O O . LEU A 1 166 ? -14.357 1.759 6.887 1.00 98.00 166 LEU A O 1
ATOM 1298 N N . LEU A 1 167 ? -12.462 2.436 7.902 1.00 98.75 167 LEU A N 1
ATOM 1299 C CA . LEU A 1 167 ? -11.558 1.483 7.281 1.00 98.75 167 LEU A CA 1
ATOM 1300 C C . LEU A 1 167 ? -11.054 0.507 8.344 1.00 98.75 167 LEU A C 1
ATOM 1302 O O . LEU A 1 167 ? -10.494 0.923 9.353 1.00 98.75 167 LEU A O 1
ATOM 1306 N N . LEU A 1 168 ? -11.215 -0.787 8.090 1.00 98.69 168 LEU A N 1
ATOM 1307 C CA . LEU A 1 168 ? -10.560 -1.863 8.826 1.00 98.69 168 LEU A CA 1
ATOM 1308 C C . LEU A 1 168 ? -9.326 -2.321 8.039 1.00 98.69 168 LEU A C 1
ATOM 1310 O O . LEU A 1 168 ? -9.426 -2.643 6.856 1.00 98.69 168 LEU A O 1
ATOM 1314 N N . LEU A 1 169 ? -8.179 -2.393 8.703 1.00 98.56 169 LEU A N 1
ATOM 1315 C CA . LEU A 1 169 ? -6.955 -3.007 8.202 1.00 98.56 169 LEU A CA 1
ATOM 1316 C C . LEU A 1 169 ? -6.638 -4.230 9.058 1.00 98.56 169 LEU A C 1
ATOM 1318 O O . LEU A 1 169 ? -6.662 -4.141 10.281 1.00 98.56 169 LEU A O 1
ATOM 1322 N N . VAL A 1 170 ? -6.314 -5.358 8.429 1.00 96.88 170 VAL A N 1
ATOM 1323 C CA . VAL A 1 170 ? -5.805 -6.545 9.128 1.00 96.88 170 VAL A CA 1
ATOM 1324 C C . VAL A 1 170 ? -4.500 -6.992 8.487 1.00 96.88 170 VAL A C 1
ATOM 1326 O O . VAL A 1 170 ? -4.488 -7.434 7.331 1.00 96.88 170 VAL A O 1
ATOM 1329 N N . ASP A 1 171 ? -3.419 -6.887 9.256 1.00 94.88 171 ASP A N 1
ATOM 1330 C CA . ASP A 1 171 ? -2.120 -7.450 8.902 1.00 94.88 171 ASP A CA 1
ATOM 1331 C C . ASP A 1 171 ? -2.027 -8.895 9.390 1.00 94.88 171 ASP A C 1
ATOM 1333 O O . ASP A 1 171 ? -2.411 -9.229 10.513 1.00 94.88 171 ASP A O 1
ATOM 1337 N N . GLN A 1 172 ? -1.508 -9.760 8.527 1.00 90.88 172 GLN A N 1
ATOM 1338 C CA . GLN A 1 172 ? -1.287 -11.169 8.795 1.00 90.88 172 GLN A CA 1
ATOM 1339 C C . GLN A 1 172 ? 0.111 -11.559 8.340 1.00 90.88 172 GLN A C 1
ATOM 1341 O O . GLN A 1 172 ? 0.432 -11.511 7.153 1.00 90.88 172 GLN A O 1
ATOM 1346 N N . ILE A 1 173 ? 0.905 -12.026 9.297 1.00 90.50 173 ILE A N 1
ATOM 1347 C CA . ILE A 1 173 ? 2.267 -12.490 9.070 1.00 90.50 173 ILE A CA 1
ATOM 1348 C C . ILE A 1 173 ? 2.310 -13.991 9.332 1.00 90.50 173 ILE A C 1
ATOM 1350 O O . ILE A 1 173 ? 1.986 -14.430 10.434 1.00 90.50 173 ILE A O 1
ATOM 1354 N N . ASP A 1 174 ? 2.687 -14.765 8.316 1.00 87.81 174 ASP A N 1
ATOM 1355 C CA . ASP A 1 174 ? 2.929 -16.204 8.433 1.00 87.81 174 ASP A CA 1
ATOM 1356 C C . ASP A 1 174 ? 4.428 -16.485 8.286 1.00 87.81 174 ASP A C 1
ATOM 1358 O O . ASP A 1 174 ? 5.098 -15.948 7.396 1.00 87.81 174 ASP A O 1
ATOM 1362 N N . LEU A 1 175 ? 4.953 -17.326 9.171 1.00 88.38 175 LEU A N 1
ATOM 1363 C CA . LEU A 1 175 ? 6.376 -17.602 9.328 1.00 88.38 175 LEU A CA 1
ATOM 1364 C C . LEU A 1 175 ? 6.668 -19.081 9.068 1.00 88.38 175 LEU A C 1
ATOM 1366 O O . LEU A 1 175 ? 5.867 -19.972 9.370 1.00 88.38 175 LEU A O 1
ATOM 1370 N N . HIS A 1 176 ? 7.850 -19.371 8.530 1.00 87.25 176 HIS A N 1
ATOM 1371 C CA . HIS A 1 176 ? 8.398 -20.722 8.638 1.00 87.25 176 HIS A CA 1
ATOM 1372 C C . HIS A 1 176 ? 8.729 -21.049 10.099 1.00 87.25 176 HIS A C 1
ATOM 1374 O O . HIS A 1 176 ? 9.023 -20.153 10.886 1.00 87.25 176 HIS A O 1
ATOM 1380 N N . GLU A 1 177 ? 8.674 -22.338 10.453 1.00 86.75 177 GLU A N 1
ATOM 1381 C CA . GLU A 1 177 ? 8.899 -22.815 11.830 1.00 86.75 177 GLU A CA 1
ATOM 1382 C C . GLU A 1 177 ? 10.265 -22.395 12.386 1.00 86.75 177 GLU A C 1
ATOM 1384 O O . GLU A 1 177 ? 10.426 -22.208 13.586 1.00 86.75 177 GLU A O 1
ATOM 1389 N N . ASP A 1 178 ? 11.244 -22.218 11.503 1.00 86.56 178 ASP A N 1
ATOM 1390 C CA . ASP A 1 178 ? 12.618 -21.844 11.803 1.00 86.56 178 ASP A CA 1
ATOM 1391 C C . ASP A 1 178 ? 12.914 -20.353 11.532 1.00 86.56 178 ASP A C 1
ATOM 1393 O O . ASP A 1 178 ? 14.083 -19.974 11.381 1.00 86.56 178 ASP A O 1
ATOM 1397 N N . SER A 1 179 ? 11.880 -19.509 11.412 1.00 88.94 179 SER A N 1
ATOM 1398 C CA . SER A 1 179 ? 12.028 -18.056 11.265 1.00 88.94 179 SER A CA 1
ATOM 1399 C C . SER A 1 179 ? 12.695 -17.441 12.501 1.00 88.94 179 SER A C 1
ATOM 1401 O O . SER A 1 179 ? 12.350 -17.803 13.625 1.00 88.94 179 SER A O 1
ATOM 1403 N N . PRO A 1 180 ? 13.635 -16.493 12.322 1.00 87.19 180 PRO A N 1
ATOM 1404 C CA . PRO A 1 180 ? 14.256 -15.798 13.444 1.00 87.19 180 PRO A CA 1
ATOM 1405 C C . PRO A 1 180 ? 13.374 -14.678 14.011 1.00 87.19 180 PRO A C 1
ATOM 1407 O O . PRO A 1 180 ? 13.775 -14.050 14.984 1.00 87.19 180 PRO A O 1
ATOM 1410 N N . LEU A 1 181 ? 12.243 -14.353 13.373 1.00 83.94 181 LEU A N 1
ATOM 1411 C CA . LEU A 1 181 ? 11.485 -13.152 13.701 1.00 83.94 181 LEU A CA 1
ATOM 1412 C C . LEU A 1 181 ? 10.784 -13.261 15.051 1.00 83.94 181 LEU A C 1
ATOM 1414 O O . LEU A 1 181 ? 10.073 -14.219 15.336 1.00 83.94 181 LEU A O 1
ATOM 1418 N N . GLU A 1 182 ? 10.920 -12.202 15.839 1.00 74.31 182 GLU A N 1
ATOM 1419 C CA . GLU A 1 182 ? 10.290 -12.106 17.157 1.00 74.31 182 GLU A CA 1
ATOM 1420 C C . GLU A 1 182 ? 9.213 -11.023 17.187 1.00 74.31 182 GLU A C 1
ATOM 1422 O O . GLU A 1 182 ? 8.282 -11.075 17.996 1.00 74.31 182 GLU A O 1
ATOM 1427 N N . LYS A 1 183 ? 9.368 -9.987 16.346 1.00 82.19 183 LYS A N 1
ATOM 1428 C CA . LYS A 1 183 ? 8.613 -8.741 16.480 1.00 82.19 183 LYS A CA 1
ATOM 1429 C C . LYS A 1 183 ? 8.176 -8.072 15.158 1.00 82.19 183 LYS A C 1
ATOM 1431 O O . LYS A 1 183 ? 8.768 -8.332 14.116 1.00 82.19 183 LYS A O 1
ATOM 1436 N N . VAL A 1 184 ? 7.128 -7.236 15.171 1.00 87.31 184 VAL A N 1
ATOM 1437 C CA . VAL A 1 184 ? 6.687 -6.437 14.006 1.00 87.31 184 VAL A CA 1
ATOM 1438 C C . VAL A 1 184 ? 6.408 -5.008 14.438 1.00 87.31 184 VAL A C 1
ATOM 1440 O O . VAL A 1 184 ? 5.808 -4.771 15.478 1.00 87.31 184 VAL A O 1
ATOM 1443 N N . SER A 1 185 ? 6.797 -4.051 13.608 1.00 89.56 185 SER A N 1
ATOM 1444 C CA . SER A 1 185 ? 6.366 -2.663 13.740 1.00 89.56 185 SER A CA 1
ATOM 1445 C C . SER A 1 185 ? 5.614 -2.257 12.489 1.00 89.56 185 SER A C 1
ATOM 1447 O O . SER A 1 185 ? 6.125 -2.440 11.385 1.00 89.56 185 SER A O 1
ATOM 1449 N N . ALA A 1 186 ? 4.431 -1.677 12.673 1.00 92.94 186 ALA A N 1
ATOM 1450 C CA . ALA A 1 186 ? 3.675 -1.017 11.619 1.00 92.94 186 ALA A CA 1
ATOM 1451 C C . ALA A 1 186 ? 3.817 0.498 11.759 1.00 92.94 186 ALA A C 1
ATOM 1453 O O . ALA A 1 186 ? 3.775 1.028 12.869 1.00 92.94 186 ALA A O 1
ATOM 1454 N N . PHE A 1 187 ? 3.983 1.186 10.633 1.00 94.19 187 PHE A N 1
ATOM 1455 C CA . PHE A 1 187 ?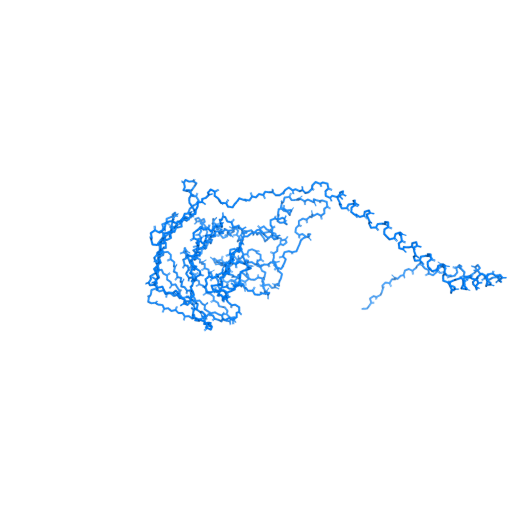 4.103 2.640 10.593 1.00 94.19 187 PHE A CA 1
ATOM 1456 C C . PHE A 1 187 ? 2.901 3.244 9.866 1.00 94.19 187 PHE A C 1
ATOM 1458 O O . PHE A 1 187 ? 2.446 2.706 8.856 1.00 94.19 187 PHE A O 1
ATOM 1465 N N . PHE A 1 188 ? 2.401 4.367 10.382 1.00 96.06 188 PHE A N 1
ATOM 1466 C CA . PHE A 1 188 ? 1.294 5.131 9.808 1.00 96.06 188 PHE A CA 1
ATOM 1467 C C . PHE A 1 188 ? 1.639 6.617 9.870 1.00 96.06 188 PHE A C 1
ATOM 1469 O O . PHE A 1 188 ? 2.070 7.109 10.913 1.00 96.06 188 PHE A O 1
ATOM 1476 N N . HIS A 1 189 ? 1.467 7.324 8.757 1.00 95.38 189 HIS A N 1
ATOM 1477 C CA . HIS A 1 189 ? 1.942 8.694 8.611 1.00 95.38 189 HIS A CA 1
ATOM 1478 C C . HIS A 1 189 ? 0.809 9.672 8.348 1.00 95.38 189 HIS A C 1
ATOM 1480 O O . HIS A 1 189 ? -0.167 9.358 7.672 1.00 95.38 189 HIS A O 1
ATOM 1486 N N . ASN A 1 190 ? 1.011 10.891 8.833 1.00 95.56 190 ASN A N 1
ATOM 1487 C CA . ASN A 1 190 ? 0.336 12.083 8.362 1.00 95.56 190 ASN A CA 1
ATOM 1488 C C . ASN A 1 190 ? 1.403 13.167 8.170 1.00 95.56 190 ASN A C 1
ATOM 1490 O O . ASN A 1 190 ? 2.189 13.432 9.082 1.00 95.56 190 ASN A O 1
ATOM 1494 N N . THR A 1 191 ? 1.499 13.735 6.970 1.00 91.94 191 THR A N 1
ATOM 1495 C CA . THR A 1 191 ? 2.563 14.695 6.634 1.00 91.94 191 THR A CA 1
ATOM 1496 C C . THR A 1 191 ? 2.328 16.089 7.192 1.00 91.94 191 THR A C 1
ATOM 1498 O O . THR A 1 191 ? 3.291 16.843 7.331 1.00 91.94 191 THR A O 1
ATOM 1501 N N . ASP A 1 192 ? 1.079 16.423 7.510 1.00 91.25 192 ASP A N 1
ATOM 1502 C CA . ASP A 1 192 ? 0.668 17.799 7.782 1.00 91.25 192 ASP A CA 1
ATOM 1503 C C . ASP A 1 192 ? 0.328 18.019 9.262 1.00 91.25 192 ASP A C 1
ATOM 1505 O O . ASP A 1 192 ? 0.522 19.116 9.788 1.00 91.25 192 ASP A O 1
ATOM 1509 N N . VAL A 1 193 ? -0.158 16.980 9.946 1.00 93.19 193 VAL A N 1
ATOM 1510 C CA . VAL A 1 193 ? -0.628 17.032 11.334 1.00 93.19 193 VAL A CA 1
ATOM 1511 C C . VAL A 1 193 ? -0.024 15.877 12.124 1.00 93.19 193 VAL A C 1
ATOM 1513 O O . VAL A 1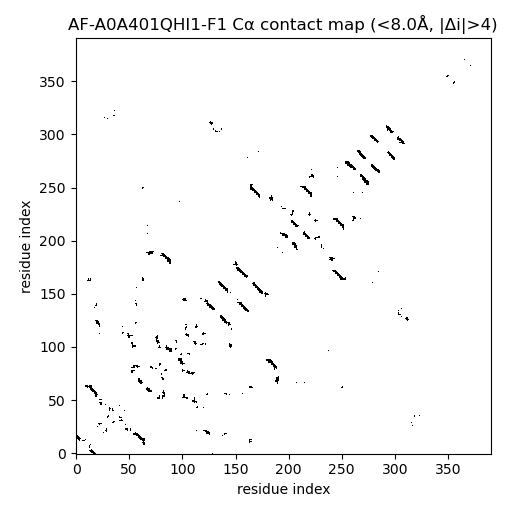 193 ? -0.096 14.724 11.713 1.00 93.19 193 VAL A O 1
ATOM 1516 N N . ALA A 1 194 ? 0.571 16.176 13.277 1.00 92.19 194 ALA A N 1
ATOM 1517 C CA . ALA A 1 194 ? 1.107 15.144 14.158 1.00 92.19 194 ALA A CA 1
ATOM 1518 C C . ALA A 1 194 ? -0.022 14.346 14.829 1.00 92.19 194 ALA A C 1
ATOM 1520 O O . ALA A 1 194 ? -1.063 14.902 15.174 1.00 92.19 194 ALA A O 1
ATOM 1521 N N . PHE A 1 195 ? 0.218 13.053 15.048 1.00 95.38 195 PHE A N 1
ATOM 1522 C CA . PHE A 1 195 ? -0.669 12.219 15.851 1.00 95.38 195 PHE A CA 1
ATOM 1523 C C . PHE A 1 195 ? -0.574 12.580 17.338 1.00 95.38 195 PHE A C 1
ATOM 1525 O O . PHE A 1 195 ? 0.514 12.824 17.860 1.00 95.38 195 PHE A O 1
ATOM 1532 N N . GLU A 1 196 ? -1.718 12.554 18.010 1.00 95.38 196 GLU A N 1
ATOM 1533 C CA . GLU A 1 196 ? -1.870 12.599 19.462 1.00 95.38 196 GLU A CA 1
ATOM 1534 C C . GLU A 1 196 ? -2.282 11.211 19.975 1.00 95.38 196 GLU A C 1
ATOM 1536 O O . GLU A 1 196 ? -2.997 10.473 19.295 1.00 95.38 196 GLU A O 1
ATOM 1541 N N . GLU A 1 197 ? -1.828 10.845 21.172 1.00 94.25 197 GLU A N 1
ATOM 1542 C CA . GLU A 1 197 ? -2.158 9.574 21.823 1.00 94.25 197 GLU A CA 1
ATOM 1543 C C . GLU A 1 197 ? -3.595 9.594 22.363 1.00 94.25 197 GLU A C 1
ATOM 1545 O O . GLU A 1 197 ? -4.037 10.578 22.957 1.00 94.25 197 GLU A O 1
ATOM 1550 N N . ILE A 1 198 ? -4.306 8.476 22.221 1.00 94.81 198 ILE A N 1
ATOM 1551 C CA . ILE A 1 198 ? -5.576 8.225 22.909 1.00 94.81 198 ILE A CA 1
ATOM 1552 C C . ILE A 1 198 ? -5.579 6.793 23.435 1.00 94.81 198 ILE A C 1
ATOM 1554 O O . ILE A 1 198 ? -5.048 5.882 22.805 1.00 94.81 198 ILE A O 1
ATOM 1558 N N . SER A 1 199 ? -6.159 6.588 24.609 1.00 93.06 199 SER A N 1
ATOM 1559 C CA . SER A 1 199 ? -6.340 5.262 25.185 1.00 93.06 199 SER A CA 1
ATOM 1560 C C . SER A 1 199 ? -7.716 5.209 25.812 1.00 93.06 199 SER A C 1
ATOM 1562 O O . SER A 1 199 ? -8.049 6.055 26.638 1.00 93.06 199 SER A O 1
ATOM 1564 N N . GLU A 1 200 ? -8.472 4.195 25.430 1.00 90.19 200 GLU A N 1
ATOM 1565 C CA . GLU A 1 200 ? -9.685 3.767 26.114 1.00 90.19 200 GLU A CA 1
ATOM 1566 C C . GLU A 1 200 ? -9.335 2.570 27.007 1.00 90.19 200 GLU A C 1
ATOM 1568 O O . GLU A 1 200 ? -8.296 1.932 26.809 1.00 90.19 200 GLU A O 1
ATOM 1573 N N . ASP A 1 201 ? -10.201 2.220 27.961 1.00 84.81 201 ASP A N 1
ATOM 1574 C CA . ASP A 1 201 ? -9.964 1.114 28.912 1.00 84.81 201 ASP A CA 1
ATOM 1575 C C . ASP A 1 201 ? -9.633 -0.230 28.229 1.00 84.81 201 ASP A C 1
ATOM 1577 O O . ASP A 1 201 ? -9.028 -1.119 28.829 1.00 84.81 201 ASP A O 1
ATOM 1581 N N . TRP A 1 202 ? -10.036 -0.384 26.968 1.00 85.31 202 TRP A N 1
ATOM 1582 C CA . TRP A 1 202 ? -9.958 -1.617 26.192 1.00 85.31 202 TRP A CA 1
ATOM 1583 C C . TRP A 1 202 ? -9.047 -1.525 24.956 1.00 85.31 202 TRP A C 1
ATOM 1585 O O . TRP A 1 202 ? -8.821 -2.549 24.310 1.00 85.31 202 TRP A O 1
ATOM 1595 N N . VAL A 1 203 ? -8.518 -0.344 24.597 1.00 94.06 203 VAL A N 1
ATOM 1596 C CA . VAL A 1 203 ? -7.694 -0.187 23.384 1.00 94.06 203 VAL A CA 1
ATOM 1597 C C . VAL A 1 203 ? -6.822 1.071 23.398 1.00 94.06 203 VAL A C 1
ATOM 1599 O O . VAL A 1 203 ? -7.238 2.135 23.851 1.00 94.06 203 VAL A O 1
ATOM 1602 N N . ASN A 1 204 ? -5.616 0.965 22.842 1.00 94.25 204 ASN A N 1
ATOM 1603 C CA . ASN A 1 204 ? -4.766 2.104 22.521 1.00 94.25 204 ASN A CA 1
ATOM 1604 C C . ASN A 1 204 ? -5.012 2.585 21.089 1.00 94.25 204 ASN A C 1
ATOM 1606 O O . ASN A 1 204 ? -5.362 1.819 20.184 1.00 94.25 204 ASN A O 1
ATOM 1610 N N . GLY A 1 205 ? -4.807 3.878 20.893 1.00 95.69 205 GLY A N 1
ATOM 1611 C CA . GLY A 1 205 ? -5.033 4.552 19.636 1.00 95.69 205 GLY A CA 1
ATOM 1612 C C . GLY A 1 205 ? -4.184 5.795 19.458 1.00 95.69 205 GLY A C 1
ATOM 1613 O O . GLY A 1 205 ? -3.400 6.202 20.318 1.00 95.69 205 GLY A O 1
ATOM 1614 N N . ALA A 1 206 ? -4.390 6.424 18.313 1.00 97.00 206 ALA A N 1
ATOM 1615 C CA . ALA A 1 206 ? -3.901 7.758 18.046 1.00 97.00 206 ALA A CA 1
ATOM 1616 C C . ALA A 1 206 ? -4.908 8.514 17.183 1.00 97.00 206 ALA A C 1
ATOM 1618 O O . ALA A 1 206 ? -5.711 7.908 16.473 1.00 97.00 206 ALA A O 1
ATOM 1619 N N . PHE A 1 207 ? -4.870 9.837 17.215 1.00 97.94 207 PHE A N 1
ATOM 1620 C CA . PHE A 1 207 ? -5.757 10.664 16.407 1.00 97.94 207 PHE A CA 1
ATOM 1621 C C . PHE A 1 207 ? -5.050 11.901 15.869 1.00 97.94 207 PHE A C 1
ATOM 1623 O O . PHE A 1 207 ? -3.999 12.298 16.362 1.00 97.94 207 PHE A O 1
ATOM 1630 N N . ILE A 1 208 ? -5.656 12.527 14.866 1.00 97.38 208 ILE A N 1
ATOM 1631 C CA . ILE A 1 208 ? -5.331 13.889 14.443 1.00 97.38 208 ILE A CA 1
ATOM 1632 C C . ILE A 1 208 ? -6.562 14.779 14.615 1.00 97.38 208 ILE A C 1
ATOM 1634 O O . ILE A 1 208 ? -7.704 14.327 14.466 1.00 97.38 208 ILE A O 1
ATOM 1638 N N . ARG A 1 209 ? -6.336 16.062 14.904 1.00 97.19 209 ARG A N 1
ATOM 1639 C CA . ARG A 1 209 ? -7.396 17.078 14.936 1.00 97.19 209 ARG A CA 1
ATOM 1640 C C . ARG A 1 209 ? -7.427 17.842 13.626 1.00 97.19 209 ARG A C 1
ATOM 1642 O O . ARG A 1 209 ? -6.419 18.398 13.199 1.00 97.19 209 ARG A O 1
ATOM 1649 N N . GLN A 1 210 ? -8.604 17.900 13.026 1.00 95.38 210 GLN A N 1
ATOM 1650 C CA . GLN A 1 210 ? -8.890 18.662 11.820 1.00 95.38 210 GLN A CA 1
ATOM 1651 C C . GLN A 1 210 ? -10.041 19.636 12.092 1.00 95.38 210 GLN A C 1
ATOM 1653 O O . GLN A 1 210 ? -10.666 19.610 13.154 1.00 95.38 210 GLN A O 1
ATOM 1658 N N . LYS A 1 211 ? -10.314 20.542 11.147 1.00 92.38 211 LYS A N 1
ATOM 1659 C CA . LYS A 1 211 ? -11.351 21.578 11.322 1.00 92.38 211 LYS A CA 1
ATOM 1660 C C . LYS A 1 211 ? -12.753 20.998 11.513 1.00 92.38 211 LYS A C 1
ATOM 1662 O O . LYS A 1 211 ? -13.578 21.610 12.181 1.00 92.38 211 LYS A O 1
ATOM 1667 N N . ASP A 1 212 ? -13.013 19.857 10.894 1.00 92.44 212 ASP A N 1
ATOM 1668 C CA . ASP A 1 212 ? -14.289 19.147 10.881 1.00 92.44 212 ASP A CA 1
ATOM 1669 C C . ASP A 1 212 ? -14.390 18.056 11.958 1.00 92.44 212 ASP A C 1
ATOM 1671 O O . ASP A 1 212 ? -15.434 17.423 12.087 1.00 92.44 212 ASP A O 1
ATOM 1675 N N . GLY A 1 213 ? -13.342 17.862 12.763 1.00 95.38 213 GLY A N 1
ATOM 1676 C CA . GLY A 1 213 ? -13.377 16.995 13.933 1.00 95.38 213 GLY A CA 1
ATOM 1677 C C . GLY A 1 213 ? -12.128 16.140 14.102 1.00 95.38 213 GLY A C 1
ATOM 1678 O O . GLY A 1 213 ? -11.043 16.456 13.609 1.00 95.38 213 GLY A O 1
ATOM 1679 N N . GLN A 1 214 ? -12.287 15.065 14.867 1.00 97.50 214 GLN A N 1
ATOM 1680 C CA . GLN A 1 214 ? -11.214 14.142 15.205 1.00 97.50 214 GLN A CA 1
ATOM 1681 C C . GLN A 1 214 ? -11.223 12.935 14.261 1.00 97.50 214 GLN A C 1
ATOM 1683 O O . GLN A 1 214 ? -12.256 12.293 14.083 1.00 97.50 214 GLN A O 1
ATOM 1688 N N . TYR A 1 215 ? -10.058 12.609 13.703 1.00 98.19 215 TYR A N 1
ATOM 1689 C CA . TYR A 1 215 ? -9.834 11.396 12.918 1.00 98.19 215 TYR A CA 1
ATOM 1690 C C . TYR A 1 215 ? -8.971 10.449 13.736 1.00 98.19 215 TYR A C 1
ATOM 1692 O O . TYR A 1 215 ? -7.858 10.810 14.113 1.00 98.19 215 TYR A O 1
ATOM 1700 N N . THR A 1 216 ? -9.494 9.266 14.041 1.00 98.44 216 THR A N 1
ATOM 1701 C CA . THR A 1 216 ? -8.948 8.386 15.080 1.00 98.44 216 THR A CA 1
ATOM 1702 C C . THR A 1 216 ? -8.605 7.019 14.508 1.00 98.44 216 THR A C 1
ATOM 1704 O O . THR A 1 216 ? -9.267 6.524 13.595 1.00 98.44 216 THR A O 1
ATOM 1707 N N . MET A 1 217 ? -7.553 6.407 15.042 1.00 98.12 217 MET A N 1
ATOM 1708 C CA . MET A 1 217 ? -7.216 5.015 14.807 1.00 98.12 217 MET A CA 1
ATOM 1709 C C . MET A 1 217 ? -7.045 4.256 16.119 1.00 98.12 217 MET A C 1
ATOM 1711 O O . MET A 1 217 ? -6.447 4.779 17.055 1.00 98.12 217 MET A O 1
ATOM 1715 N N . PHE A 1 218 ? -7.539 3.022 16.162 1.00 97.62 218 PHE A N 1
ATOM 1716 C CA . PHE A 1 218 ? -7.358 2.076 17.269 1.00 97.62 218 PHE A CA 1
ATOM 1717 C C . PHE A 1 218 ? -6.785 0.764 16.743 1.00 97.62 218 PHE A C 1
ATOM 1719 O O . PHE A 1 218 ? -7.032 0.410 15.588 1.00 97.62 218 PHE A O 1
ATOM 1726 N N . TRP A 1 219 ? -6.057 0.024 17.580 1.00 95.88 219 TRP A N 1
ATOM 1727 C CA . TRP A 1 219 ? -5.467 -1.256 17.183 1.00 95.88 219 TRP A CA 1
ATOM 1728 C C . TRP A 1 219 ? -5.432 -2.284 18.306 1.00 95.88 219 TRP A C 1
ATOM 1730 O O . TRP A 1 219 ? -5.330 -1.942 19.480 1.00 95.88 219 TRP A O 1
ATOM 1740 N N . MET A 1 220 ? -5.463 -3.560 17.938 1.00 92.31 220 MET A N 1
ATOM 1741 C CA . MET A 1 220 ? -5.250 -4.680 18.856 1.00 92.31 220 MET A CA 1
ATOM 1742 C C . MET A 1 220 ? -4.810 -5.934 18.095 1.00 92.31 220 MET A C 1
ATOM 1744 O O . MET A 1 220 ? -5.159 -6.117 16.924 1.00 92.31 220 MET A O 1
ATOM 1748 N N . ASP A 1 221 ? -4.041 -6.787 18.764 1.00 89.25 221 ASP A N 1
ATOM 1749 C CA . ASP A 1 221 ? -3.704 -8.119 18.273 1.00 89.25 221 ASP A CA 1
ATOM 1750 C C . ASP A 1 221 ? -4.894 -9.087 18.407 1.00 89.25 221 ASP A C 1
ATOM 1752 O O . ASP A 1 221 ? -5.882 -8.815 19.091 1.00 89.25 221 ASP A O 1
ATOM 1756 N N . ASP A 1 222 ? -4.800 -10.247 17.761 1.00 83.12 222 ASP A N 1
ATOM 1757 C CA . ASP A 1 222 ? -5.826 -11.298 17.792 1.00 83.12 222 ASP A CA 1
ATOM 1758 C C . ASP A 1 222 ? -6.029 -11.990 19.157 1.00 83.12 222 ASP A C 1
ATOM 1760 O O . ASP A 1 222 ? -6.927 -12.830 19.288 1.00 83.12 222 ASP A O 1
ATOM 1764 N N . LYS A 1 223 ? -5.231 -11.628 20.169 1.00 85.00 223 LYS A N 1
ATOM 1765 C CA . LYS A 1 223 ? -5.380 -12.024 21.577 1.00 85.00 223 LYS A CA 1
ATOM 1766 C C . LYS A 1 223 ? -6.061 -10.930 22.407 1.00 85.00 223 LYS A C 1
ATOM 1768 O O . LYS A 1 223 ? -6.305 -11.143 23.594 1.00 85.00 223 LYS A O 1
ATOM 1773 N N . GLY A 1 224 ? -6.394 -9.794 21.793 1.00 84.75 224 GLY A N 1
ATOM 1774 C CA . GLY A 1 224 ? -7.010 -8.638 22.435 1.00 84.75 224 GLY A CA 1
ATOM 1775 C C . GLY A 1 224 ? -6.017 -7.719 23.147 1.00 84.75 224 GLY A C 1
ATOM 1776 O O . GLY A 1 224 ? -6.451 -6.805 23.846 1.00 84.75 224 GLY A O 1
ATOM 1777 N N . ASN A 1 225 ? -4.705 -7.922 22.993 1.00 86.62 225 ASN A N 1
ATOM 1778 C CA . ASN A 1 225 ? -3.721 -6.990 23.529 1.00 86.62 225 ASN A CA 1
ATOM 1779 C C . ASN A 1 225 ? -3.611 -5.779 22.609 1.00 86.62 225 ASN A C 1
ATOM 1781 O O . ASN A 1 225 ? -3.506 -5.894 21.389 1.00 86.62 225 ASN A O 1
ATOM 1785 N N . SER A 1 226 ? -3.564 -4.603 23.212 1.00 89.69 226 SER A N 1
ATOM 1786 C CA . SER A 1 226 ? -3.292 -3.359 22.513 1.00 89.69 226 SER A CA 1
ATOM 1787 C C . SER A 1 226 ? -2.088 -2.716 23.179 1.00 89.69 226 SER A C 1
ATOM 1789 O O . SER A 1 226 ? -2.192 -2.228 24.299 1.00 89.69 226 SER A O 1
ATOM 1791 N N . GLU A 1 227 ? -0.922 -2.769 22.541 1.00 86.38 227 GLU A N 1
ATOM 1792 C CA . GLU A 1 227 ? 0.278 -2.109 23.063 1.00 86.38 227 GLU A CA 1
ATOM 1793 C C . GLU A 1 227 ? 0.271 -0.616 22.715 1.00 86.38 227 GLU A C 1
ATOM 1795 O O . GLU A 1 227 ? -0.259 -0.209 21.681 1.00 86.38 227 GLU A O 1
ATOM 1800 N N . LYS A 1 228 ? 0.876 0.218 23.566 1.00 87.06 228 LYS A N 1
ATOM 1801 C CA . LYS A 1 228 ? 1.043 1.646 23.267 1.00 87.06 228 LYS A CA 1
ATOM 1802 C C . LYS A 1 228 ? 2.018 1.839 22.109 1.00 87.06 228 LYS A C 1
ATOM 1804 O O . LYS A 1 228 ? 3.086 1.231 22.087 1.00 87.06 228 LYS A O 1
ATOM 1809 N N . ALA A 1 229 ? 1.666 2.717 21.175 1.00 82.25 229 ALA A N 1
ATOM 1810 C CA . ALA A 1 229 ? 2.548 3.084 20.076 1.00 82.25 229 ALA A CA 1
ATOM 1811 C C . ALA A 1 229 ? 3.605 4.096 20.536 1.00 82.25 229 ALA A C 1
ATOM 1813 O O . ALA A 1 229 ? 3.369 4.896 21.437 1.00 82.25 229 ALA A O 1
ATOM 1814 N N . GLY A 1 230 ? 4.763 4.098 19.875 1.00 74.00 230 GLY A N 1
ATOM 1815 C CA . GLY A 1 230 ? 5.690 5.222 19.961 1.00 74.00 230 GLY A CA 1
ATOM 1816 C C . GLY A 1 230 ? 5.254 6.332 19.007 1.00 74.00 230 GLY A C 1
ATOM 1817 O O . GLY A 1 230 ? 5.281 6.129 17.794 1.00 74.00 230 GLY A O 1
ATOM 1818 N N . LEU A 1 231 ? 4.880 7.503 19.528 1.00 61.59 231 LEU A N 1
ATOM 1819 C CA . LEU A 1 231 ? 4.643 8.697 18.715 1.00 61.59 231 LEU A CA 1
ATOM 1820 C C . LEU A 1 231 ? 5.943 9.488 18.544 1.00 61.59 231 LEU A C 1
ATOM 1822 O O . LEU A 1 231 ? 6.628 9.795 19.518 1.00 61.59 231 LEU A O 1
ATOM 1826 N N . ALA A 1 232 ? 6.300 9.837 17.305 1.00 51.19 232 ALA A N 1
ATOM 1827 C CA . ALA A 1 232 ? 7.525 10.583 17.034 1.00 51.19 232 ALA A CA 1
ATOM 1828 C C . ALA A 1 232 ? 7.339 11.642 15.941 1.00 51.19 232 ALA A C 1
ATOM 1830 O O . ALA A 1 232 ? 7.173 11.320 14.767 1.00 51.19 232 ALA A O 1
ATOM 1831 N N . PHE A 1 233 ? 7.512 12.919 16.300 1.00 48.88 233 PHE A N 1
ATOM 1832 C CA . PHE A 1 233 ? 7.880 13.962 15.342 1.00 48.88 233 PHE A CA 1
ATOM 1833 C C . PHE A 1 233 ? 9.410 13.963 15.228 1.00 48.88 233 PHE A C 1
ATOM 1835 O O . PHE A 1 233 ? 10.113 14.689 15.922 1.00 48.88 233 PHE A O 1
ATOM 1842 N N . LYS A 1 234 ? 9.939 13.051 14.405 1.00 42.78 234 LYS A N 1
ATOM 1843 C CA . LYS A 1 234 ? 11.370 12.916 14.084 1.00 42.78 234 LYS A CA 1
ATOM 1844 C C . LYS A 1 234 ? 12.313 12.889 15.308 1.00 42.78 234 LYS A C 1
ATOM 1846 O O . LYS A 1 234 ? 13.132 13.780 15.485 1.00 42.78 234 LYS A O 1
ATOM 1851 N N . THR A 1 235 ? 12.263 11.812 16.096 1.00 26.58 235 THR A N 1
ATOM 1852 C CA . THR A 1 235 ? 13.398 11.160 16.801 1.00 26.58 235 THR A CA 1
ATOM 1853 C C . THR A 1 235 ? 12.927 9.740 17.177 1.00 26.58 235 THR A C 1
ATOM 1855 O O . THR A 1 235 ? 11.855 9.618 17.754 1.00 26.58 235 THR A O 1
ATOM 1858 N N . TYR A 1 236 ? 13.658 8.669 16.828 1.00 37.72 236 TYR A N 1
ATOM 1859 C CA . TYR A 1 236 ? 13.206 7.268 17.010 1.00 37.72 236 TYR A CA 1
ATOM 1860 C C . TYR A 1 236 ? 14.087 6.493 18.002 1.00 37.72 236 TYR A C 1
ATOM 1862 O O . TYR A 1 236 ? 15.314 6.604 17.914 1.00 37.72 236 TYR A O 1
ATOM 1870 N N . PRO A 1 237 ? 13.499 5.683 18.913 1.00 35.78 237 PRO A N 1
ATOM 1871 C CA . PRO A 1 237 ? 13.912 4.267 19.010 1.00 35.78 237 PRO A CA 1
ATOM 1872 C C . PRO A 1 237 ? 12.862 3.225 19.516 1.00 35.78 237 PRO A C 1
ATOM 1874 O O . PRO A 1 237 ? 11.961 3.537 20.280 1.00 35.78 237 PRO A O 1
ATOM 1877 N N . ARG A 1 238 ? 13.134 1.953 19.137 1.00 26.22 238 ARG A N 1
ATOM 1878 C CA . ARG A 1 238 ? 12.906 0.604 19.755 1.00 26.22 238 ARG A CA 1
ATOM 1879 C C . ARG A 1 238 ? 11.511 0.118 20.250 1.00 26.22 238 ARG A C 1
ATOM 1881 O O . ARG A 1 238 ? 11.181 0.301 21.410 1.00 26.22 238 ARG A O 1
ATOM 1888 N N . GLY A 1 239 ? 10.916 -0.808 19.471 1.00 30.39 239 GLY A N 1
ATOM 1889 C CA . GLY A 1 239 ? 10.819 -2.255 19.818 1.00 30.39 239 GLY A CA 1
ATOM 1890 C C . GLY A 1 239 ? 9.476 -2.863 20.292 1.00 30.39 239 GLY A C 1
ATOM 1891 O O . GLY A 1 239 ? 9.311 -2.882 21.498 1.00 30.39 239 GLY A O 1
ATOM 1892 N N . TYR A 1 240 ? 8.644 -3.533 19.454 1.00 33.88 240 TYR A N 1
ATOM 1893 C CA . TYR A 1 240 ? 7.411 -4.274 19.893 1.00 33.88 240 TYR A CA 1
ATOM 1894 C C . TYR A 1 240 ? 6.928 -5.434 18.956 1.00 33.88 240 TYR A C 1
ATOM 1896 O O . TYR A 1 240 ? 7.297 -5.381 17.789 1.00 33.88 240 TYR A O 1
ATOM 1904 N N . PRO A 1 241 ? 6.216 -6.500 19.432 1.00 34.56 241 PRO A N 1
ATOM 1905 C CA . PRO A 1 241 ? 6.154 -7.867 18.841 1.00 34.56 241 PRO A CA 1
ATOM 1906 C C . PRO A 1 241 ? 5.123 -8.209 17.722 1.00 34.56 241 PRO A C 1
ATOM 1908 O O . PRO A 1 241 ? 4.130 -7.514 17.584 1.00 34.56 241 PRO A O 1
ATOM 1911 N N . VAL A 1 242 ? 5.343 -9.293 16.927 1.00 37.19 242 VAL A N 1
ATOM 1912 C CA . VAL A 1 242 ? 4.492 -9.753 15.783 1.00 37.19 242 VAL A CA 1
ATOM 1913 C C . VAL A 1 242 ? 3.302 -10.546 16.281 1.00 37.19 242 VAL A C 1
ATOM 1915 O O . VAL A 1 242 ? 3.490 -11.507 17.020 1.00 37.19 242 VAL A O 1
ATOM 1918 N N . THR A 1 243 ? 2.112 -10.252 15.759 1.00 64.06 243 THR A N 1
ATOM 1919 C CA . THR A 1 243 ? 0.952 -11.155 15.664 1.00 64.06 243 THR A CA 1
ATOM 1920 C C . THR A 1 243 ? 0.011 -10.589 14.581 1.00 64.06 243 THR A C 1
ATOM 1922 O O . THR A 1 243 ? 0.311 -9.557 13.978 1.00 64.06 243 THR A O 1
ATOM 1925 N N . ARG A 1 244 ? -1.095 -11.268 14.266 1.00 79.19 244 ARG A N 1
ATOM 1926 C CA . ARG A 1 244 ? -2.176 -10.682 13.464 1.00 79.19 244 ARG A CA 1
ATOM 1927 C C . ARG A 1 244 ? -2.742 -9.483 14.208 1.00 79.19 244 ARG A C 1
ATOM 1929 O O . ARG A 1 244 ? -3.164 -9.633 15.352 1.00 79.19 244 ARG A O 1
ATOM 1936 N N . THR A 1 245 ? -2.775 -8.336 13.549 1.00 90.56 245 THR A N 1
ATOM 1937 C CA . THR A 1 245 ? -3.189 -7.080 14.176 1.00 90.56 245 THR A CA 1
ATOM 1938 C C . THR A 1 245 ? -4.275 -6.441 13.340 1.00 90.56 245 THR A C 1
ATOM 1940 O O . THR A 1 245 ? -4.127 -6.283 12.124 1.00 90.56 245 THR A O 1
ATOM 1943 N N . ALA A 1 246 ? -5.375 -6.086 13.998 1.00 95.31 246 ALA A N 1
ATOM 1944 C CA . ALA A 1 246 ? -6.425 -5.287 13.401 1.00 95.31 246 ALA A CA 1
ATOM 1945 C C . ALA A 1 246 ? -6.250 -3.823 13.796 1.00 95.31 246 ALA A C 1
ATOM 1947 O O . ALA A 1 246 ? -6.011 -3.507 14.961 1.00 95.31 246 ALA A O 1
ATOM 1948 N N . TYR A 1 247 ? -6.430 -2.945 12.818 1.00 97.62 247 TYR A N 1
ATOM 1949 C CA . TYR A 1 247 ? -6.452 -1.501 12.973 1.00 97.62 247 TYR A CA 1
ATOM 1950 C C . TYR A 1 247 ? -7.773 -0.991 12.407 1.00 97.62 247 TYR A C 1
ATOM 1952 O O . TYR A 1 247 ? -8.164 -1.375 11.304 1.00 97.62 247 TYR A O 1
ATOM 1960 N N . ILE A 1 248 ? -8.454 -0.113 13.130 1.00 98.38 248 ILE A N 1
ATOM 1961 C CA . ILE A 1 248 ? -9.613 0.615 12.612 1.00 98.38 248 ILE A CA 1
ATOM 1962 C C . ILE A 1 248 ? -9.249 2.086 12.485 1.00 98.38 248 ILE A C 1
ATOM 1964 O O . ILE A 1 248 ? -8.665 2.648 13.402 1.00 98.38 248 ILE A O 1
ATOM 1968 N N . PHE A 1 249 ? -9.592 2.698 11.358 1.00 98.62 249 PHE A N 1
ATOM 1969 C CA . PHE A 1 249 ? -9.381 4.112 11.060 1.00 98.62 249 PHE A CA 1
ATOM 1970 C C . PHE A 1 249 ? -10.736 4.740 10.796 1.00 98.62 249 PHE A C 1
ATOM 1972 O O . PHE A 1 249 ? -11.470 4.256 9.926 1.00 98.62 249 PHE A O 1
ATOM 1979 N N . PHE A 1 250 ? -11.071 5.807 11.514 1.00 98.12 250 PHE A N 1
ATOM 1980 C CA . PHE A 1 250 ? -12.393 6.392 11.406 1.00 98.12 250 PHE A CA 1
ATOM 1981 C C . PHE A 1 250 ? -12.435 7.911 11.522 1.00 98.12 250 PHE A C 1
ATOM 1983 O O . PHE A 1 250 ? -11.606 8.539 12.181 1.00 98.12 250 PHE A O 1
ATOM 1990 N N . GLY A 1 251 ? -13.393 8.488 10.797 1.00 97.00 251 GLY A N 1
ATOM 1991 C CA . GLY A 1 251 ? -13.661 9.921 10.773 1.00 97.00 251 GLY A CA 1
ATOM 1992 C C . GLY A 1 251 ? -14.633 10.374 11.866 1.00 97.00 251 GLY A C 1
ATOM 1993 O O . GLY A 1 251 ? -15.192 9.545 12.588 1.00 97.00 251 GLY A O 1
ATOM 1994 N N . PRO A 1 252 ? -14.871 11.690 11.969 1.00 96.00 252 PRO A N 1
ATOM 1995 C CA . PRO A 1 252 ? -15.586 12.299 13.089 1.00 96.00 252 PRO A CA 1
ATOM 1996 C C . PRO A 1 252 ? -17.069 11.923 13.185 1.00 96.00 252 PRO A C 1
ATOM 1998 O O . PRO A 1 252 ? -17.672 12.143 14.231 1.00 96.00 252 PRO A O 1
ATOM 2001 N N . SER A 1 253 ? -17.681 11.374 12.128 1.00 94.75 253 SER A N 1
ATOM 2002 C CA . SER A 1 253 ? -19.086 10.943 12.179 1.00 94.75 253 SER A CA 1
ATOM 2003 C C . SER A 1 253 ? -19.279 9.522 12.716 1.00 94.75 253 SER A C 1
ATOM 2005 O O . SER A 1 253 ? -20.415 9.061 12.806 1.00 94.75 253 SER A O 1
ATOM 2007 N N . VAL A 1 254 ? -18.193 8.801 13.008 1.00 96.31 254 VAL A N 1
ATOM 2008 C CA . VAL A 1 254 ? -18.237 7.404 13.442 1.00 96.31 254 VAL A CA 1
ATOM 2009 C C . VAL A 1 254 ? -17.852 7.320 14.909 1.00 96.31 254 VAL A C 1
ATOM 2011 O O . VAL A 1 254 ? -16.757 7.718 15.296 1.00 96.31 254 VAL A O 1
ATOM 2014 N N . GLU A 1 255 ? -18.732 6.738 15.714 1.00 95.81 255 GLU A N 1
ATOM 2015 C CA . GLU A 1 255 ? -18.454 6.427 17.113 1.00 95.81 255 GLU A CA 1
ATOM 2016 C C . GLU A 1 255 ? -18.298 4.915 17.264 1.00 95.81 255 GLU A C 1
ATOM 2018 O O . GLU A 1 255 ? -19.184 4.159 16.865 1.00 95.81 255 GLU A O 1
ATOM 2023 N N . ILE A 1 256 ? -17.170 4.468 17.820 1.00 96.50 256 ILE A N 1
ATOM 2024 C CA . ILE A 1 256 ? -16.888 3.047 18.040 1.00 96.50 256 ILE A CA 1
ATOM 2025 C C . ILE A 1 256 ? -17.407 2.641 19.417 1.00 96.50 256 ILE A C 1
ATOM 2027 O O . ILE A 1 256 ? -16.909 3.108 20.434 1.00 96.50 256 ILE A O 1
ATOM 2031 N N . GLN A 1 257 ? -18.383 1.736 19.441 1.00 95.75 257 GLN A N 1
ATOM 2032 C CA . GLN A 1 257 ? -18.983 1.213 20.672 1.00 95.75 257 GLN A CA 1
ATOM 2033 C C . GLN A 1 257 ? -18.334 -0.100 21.119 1.00 95.75 257 GLN A C 1
ATOM 2035 O O . GLN A 1 257 ? -18.290 -0.415 22.305 1.00 95.75 257 GLN A O 1
ATOM 2040 N N . SER A 1 258 ? -17.851 -0.897 20.165 1.00 95.50 258 SER A N 1
ATOM 2041 C CA . SER A 1 258 ? -17.153 -2.150 20.441 1.00 95.50 258 SER A CA 1
ATOM 2042 C C . SER A 1 258 ? -16.240 -2.504 19.280 1.00 95.50 258 SER A C 1
ATOM 2044 O O . SER A 1 258 ? -16.634 -2.369 18.124 1.00 95.50 258 SER A O 1
ATOM 2046 N N . PHE A 1 259 ? -15.046 -3.000 19.583 1.00 96.12 259 PHE A N 1
ATOM 2047 C CA . PHE A 1 259 ? -14.114 -3.548 18.610 1.00 96.12 259 PHE A CA 1
ATOM 2048 C C . PHE A 1 259 ? -13.404 -4.741 19.247 1.00 96.12 259 PHE A C 1
ATOM 2050 O O . PHE A 1 259 ? -12.849 -4.640 20.338 1.00 96.12 259 PHE A O 1
ATOM 2057 N N . SER A 1 260 ? -13.476 -5.895 18.590 1.00 95.00 260 SER A N 1
ATOM 2058 C CA . SER A 1 260 ? -12.769 -7.096 19.020 1.00 95.00 260 SER A CA 1
ATOM 2059 C C . SER A 1 260 ? -12.345 -7.934 17.826 1.00 95.00 260 SER A C 1
ATOM 2061 O O . SER A 1 260 ? -12.995 -7.943 16.780 1.00 95.00 260 SER A O 1
ATOM 2063 N N . ILE A 1 261 ? -11.257 -8.665 18.008 1.00 93.19 261 ILE A N 1
ATOM 2064 C CA . ILE A 1 261 ? -10.692 -9.580 17.027 1.00 93.19 261 ILE A CA 1
ATOM 2065 C C . ILE A 1 261 ? -10.479 -10.938 17.691 1.00 93.19 261 ILE A C 1
ATOM 2067 O O . ILE A 1 261 ? -10.127 -11.025 18.868 1.00 93.19 261 ILE A O 1
ATOM 2071 N N . ARG A 1 262 ? -10.727 -12.009 16.939 1.00 90.50 262 ARG A N 1
ATOM 2072 C CA . ARG A 1 262 ? -10.402 -13.382 17.329 1.00 90.50 262 ARG A CA 1
ATOM 2073 C C . ARG A 1 262 ? -9.905 -14.137 16.110 1.00 90.50 262 ARG A C 1
ATOM 2075 O O . ARG A 1 262 ? -10.536 -14.083 15.061 1.00 90.50 262 ARG A O 1
ATOM 2082 N N . GLY A 1 263 ? -8.796 -14.848 16.243 1.00 83.50 263 GLY A N 1
ATOM 2083 C CA . GLY A 1 263 ? -8.248 -15.672 15.170 1.00 83.50 263 GLY A CA 1
ATOM 2084 C C . GLY A 1 263 ? -8.150 -17.144 15.553 1.00 83.50 263 GLY A C 1
ATOM 2085 O O . GLY A 1 263 ? -7.943 -17.477 16.717 1.00 83.50 263 GLY A O 1
ATOM 2086 N N . ASP A 1 264 ? -8.245 -18.022 14.559 1.00 80.81 264 ASP A N 1
ATOM 2087 C CA . ASP A 1 264 ? -7.806 -19.422 14.635 1.00 80.81 264 ASP A CA 1
ATOM 2088 C C . ASP A 1 264 ? -6.642 -19.661 13.653 1.00 80.81 264 ASP A C 1
ATOM 2090 O O . ASP A 1 264 ? -5.954 -18.709 13.311 1.00 80.81 264 ASP A O 1
ATOM 2094 N N . LEU A 1 265 ? -6.335 -20.885 13.223 1.00 72.62 265 LEU A N 1
ATOM 2095 C CA . LEU A 1 265 ? -5.235 -21.112 12.268 1.00 72.62 265 LEU A CA 1
ATOM 2096 C C . LEU A 1 265 ? -5.538 -20.604 10.843 1.00 72.62 265 LEU A C 1
ATOM 2098 O O . LEU A 1 265 ? -4.629 -20.191 10.127 1.00 72.62 265 LEU A O 1
ATOM 2102 N N . ASP A 1 266 ? -6.807 -20.591 10.438 1.00 79.69 266 ASP A N 1
ATOM 2103 C CA . ASP A 1 266 ? -7.233 -20.387 9.047 1.00 79.69 266 ASP A CA 1
ATOM 2104 C C . ASP A 1 266 ? -8.060 -19.116 8.830 1.00 79.69 266 ASP A C 1
ATOM 2106 O O . ASP A 1 266 ? -8.355 -18.760 7.676 1.00 79.69 266 ASP A O 1
ATOM 2110 N N . ARG A 1 267 ? -8.500 -18.469 9.912 1.00 86.94 267 ARG A N 1
ATOM 2111 C CA . ARG A 1 267 ? -9.435 -17.352 9.866 1.00 86.94 267 ARG A CA 1
ATOM 2112 C C . ARG A 1 267 ? -9.171 -16.323 10.959 1.00 86.94 267 ARG A C 1
ATOM 2114 O O . ARG A 1 267 ? -8.720 -16.646 12.056 1.00 86.94 267 ARG A O 1
ATOM 2121 N N . VAL A 1 268 ? -9.515 -15.078 10.649 1.00 90.75 268 VAL A N 1
ATOM 2122 C CA . VAL A 1 268 ? -9.668 -13.979 11.604 1.00 90.75 268 VAL A CA 1
ATOM 2123 C C . VAL A 1 268 ? -11.090 -13.446 11.521 1.00 90.75 268 VAL A C 1
ATOM 2125 O O . VAL A 1 268 ? -11.581 -13.152 10.431 1.00 90.75 268 VAL A O 1
ATOM 2128 N N . ASP A 1 269 ? -11.710 -13.288 12.681 1.00 94.81 269 ASP A N 1
ATOM 2129 C CA . ASP A 1 269 ? -13.028 -12.703 12.862 1.00 94.81 269 ASP A CA 1
ATOM 2130 C C . ASP A 1 269 ? -12.864 -11.355 13.560 1.00 94.81 269 ASP A C 1
ATOM 2132 O O . ASP A 1 269 ? -12.279 -11.283 14.642 1.00 94.81 269 ASP A O 1
ATOM 2136 N N . VAL A 1 270 ? -13.387 -10.290 12.959 1.00 97.19 270 VAL A N 1
ATOM 2137 C CA . VAL A 1 270 ? -13.431 -8.955 13.562 1.00 97.19 270 VAL A CA 1
ATOM 2138 C C . VAL A 1 270 ? -14.884 -8.565 13.785 1.00 97.19 270 VAL A C 1
ATOM 2140 O O . VAL A 1 270 ? -15.675 -8.546 12.842 1.00 97.19 270 VAL A O 1
ATOM 2143 N N . TYR A 1 271 ? -15.224 -8.236 15.027 1.00 97.38 271 TYR A N 1
ATOM 2144 C CA . TYR A 1 271 ? -16.521 -7.688 15.408 1.00 97.38 271 TYR A CA 1
ATOM 2145 C C . TYR A 1 271 ? -16.352 -6.205 15.714 1.00 97.38 271 TYR A C 1
ATOM 2147 O O . TYR A 1 271 ? -15.489 -5.828 16.510 1.00 97.38 271 TYR A O 1
ATOM 2155 N N . LEU A 1 272 ? -17.174 -5.374 15.084 1.00 97.56 272 LEU A N 1
ATOM 2156 C CA . LEU A 1 272 ? -17.107 -3.924 15.193 1.00 97.56 272 LEU A CA 1
ATOM 2157 C C . LEU A 1 272 ? -18.523 -3.356 15.267 1.00 97.56 272 LEU A C 1
ATOM 2159 O O . LEU A 1 272 ? -19.316 -3.552 14.350 1.00 97.56 272 LEU A O 1
ATOM 2163 N N . ALA A 1 273 ? -18.845 -2.657 16.346 1.00 97.50 273 ALA A N 1
ATOM 2164 C CA . ALA A 1 273 ? -20.116 -1.964 16.511 1.00 97.50 273 ALA A CA 1
ATOM 2165 C C . ALA A 1 273 ? -19.877 -0.457 16.514 1.00 97.50 273 ALA A C 1
ATOM 2167 O O . ALA A 1 273 ? -19.001 0.035 17.231 1.00 97.50 273 ALA A O 1
ATOM 2168 N N . THR A 1 274 ? -20.663 0.262 15.719 1.00 97.19 274 THR A N 1
ATOM 2169 C CA . THR A 1 274 ? -20.692 1.722 15.704 1.00 97.19 274 THR A CA 1
ATOM 2170 C C . THR A 1 274 ? -22.028 2.246 16.221 1.00 97.19 274 THR A C 1
ATOM 2172 O O . THR A 1 274 ? -22.963 1.480 16.444 1.00 97.19 274 THR A O 1
ATOM 2175 N N . ASN A 1 275 ? -22.142 3.564 16.357 1.00 95.12 275 ASN A N 1
ATOM 2176 C CA . ASN A 1 275 ? -23.412 4.258 16.587 1.00 95.12 275 ASN A CA 1
ATOM 2177 C C . ASN A 1 275 ? -24.505 3.974 15.538 1.00 95.12 275 ASN A C 1
ATOM 2179 O O . ASN A 1 275 ? -25.680 4.192 15.828 1.00 95.12 275 ASN A O 1
ATOM 2183 N N . GLU A 1 276 ? -24.148 3.503 14.341 1.00 93.62 276 GLU A N 1
ATOM 2184 C CA . GLU A 1 276 ? -25.099 3.282 13.244 1.00 93.62 276 GLU A CA 1
ATOM 2185 C C . GLU A 1 276 ? -25.298 1.808 12.888 1.00 93.62 276 GLU A C 1
ATOM 2187 O O . GLU A 1 276 ? -26.420 1.404 12.579 1.00 93.62 276 GLU A O 1
ATOM 2192 N N . LYS A 1 277 ? -24.217 1.017 12.867 1.00 95.44 277 LYS A N 1
ATOM 2193 C CA . LYS A 1 277 ? -24.218 -0.339 12.306 1.00 95.44 277 LYS A CA 1
ATOM 2194 C C . LYS A 1 277 ? -23.309 -1.284 13.067 1.00 95.44 277 LYS A C 1
ATOM 2196 O O . LYS A 1 277 ? -22.320 -0.895 13.687 1.00 95.44 277 LYS A O 1
ATOM 2201 N N . THR A 1 278 ? -23.611 -2.564 12.923 1.00 97.50 278 THR A N 1
ATOM 2202 C CA . THR A 1 278 ? -22.760 -3.659 13.374 1.00 97.50 278 THR A CA 1
ATOM 2203 C C . THR A 1 278 ? -22.113 -4.353 12.184 1.00 97.50 278 THR A C 1
ATOM 2205 O O . THR A 1 278 ? -22.760 -4.647 11.179 1.00 97.50 278 THR A O 1
ATOM 2208 N N . TYR A 1 279 ? -20.821 -4.635 12.306 1.00 98.12 279 TYR A N 1
ATOM 2209 C CA . TYR A 1 279 ? -20.032 -5.338 11.310 1.00 98.12 279 TYR A CA 1
ATOM 2210 C C . TYR A 1 279 ? -19.427 -6.594 11.929 1.00 98.12 279 TYR A C 1
ATOM 2212 O O . TYR A 1 279 ? -18.791 -6.545 12.982 1.00 98.12 279 TYR A O 1
ATOM 2220 N N . THR A 1 280 ? -19.592 -7.725 11.249 1.00 97.81 280 THR A N 1
ATOM 2221 C CA . THR A 1 280 ? -18.787 -8.927 11.487 1.00 97.81 280 THR A CA 1
ATOM 2222 C C . THR A 1 280 ? -18.022 -9.263 10.220 1.00 97.81 280 THR A C 1
ATOM 2224 O O . THR A 1 280 ? -18.619 -9.519 9.174 1.00 97.81 280 THR A O 1
ATOM 2227 N N . VAL A 1 281 ? -16.699 -9.253 10.307 1.00 97.44 281 VAL A N 1
ATOM 2228 C CA . VAL A 1 281 ? -15.799 -9.503 9.185 1.00 97.44 281 VAL A CA 1
ATOM 2229 C C . VAL A 1 281 ? -15.096 -10.832 9.401 1.00 97.44 281 VAL A C 1
ATOM 2231 O O . VAL A 1 281 ? -14.401 -11.006 10.393 1.00 97.44 281 VAL A O 1
ATOM 2234 N N . TYR A 1 282 ? -15.242 -11.744 8.448 1.00 95.12 282 TYR A N 1
ATOM 2235 C CA . TYR A 1 282 ? -14.540 -13.021 8.406 1.00 95.12 282 TYR A CA 1
ATOM 2236 C C . TYR A 1 282 ? -13.472 -12.951 7.321 1.00 95.12 282 TYR A C 1
ATOM 2238 O O . TYR A 1 282 ? -13.803 -12.846 6.139 1.00 95.12 282 TYR A O 1
ATOM 2246 N N . LEU A 1 283 ? -12.202 -13.027 7.702 1.00 92.94 283 LEU A N 1
ATOM 2247 C CA . LEU A 1 283 ? -11.059 -13.025 6.793 1.00 92.94 283 LEU A CA 1
ATOM 2248 C C . LEU A 1 283 ? -10.411 -14.397 6.783 1.00 92.94 283 LEU A C 1
ATOM 2250 O O . LEU A 1 283 ? -9.944 -14.870 7.814 1.00 92.94 283 LEU A O 1
ATOM 2254 N N . LEU A 1 284 ? -10.358 -15.030 5.613 1.00 89.38 284 LEU A N 1
ATOM 2255 C CA . LEU A 1 284 ? -9.625 -16.280 5.462 1.00 89.38 284 LEU A CA 1
ATOM 2256 C C . LEU A 1 284 ? -8.146 -15.981 5.247 1.00 89.38 284 LEU A C 1
ATOM 2258 O O . LEU A 1 284 ? -7.769 -15.283 4.294 1.00 89.38 284 LEU A O 1
ATOM 2262 N N . THR A 1 285 ? -7.340 -16.521 6.153 1.00 72.56 285 THR A N 1
ATOM 2263 C CA . THR A 1 285 ? -5.910 -16.255 6.285 1.00 72.56 285 THR A CA 1
ATOM 2264 C C . THR A 1 285 ? -5.059 -17.350 5.644 1.00 72.56 285 THR A C 1
ATOM 2266 O O . THR A 1 285 ? -3.977 -17.065 5.139 1.00 72.56 285 THR A O 1
ATOM 2269 N N . GLY A 1 286 ? -5.562 -18.586 5.571 1.00 65.50 286 GLY A N 1
ATOM 2270 C CA . GLY A 1 286 ? -4.865 -19.702 4.925 1.00 65.50 286 GLY A CA 1
ATOM 2271 C C . GLY A 1 286 ? -5.035 -19.762 3.398 1.00 65.50 286 GLY A C 1
ATOM 2272 O O . GLY A 1 286 ? -6.115 -19.511 2.846 1.00 65.50 286 GLY A O 1
ATOM 2273 N N . GLU A 1 287 ? -3.992 -20.201 2.689 1.00 59.03 287 GLU A N 1
ATOM 2274 C CA . GLU A 1 287 ? -4.083 -20.671 1.299 1.00 59.03 287 GLU A CA 1
ATOM 2275 C C . GLU A 1 287 ? -4.661 -22.096 1.234 1.00 59.03 287 GLU A C 1
ATOM 2277 O O . GLU A 1 287 ? -4.061 -23.023 0.703 1.00 59.03 287 GLU A O 1
ATOM 2282 N N . THR A 1 288 ? -5.863 -22.315 1.766 1.00 55.69 288 THR A N 1
ATOM 2283 C CA . THR A 1 288 ? -6.579 -23.566 1.489 1.00 55.69 288 THR A CA 1
ATOM 2284 C C . THR A 1 288 ? -7.328 -23.430 0.167 1.00 55.69 288 THR A C 1
ATOM 2286 O O . THR A 1 288 ? -8.315 -22.702 0.065 1.00 55.69 288 THR A O 1
ATOM 2289 N N . SER A 1 289 ? -6.873 -24.162 -0.855 1.00 51.50 289 SER A N 1
ATOM 2290 C CA . SER A 1 289 ? -7.498 -24.252 -2.190 1.00 51.50 289 SER A CA 1
ATOM 2291 C C . SER A 1 289 ? -8.967 -24.704 -2.162 1.00 51.50 289 SER A C 1
ATOM 2293 O O . SER A 1 289 ? -9.680 -24.550 -3.149 1.00 51.50 289 SER A O 1
ATOM 2295 N N . MET A 1 290 ? -9.432 -25.230 -1.025 1.00 54.19 290 MET A N 1
ATOM 2296 C CA . MET A 1 290 ? -10.799 -25.705 -0.821 1.00 54.19 290 MET A CA 1
ATOM 2297 C C . MET A 1 290 ? -11.804 -24.613 -0.425 1.00 54.19 290 MET A C 1
ATOM 2299 O O . MET A 1 290 ? -13.006 -24.840 -0.556 1.00 54.19 290 MET A O 1
ATOM 2303 N N . LYS A 1 291 ? -11.367 -23.442 0.070 1.00 64.25 291 LYS A N 1
ATOM 2304 C CA . LYS A 1 291 ? -12.292 -22.372 0.489 1.00 64.25 291 LYS A CA 1
ATOM 2305 C C . LYS A 1 291 ? -12.385 -21.293 -0.604 1.00 64.25 291 LYS A C 1
ATOM 2307 O O . LYS A 1 291 ? -11.383 -20.643 -0.895 1.00 64.25 291 LYS A O 1
ATOM 2312 N N . PRO A 1 292 ? -13.572 -21.034 -1.186 1.00 77.88 292 PRO A N 1
ATOM 2313 C CA . PRO A 1 292 ? -13.708 -20.165 -2.358 1.00 77.88 292 PRO A CA 1
ATOM 2314 C C . PRO A 1 292 ? -13.646 -18.660 -2.043 1.00 77.88 292 PRO A C 1
ATOM 2316 O O . PRO A 1 292 ? -13.893 -17.854 -2.934 1.00 77.88 292 PRO A O 1
ATOM 2319 N N . LEU A 1 293 ? -13.348 -18.256 -0.801 1.00 88.62 293 LEU A N 1
ATOM 2320 C CA . LEU A 1 293 ? -13.499 -16.877 -0.324 1.00 88.62 293 LEU A CA 1
ATOM 2321 C C . LEU A 1 293 ? -12.166 -16.250 0.102 1.00 88.62 293 LEU A C 1
ATOM 2323 O O . LEU A 1 293 ? -11.260 -16.928 0.592 1.00 88.62 293 LEU A O 1
ATOM 2327 N N . PHE A 1 294 ? -12.063 -14.935 -0.063 1.00 91.44 294 PHE A N 1
ATOM 2328 C CA . PHE A 1 294 ? -11.083 -14.104 0.632 1.00 91.44 294 PHE A CA 1
ATOM 2329 C C . PHE A 1 294 ? -11.657 -13.582 1.947 1.00 91.44 294 PHE A C 1
ATOM 2331 O O . PHE A 1 294 ? -11.035 -13.731 3.000 1.00 91.44 294 PHE A O 1
ATOM 2338 N N . ALA A 1 295 ? -12.850 -12.989 1.875 1.00 94.19 295 ALA A N 1
ATOM 2339 C CA . ALA A 1 295 ? -13.486 -12.321 2.997 1.00 94.19 295 ALA A CA 1
ATOM 2340 C C . ALA A 1 295 ? -15.016 -12.382 2.905 1.00 94.19 295 ALA A C 1
ATOM 2342 O O . ALA A 1 295 ? -15.591 -12.490 1.819 1.00 94.19 295 ALA A O 1
ATOM 2343 N N . MET A 1 296 ? -15.681 -12.271 4.049 1.00 95.19 296 MET A N 1
ATOM 2344 C CA . MET A 1 296 ? -17.124 -12.074 4.151 1.00 95.19 296 MET A CA 1
ATOM 2345 C C . MET A 1 296 ? -17.404 -10.980 5.175 1.00 95.19 296 MET A C 1
ATOM 2347 O O . MET A 1 296 ? -16.859 -11.016 6.274 1.00 95.19 296 MET A O 1
ATOM 2351 N N . VAL A 1 297 ? -18.273 -10.036 4.829 1.00 97.06 297 VAL A N 1
ATOM 2352 C CA . VAL A 1 297 ? -18.713 -8.958 5.717 1.00 97.06 297 VAL A CA 1
ATOM 2353 C C . V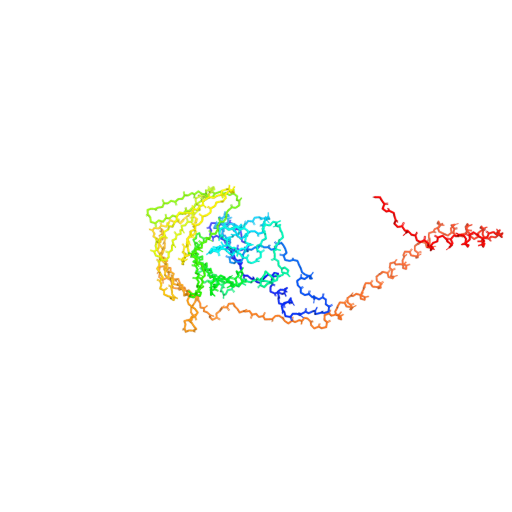AL A 1 297 ? -20.210 -9.111 5.949 1.00 97.06 297 VAL A C 1
ATOM 2355 O O . VAL A 1 297 ? -20.991 -9.163 4.999 1.00 97.06 297 VAL A O 1
ATOM 2358 N N . LEU A 1 298 ? -20.607 -9.201 7.213 1.00 97.25 298 LEU A N 1
ATOM 2359 C CA . LEU A 1 298 ? -21.989 -9.059 7.650 1.00 97.25 298 LEU A CA 1
ATOM 2360 C C . LEU A 1 298 ? -22.151 -7.641 8.194 1.00 97.25 298 LEU A C 1
ATOM 2362 O O . LEU A 1 298 ? -21.624 -7.348 9.261 1.00 97.25 298 LEU A O 1
ATOM 2366 N N . ALA A 1 299 ? -22.826 -6.774 7.444 1.00 95.31 299 ALA A N 1
ATOM 2367 C CA . ALA A 1 299 ? -23.214 -5.436 7.881 1.00 95.31 299 ALA A CA 1
ATOM 2368 C C . ALA A 1 299 ? -24.697 -5.480 8.272 1.00 95.31 299 ALA A C 1
ATOM 2370 O O . ALA A 1 299 ? -25.576 -5.537 7.407 1.00 95.31 299 ALA A O 1
ATOM 2371 N N . ASP A 1 300 ? -24.976 -5.548 9.571 1.00 92.69 300 ASP A N 1
ATOM 2372 C CA . ASP A 1 300 ? -26.286 -5.866 10.146 1.00 92.69 300 ASP A CA 1
ATOM 2373 C C . ASP A 1 300 ? -26.887 -7.162 9.563 1.00 92.69 300 ASP A C 1
ATOM 2375 O O . ASP A 1 300 ? -26.498 -8.269 9.934 1.00 92.69 300 ASP A O 1
ATOM 2379 N N . ARG A 1 301 ? -27.840 -7.049 8.626 1.00 89.94 301 ARG A N 1
ATOM 2380 C CA . ARG A 1 301 ? -28.475 -8.191 7.937 1.00 89.94 301 ARG A CA 1
ATOM 2381 C C . ARG A 1 301 ? -27.937 -8.425 6.527 1.00 89.94 301 ARG A C 1
ATOM 2383 O O . ARG A 1 301 ? -28.324 -9.399 5.881 1.00 89.94 301 ARG A O 1
ATOM 2390 N N . GLN A 1 302 ? -27.082 -7.538 6.027 1.00 95.25 302 GLN A N 1
ATOM 2391 C CA . GLN A 1 302 ? -26.536 -7.624 4.683 1.00 95.25 302 GLN A CA 1
ATOM 2392 C C . GLN A 1 302 ? -25.256 -8.453 4.681 1.00 95.25 302 GLN A C 1
ATOM 2394 O O . GLN A 1 302 ? -24.293 -8.144 5.376 1.00 95.25 302 GLN A O 1
ATOM 2399 N N . LYS A 1 303 ? -25.240 -9.495 3.850 1.00 96.31 303 LYS A N 1
ATOM 2400 C CA . LYS A 1 303 ? -24.070 -10.341 3.618 1.00 96.31 303 LYS A CA 1
ATOM 2401 C C . LYS A 1 303 ? -23.365 -9.921 2.330 1.00 96.31 303 LYS A C 1
ATOM 2403 O O . LYS A 1 303 ? -23.979 -9.915 1.266 1.00 96.31 303 LYS A O 1
ATOM 2408 N N . ILE A 1 304 ? -22.076 -9.621 2.432 1.00 95.75 304 ILE A N 1
ATOM 2409 C CA . ILE A 1 304 ? -21.192 -9.224 1.330 1.00 95.75 304 ILE A CA 1
ATOM 2410 C C . ILE A 1 304 ? -20.041 -10.229 1.280 1.00 95.75 304 ILE A C 1
ATOM 2412 O O . ILE A 1 304 ? -19.508 -10.612 2.324 1.00 95.75 304 ILE A O 1
ATOM 2416 N N . VAL A 1 305 ? -19.699 -10.723 0.091 1.00 94.56 305 VAL A N 1
ATOM 2417 C CA . VAL A 1 305 ? -18.814 -11.882 -0.070 1.00 94.56 305 VAL A CA 1
ATOM 2418 C C . VAL A 1 305 ? -17.786 -11.602 -1.151 1.00 94.56 305 VAL A C 1
ATOM 2420 O O . VAL A 1 305 ? -18.130 -11.438 -2.315 1.00 94.56 305 VAL A O 1
ATOM 2423 N N . PHE A 1 306 ? -16.514 -11.649 -0.773 1.00 93.44 306 PHE A N 1
ATOM 2424 C CA . PHE A 1 306 ? -15.395 -11.463 -1.683 1.00 93.44 306 PHE A CA 1
ATOM 2425 C C . PHE A 1 306 ? -14.804 -12.825 -2.039 1.00 93.44 306 PHE A C 1
ATOM 2427 O O . PHE A 1 306 ? -14.140 -13.459 -1.212 1.00 93.44 306 PHE A O 1
ATOM 2434 N N . ASP A 1 307 ? -15.087 -13.301 -3.251 1.00 89.88 307 ASP A N 1
ATOM 2435 C CA . ASP A 1 307 ? -14.653 -14.613 -3.733 1.00 89.88 307 ASP A CA 1
ATOM 2436 C C . ASP A 1 307 ? -13.245 -14.609 -4.352 1.00 89.88 307 ASP A C 1
ATOM 2438 O O . ASP A 1 307 ? -12.709 -13.582 -4.767 1.00 89.88 307 ASP A O 1
ATOM 2442 N N . ARG A 1 308 ? -12.639 -15.800 -4.420 1.00 86.94 308 ARG A N 1
ATOM 2443 C CA . ARG A 1 308 ? -11.350 -16.033 -5.088 1.00 86.94 308 ARG A CA 1
ATOM 2444 C C . ARG A 1 308 ? -11.474 -16.218 -6.600 1.00 86.94 308 ARG A C 1
ATOM 2446 O O . ARG A 1 308 ? -10.451 -16.238 -7.282 1.00 86.94 308 ARG A O 1
ATOM 2453 N N . ALA A 1 309 ? -12.684 -16.366 -7.143 1.00 80.69 309 ALA A N 1
ATOM 2454 C CA . ALA A 1 309 ? -12.874 -16.569 -8.579 1.00 80.69 309 ALA A CA 1
ATOM 2455 C C . ALA A 1 309 ? -12.416 -15.338 -9.375 1.00 80.69 309 ALA A C 1
ATOM 2457 O O . ALA A 1 309 ? -11.829 -15.481 -10.450 1.00 80.69 309 ALA A O 1
ATOM 2458 N N . SER A 1 310 ? -12.598 -14.154 -8.789 1.00 71.25 310 SER A N 1
ATOM 2459 C CA . SER A 1 310 ? -12.208 -12.866 -9.367 1.00 71.25 310 SER A CA 1
ATOM 2460 C C . SER A 1 310 ? -10.822 -12.379 -8.914 1.00 71.25 310 SER A C 1
ATOM 2462 O O . SER A 1 310 ? -10.489 -11.212 -9.107 1.00 71.25 310 SER A O 1
ATOM 2464 N N . ALA A 1 311 ? -10.002 -13.245 -8.302 1.00 86.56 311 ALA A N 1
ATOM 2465 C CA . ALA A 1 311 ? -8.647 -12.896 -7.874 1.00 86.56 311 ALA A CA 1
ATOM 2466 C C . ALA A 1 311 ? -7.823 -12.285 -9.019 1.00 86.56 311 ALA A C 1
ATOM 2468 O O . ALA A 1 311 ? -7.915 -12.716 -10.174 1.00 86.56 311 ALA A O 1
ATOM 2469 N N . ILE A 1 312 ? -6.981 -11.305 -8.690 1.00 87.81 312 ILE A N 1
ATOM 2470 C CA . ILE A 1 312 ? -6.117 -10.660 -9.679 1.00 87.81 312 ILE A CA 1
ATOM 2471 C C . ILE A 1 312 ? -5.049 -11.668 -10.106 1.00 87.81 312 ILE A C 1
ATOM 2473 O O . ILE A 1 312 ? -4.263 -12.148 -9.290 1.00 87.81 312 ILE A O 1
ATOM 2477 N N . ARG A 1 313 ? -5.019 -11.989 -11.402 1.00 83.31 313 ARG A N 1
ATOM 2478 C CA . ARG A 1 313 ? -4.038 -12.908 -11.990 1.00 83.31 313 ARG A CA 1
ATOM 2479 C C . ARG A 1 313 ? -2.903 -12.122 -12.628 1.00 83.31 313 ARG A C 1
ATOM 2481 O O . ARG A 1 313 ? -3.149 -11.120 -13.299 1.00 83.31 313 ARG A O 1
ATOM 2488 N N . ASP A 1 314 ? -1.671 -12.592 -12.444 1.00 81.75 314 ASP A N 1
ATOM 2489 C CA . ASP A 1 314 ? -0.542 -12.058 -13.205 1.00 81.75 314 ASP A CA 1
ATOM 2490 C C . ASP A 1 314 ? -0.615 -12.585 -14.645 1.00 81.75 314 ASP A C 1
ATOM 2492 O O . ASP A 1 314 ? -0.933 -13.751 -14.885 1.00 81.75 314 ASP A O 1
ATOM 2496 N N . ALA A 1 315 ? -0.346 -11.708 -15.603 1.00 81.62 315 ALA A N 1
ATOM 2497 C CA . ALA A 1 315 ? -0.355 -12.026 -17.022 1.00 81.62 315 ALA A CA 1
ATOM 2498 C C . ALA A 1 315 ? 0.962 -11.545 -17.621 1.00 81.62 315 ALA A C 1
ATOM 2500 O O . ALA A 1 315 ? 1.317 -10.369 -17.484 1.00 81.62 315 ALA A O 1
ATOM 2501 N N . SER A 1 316 ? 1.678 -12.451 -18.289 1.00 80.25 316 SER A N 1
ATOM 2502 C CA . SER A 1 316 ? 2.891 -12.089 -19.010 1.00 80.25 316 SER A CA 1
ATOM 2503 C C . SER A 1 316 ? 2.529 -11.258 -20.240 1.00 80.25 316 SER A C 1
ATOM 2505 O O . SER A 1 316 ? 1.643 -11.600 -21.021 1.00 80.25 316 SER A O 1
ATOM 2507 N N . VAL A 1 317 ? 3.222 -10.135 -20.408 1.00 88.81 317 VAL A N 1
ATOM 2508 C CA . VAL A 1 317 ? 3.122 -9.312 -21.619 1.00 88.81 317 VAL A CA 1
ATOM 2509 C C . VAL A 1 317 ? 4.207 -9.766 -22.587 1.00 88.81 317 VAL A C 1
ATOM 2511 O O . VAL A 1 317 ? 5.361 -9.894 -22.175 1.00 88.81 317 VAL A O 1
ATOM 2514 N N . GLN A 1 318 ? 3.856 -10.028 -23.843 1.00 92.31 318 GLN A N 1
ATOM 2515 C CA . GLN A 1 318 ? 4.822 -10.455 -24.859 1.00 92.31 318 GLN A CA 1
ATOM 2516 C C . GLN A 1 318 ? 5.797 -9.329 -25.228 1.00 92.31 318 GLN A C 1
ATOM 2518 O O . GLN A 1 318 ? 5.511 -8.146 -25.032 1.00 92.31 318 GLN A O 1
ATOM 2523 N N . GLU A 1 319 ? 6.975 -9.712 -25.715 1.00 94.19 319 GLU A N 1
ATOM 2524 C CA . GLU A 1 319 ? 7.914 -8.771 -26.328 1.00 94.19 319 GLU A CA 1
ATOM 2525 C C . GLU A 1 319 ? 7.316 -8.218 -27.629 1.00 94.19 319 GLU A C 1
ATOM 2527 O O . GLU A 1 319 ? 6.600 -8.930 -28.329 1.00 94.19 319 GLU A O 1
ATOM 2532 N N . VAL A 1 320 ? 7.574 -6.944 -27.935 1.00 95.81 320 VAL A N 1
ATOM 2533 C CA . VAL A 1 320 ? 7.158 -6.356 -29.213 1.00 95.81 320 VAL A CA 1
ATOM 2534 C C . VAL A 1 320 ? 7.954 -7.013 -30.338 1.00 95.81 320 VAL A C 1
ATOM 2536 O O . VAL A 1 320 ? 9.185 -6.996 -30.319 1.00 95.81 320 VAL A O 1
ATOM 2539 N N . GLU A 1 321 ? 7.245 -7.577 -31.312 1.00 94.81 321 GLU A N 1
ATOM 2540 C CA . GLU A 1 321 ? 7.844 -8.180 -32.504 1.00 94.81 321 GLU A CA 1
ATOM 2541 C C . GLU A 1 321 ? 8.627 -7.137 -33.314 1.00 94.81 321 GLU A C 1
ATOM 2543 O O . GLU A 1 321 ? 8.222 -5.978 -33.412 1.00 94.81 321 GLU A O 1
ATOM 2548 N N . ASP A 1 322 ? 9.775 -7.545 -33.863 1.00 94.62 322 ASP A N 1
ATOM 2549 C CA . ASP A 1 322 ? 10.641 -6.723 -34.720 1.00 94.62 322 ASP A CA 1
ATOM 2550 C C . ASP A 1 322 ? 10.969 -5.320 -34.168 1.00 94.62 322 ASP A C 1
ATOM 2552 O O . ASP A 1 322 ? 11.147 -4.356 -34.917 1.00 94.62 322 ASP A O 1
ATOM 2556 N N . TYR A 1 323 ? 11.112 -5.197 -32.842 1.00 95.81 323 TYR A N 1
ATOM 2557 C CA . TYR A 1 323 ? 11.347 -3.924 -32.145 1.00 95.81 323 TYR A CA 1
ATOM 2558 C C . TYR A 1 323 ? 12.521 -3.097 -32.706 1.00 95.81 323 TYR A C 1
ATOM 2560 O O . TYR A 1 323 ? 12.464 -1.866 -32.698 1.00 95.81 323 TYR A O 1
ATOM 2568 N N . MET A 1 324 ? 13.566 -3.744 -33.234 1.00 96.31 324 MET A N 1
ATOM 2569 C CA . MET A 1 324 ? 14.673 -3.068 -33.924 1.00 96.31 324 MET A CA 1
ATOM 2570 C C . MET A 1 324 ? 14.228 -2.388 -35.214 1.00 96.31 324 MET A C 1
ATOM 2572 O O . MET A 1 324 ? 14.542 -1.220 -35.436 1.00 96.31 324 MET A O 1
ATOM 2576 N N . THR A 1 325 ? 13.502 -3.119 -36.059 1.00 95.69 325 THR A N 1
ATOM 2577 C CA . THR A 1 325 ? 13.022 -2.636 -37.356 1.00 95.69 325 THR A CA 1
ATOM 2578 C C . THR A 1 325 ? 12.097 -1.446 -37.159 1.00 95.69 325 THR A C 1
ATOM 2580 O O . THR A 1 325 ? 12.270 -0.427 -37.820 1.00 95.69 325 THR A O 1
ATOM 2583 N N . VAL A 1 326 ? 11.208 -1.516 -36.163 1.00 95.81 326 VAL A N 1
ATOM 2584 C CA . VAL A 1 326 ? 10.319 -0.403 -35.795 1.00 95.81 326 VAL A CA 1
ATOM 2585 C C . VAL A 1 326 ? 11.110 0.874 -35.491 1.00 95.81 326 VAL A C 1
ATOM 2587 O O . VAL A 1 326 ? 10.715 1.967 -35.902 1.00 95.81 326 VAL A O 1
ATOM 2590 N N . VAL A 1 327 ? 12.237 0.778 -34.779 1.00 95.44 327 VAL A N 1
ATOM 2591 C CA . VAL A 1 327 ? 13.082 1.952 -34.507 1.00 95.44 327 VAL A CA 1
ATOM 2592 C C . VAL A 1 327 ? 13.800 2.423 -35.767 1.00 95.44 327 VAL A C 1
ATOM 2594 O O . VAL A 1 327 ? 13.816 3.624 -36.035 1.00 95.44 327 VAL A O 1
ATOM 2597 N N . GLU A 1 328 ? 14.351 1.511 -36.565 1.00 95.00 328 GLU A N 1
ATOM 2598 C CA . GLU A 1 328 ? 15.104 1.887 -37.764 1.00 95.00 328 GLU A CA 1
ATOM 2599 C C . GLU A 1 328 ? 14.245 2.531 -38.852 1.00 95.00 328 GLU A C 1
ATOM 2601 O O . GLU A 1 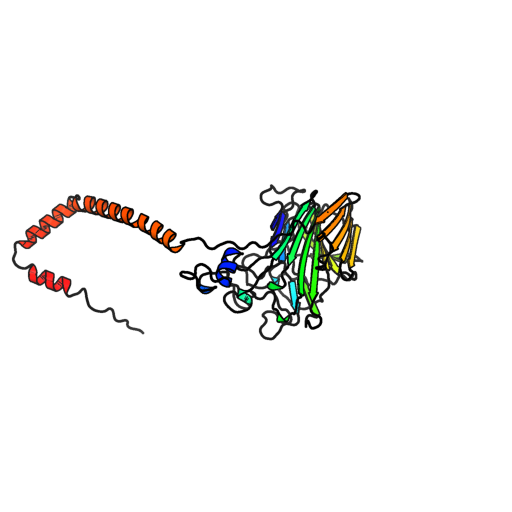328 ? 14.671 3.508 -39.477 1.00 95.00 328 GLU A O 1
ATOM 2606 N N . GLU A 1 329 ? 13.019 2.047 -39.041 1.00 94.44 329 GLU A N 1
ATOM 2607 C CA . GLU A 1 329 ? 12.024 2.667 -39.916 1.00 94.44 329 GLU A CA 1
ATOM 2608 C C . GLU A 1 329 ? 11.683 4.079 -39.436 1.00 94.44 329 GLU A C 1
ATOM 2610 O O . GLU A 1 329 ? 11.687 5.029 -40.224 1.00 94.44 329 GLU A O 1
ATOM 2615 N N . ASN A 1 330 ? 11.481 4.257 -38.126 1.00 94.19 330 ASN A N 1
ATOM 2616 C CA . ASN A 1 330 ? 11.214 5.571 -37.549 1.00 94.19 330 ASN A CA 1
ATOM 2617 C C . ASN A 1 330 ? 12.381 6.550 -37.747 1.00 94.19 330 ASN A C 1
ATOM 2619 O O . ASN A 1 330 ? 12.149 7.720 -38.064 1.00 94.19 330 ASN A O 1
ATOM 2623 N N . LEU A 1 331 ? 13.629 6.084 -37.643 1.00 94.19 331 LEU A N 1
ATOM 2624 C CA . LEU A 1 331 ? 14.818 6.906 -37.883 1.00 94.19 331 LEU A CA 1
ATOM 2625 C C . LEU A 1 331 ? 14.952 7.358 -39.346 1.00 94.19 331 LEU A C 1
ATOM 2627 O O . LEU A 1 331 ? 15.495 8.441 -39.598 1.00 94.19 331 LEU A O 1
ATOM 2631 N N . GLN A 1 332 ? 14.434 6.598 -40.320 1.00 94.69 332 GLN A N 1
ATOM 2632 C CA . GLN A 1 332 ? 14.482 7.017 -41.727 1.00 94.69 332 GLN A CA 1
ATOM 2633 C C . GLN A 1 332 ? 13.648 8.275 -42.002 1.00 94.69 332 GLN A C 1
ATOM 2635 O O . GLN A 1 332 ? 14.014 9.051 -42.886 1.00 94.69 332 GLN A O 1
ATOM 2640 N N . HIS A 1 333 ? 12.591 8.538 -41.225 1.00 94.19 333 HIS A N 1
ATOM 2641 C CA . HIS A 1 333 ? 11.734 9.716 -41.412 1.00 94.19 333 HIS A CA 1
ATOM 2642 C C . HIS A 1 333 ? 12.440 11.045 -41.113 1.00 94.19 333 HIS A C 1
ATOM 2644 O O . HIS A 1 333 ? 12.054 12.079 -41.657 1.00 94.19 333 HIS A O 1
ATOM 2650 N N . ALA A 1 334 ? 13.490 11.042 -40.286 1.00 93.06 334 ALA A N 1
ATOM 2651 C CA . ALA A 1 334 ? 14.214 12.265 -39.945 1.00 93.06 334 ALA A CA 1
ATOM 2652 C C . ALA A 1 334 ? 15.073 12.779 -41.115 1.00 93.06 334 ALA A C 1
ATOM 2654 O O . ALA A 1 334 ? 15.118 13.981 -41.377 1.00 93.06 334 ALA A O 1
ATOM 2655 N N . LYS A 1 335 ? 15.731 11.875 -41.853 1.00 92.62 335 LYS A N 1
ATOM 2656 C CA . LYS A 1 335 ? 16.678 12.213 -42.933 1.00 92.62 335 LYS A CA 1
ATOM 2657 C C . LYS A 1 335 ? 16.127 13.195 -43.983 1.00 92.62 335 LYS A C 1
ATOM 2659 O O . LYS A 1 335 ? 16.798 14.201 -44.223 1.00 92.62 335 LYS A O 1
ATOM 2664 N N . PRO A 1 336 ? 14.944 12.977 -44.594 1.00 95.88 336 PRO A N 1
ATOM 2665 C CA . PRO A 1 336 ? 14.438 13.882 -45.627 1.00 95.88 336 PRO A CA 1
ATOM 2666 C C . PRO A 1 336 ? 14.136 15.290 -45.095 1.00 95.88 336 PRO A C 1
ATOM 2668 O O . PRO A 1 336 ? 14.326 16.262 -45.825 1.00 95.88 336 PRO A O 1
ATOM 2671 N N . VAL A 1 337 ? 13.734 15.427 -43.825 1.00 94.94 337 VAL A N 1
ATOM 2672 C CA . VAL A 1 337 ? 13.461 16.736 -43.205 1.00 94.94 337 VAL A CA 1
ATOM 2673 C C . VAL A 1 337 ? 14.738 17.574 -43.139 1.00 94.94 337 VAL A C 1
ATOM 2675 O O . VAL A 1 337 ? 14.747 18.727 -43.572 1.00 94.94 337 VAL A O 1
ATOM 2678 N N . PHE A 1 338 ? 15.837 16.986 -42.659 1.00 94.00 338 PHE A N 1
ATOM 2679 C CA . PHE A 1 338 ? 17.126 17.680 -42.593 1.00 94.00 338 PHE A CA 1
ATOM 2680 C C . PHE A 1 338 ? 17.665 18.026 -43.987 1.00 94.00 338 PHE A C 1
ATOM 2682 O O . PHE A 1 338 ? 18.115 19.151 -44.193 1.00 94.00 338 PHE A O 1
ATOM 2689 N N . GLN A 1 339 ? 17.543 17.118 -44.961 1.00 93.88 339 GLN A N 1
ATOM 2690 C CA . GLN A 1 339 ? 17.955 17.374 -46.349 1.00 93.88 339 GLN A CA 1
ATOM 2691 C C . GLN A 1 339 ? 17.163 18.522 -46.993 1.00 93.88 339 GLN A C 1
ATOM 2693 O O . GLN A 1 339 ? 17.719 19.341 -47.730 1.00 93.88 339 GLN A O 1
ATOM 2698 N N . GLN A 1 340 ? 15.861 18.612 -46.714 1.00 95.38 340 GLN A N 1
ATOM 2699 C CA . GLN A 1 340 ? 15.026 19.697 -47.218 1.00 95.38 340 GLN A CA 1
ATOM 2700 C C . GLN A 1 340 ? 15.406 21.045 -46.595 1.00 95.38 340 GLN A C 1
ATOM 2702 O O . GLN A 1 340 ? 15.533 22.030 -47.326 1.00 95.38 340 GLN A O 1
ATOM 2707 N N . LEU A 1 341 ? 15.611 21.093 -45.275 1.00 93.69 341 LEU A N 1
ATOM 2708 C CA . LEU A 1 341 ? 16.039 22.307 -44.574 1.00 93.69 341 LEU A CA 1
ATOM 2709 C C . LEU A 1 341 ? 17.411 22.781 -45.059 1.00 93.69 341 LEU A C 1
ATOM 2711 O O . LEU A 1 341 ? 17.578 23.965 -45.345 1.00 93.69 341 LEU A O 1
ATOM 2715 N N . GLU A 1 342 ? 18.367 21.865 -45.227 1.00 93.31 342 GLU A N 1
ATOM 2716 C CA . GLU A 1 342 ? 19.686 22.172 -45.785 1.00 93.31 342 GLU A CA 1
ATOM 2717 C C . GLU A 1 342 ? 19.560 22.802 -47.176 1.00 93.31 342 GLU A C 1
ATOM 2719 O O . GLU A 1 342 ? 20.105 23.879 -47.426 1.00 93.31 342 GLU A O 1
ATOM 2724 N N . LYS A 1 343 ? 18.766 22.193 -48.065 1.00 92.75 343 LYS A N 1
ATOM 2725 C CA . LYS A 1 343 ? 18.530 22.722 -49.414 1.00 92.75 343 LYS A CA 1
ATOM 2726 C C . LYS A 1 343 ? 17.903 24.118 -49.387 1.00 92.75 343 LYS A C 1
ATOM 2728 O O . LYS A 1 343 ? 18.288 24.971 -50.185 1.00 92.75 343 LYS A O 1
ATOM 2733 N N . GLN A 1 344 ? 16.948 24.362 -48.490 1.00 91.31 344 GLN A N 1
ATOM 2734 C CA . GLN A 1 344 ? 16.294 25.666 -48.345 1.00 91.31 344 GLN A CA 1
ATOM 2735 C C . GLN A 1 344 ? 17.254 26.738 -47.815 1.00 91.31 344 GLN A C 1
ATOM 2737 O O . GLN A 1 344 ? 17.297 27.838 -48.368 1.00 91.31 344 GLN A O 1
ATOM 2742 N N . ILE A 1 345 ? 18.052 26.415 -46.794 1.00 87.50 345 ILE A N 1
ATOM 2743 C CA . ILE A 1 345 ? 19.046 27.330 -46.219 1.00 87.50 345 ILE A CA 1
ATOM 2744 C C . ILE A 1 345 ? 20.119 27.662 -47.256 1.00 87.50 345 ILE A C 1
ATOM 2746 O O . ILE A 1 345 ? 20.396 28.838 -47.487 1.00 87.50 345 ILE A O 1
ATOM 2750 N N . LEU A 1 346 ? 20.677 26.655 -47.936 1.00 82.81 346 LEU A N 1
ATOM 2751 C CA . LEU A 1 346 ? 21.660 26.870 -49.000 1.00 82.81 346 LEU A CA 1
ATOM 2752 C C . LEU A 1 346 ? 21.083 27.739 -50.118 1.00 82.81 346 LEU A C 1
ATOM 2754 O O . LEU A 1 346 ? 21.747 28.670 -50.566 1.00 82.81 346 LEU A O 1
ATOM 2758 N N . ALA A 1 347 ? 19.833 27.502 -50.525 1.00 83.44 347 ALA A N 1
ATOM 2759 C CA . ALA A 1 347 ? 19.169 28.338 -51.519 1.00 83.44 347 ALA A CA 1
ATOM 2760 C C . ALA A 1 347 ? 19.023 29.798 -51.055 1.00 83.44 347 ALA A C 1
ATOM 2762 O O . ALA A 1 347 ? 19.241 30.707 -51.850 1.00 83.44 347 ALA A O 1
ATOM 2763 N N . GLN A 1 348 ? 18.692 30.053 -49.787 1.00 79.19 348 GLN A N 1
ATOM 2764 C CA . GLN A 1 348 ? 18.585 31.416 -49.255 1.00 79.19 348 GLN A CA 1
ATOM 2765 C C . GLN A 1 348 ? 19.945 32.115 -49.143 1.00 79.19 348 GLN A C 1
ATOM 2767 O O . GLN A 1 348 ? 20.066 33.274 -49.543 1.00 79.19 348 GLN A O 1
ATOM 2772 N N . VAL A 1 349 ? 20.972 31.416 -48.649 1.00 77.06 349 VAL A N 1
ATOM 2773 C CA . VAL A 1 349 ? 22.333 31.954 -48.482 1.00 77.06 349 VAL A CA 1
ATOM 2774 C C . VAL A 1 349 ? 22.970 32.263 -49.836 1.00 77.06 349 VAL A C 1
ATOM 2776 O O . VAL A 1 349 ? 23.522 33.344 -50.031 1.00 77.06 349 VAL A O 1
ATOM 2779 N N . LEU A 1 350 ? 22.844 31.355 -50.807 1.00 69.12 350 LEU A N 1
ATOM 2780 C CA . LEU A 1 350 ? 23.358 31.566 -52.164 1.00 69.12 350 LEU A CA 1
ATOM 2781 C C . LEU A 1 350 ? 22.613 32.687 -52.904 1.00 69.12 350 LEU A C 1
ATOM 2783 O O . LEU A 1 350 ? 23.204 33.355 -53.751 1.00 69.12 350 LEU A O 1
ATOM 2787 N N . ASN A 1 351 ? 21.347 32.931 -52.556 1.00 64.94 351 ASN A N 1
ATOM 2788 C CA . ASN A 1 351 ? 20.547 34.020 -53.116 1.00 64.94 351 ASN A CA 1
ATOM 2789 C C . ASN A 1 351 ? 20.661 35.341 -52.341 1.00 64.94 351 ASN A C 1
ATOM 2791 O O . ASN A 1 351 ? 20.030 36.321 -52.735 1.00 64.94 351 ASN A O 1
ATOM 2795 N N . THR A 1 352 ? 21.444 35.419 -51.259 1.00 68.88 352 THR A N 1
ATOM 2796 C CA . THR A 1 352 ? 21.616 36.687 -50.540 1.00 68.88 352 THR A CA 1
ATOM 2797 C C . THR A 1 352 ? 22.655 37.557 -51.251 1.00 68.88 352 THR A C 1
ATOM 2799 O O . THR A 1 352 ? 23.795 37.137 -51.461 1.00 68.88 352 THR A O 1
ATOM 2802 N N . ASP A 1 353 ? 22.304 38.809 -51.562 1.00 61.88 353 ASP A N 1
ATOM 2803 C CA . ASP A 1 353 ? 23.181 39.767 -52.262 1.00 61.88 353 ASP A CA 1
ATOM 2804 C C . ASP A 1 353 ? 24.557 39.941 -51.601 1.00 61.88 353 ASP A C 1
ATOM 2806 O O . ASP A 1 353 ? 25.552 40.189 -52.281 1.00 61.88 353 ASP A O 1
ATOM 2810 N N . ASN A 1 354 ? 24.641 39.779 -50.277 1.00 63.75 354 ASN A N 1
ATOM 2811 C CA . ASN A 1 354 ? 25.905 39.825 -49.544 1.00 63.75 354 ASN A CA 1
ATOM 2812 C C . ASN A 1 354 ? 26.830 38.648 -49.877 1.00 63.75 354 ASN A C 1
ATOM 2814 O O . ASN A 1 354 ? 28.033 38.860 -50.002 1.00 63.75 354 ASN A O 1
ATOM 2818 N N . PHE A 1 355 ? 26.301 37.434 -50.056 1.00 64.69 355 PHE A N 1
ATOM 2819 C CA . PHE A 1 355 ? 27.107 36.265 -50.416 1.00 64.69 355 PHE A CA 1
ATOM 2820 C C . PHE A 1 355 ? 27.568 36.354 -51.871 1.00 64.69 355 PHE A C 1
ATOM 2822 O O . PHE A 1 355 ? 28.733 36.105 -52.168 1.00 64.69 355 PHE A O 1
ATOM 2829 N N . ARG A 1 356 ? 26.691 36.837 -52.760 1.00 61.66 356 ARG A N 1
ATOM 2830 C CA . ARG A 1 356 ? 27.012 37.105 -54.168 1.00 61.66 356 ARG A CA 1
ATOM 2831 C C . ARG A 1 356 ? 28.106 38.172 -54.310 1.00 61.66 356 ARG A C 1
ATOM 2833 O O . ARG A 1 356 ? 29.105 37.936 -54.982 1.00 61.66 356 ARG A O 1
ATOM 2840 N N . LYS A 1 357 ? 28.000 39.288 -53.575 1.00 63.94 357 LYS A N 1
ATOM 2841 C CA . LYS A 1 357 ? 29.032 40.344 -53.520 1.00 63.94 357 LYS A CA 1
ATOM 2842 C C . LYS A 1 357 ? 30.338 39.883 -52.866 1.00 63.94 357 LYS A C 1
ATOM 2844 O O . LYS A 1 357 ? 31.409 40.341 -53.263 1.00 63.94 357 LYS A O 1
ATOM 2849 N N . MET A 1 358 ? 30.278 39.010 -51.857 1.00 60.69 358 MET A N 1
ATOM 2850 C CA . MET A 1 358 ? 31.467 38.462 -51.193 1.00 60.69 358 MET A CA 1
ATOM 2851 C C . MET A 1 358 ? 32.193 37.452 -52.094 1.00 60.69 358 MET A C 1
ATOM 2853 O O . MET A 1 358 ? 33.413 37.528 -52.220 1.00 60.69 358 MET A O 1
ATOM 2857 N N . ALA A 1 359 ? 31.455 36.588 -52.796 1.00 61.62 359 ALA A N 1
ATOM 2858 C CA . ALA A 1 359 ? 31.987 35.676 -53.806 1.00 61.62 359 ALA A CA 1
ATOM 2859 C C . ALA A 1 359 ? 32.596 36.433 -55.000 1.00 61.62 359 ALA A C 1
ATOM 2861 O O . ALA A 1 359 ? 33.709 36.122 -55.416 1.00 61.62 359 ALA A O 1
ATOM 2862 N N . GLU A 1 360 ? 31.943 37.492 -55.493 1.00 62.28 360 GLU A N 1
ATOM 2863 C CA . GLU A 1 360 ? 32.499 38.376 -56.529 1.00 62.28 360 GLU A CA 1
ATOM 2864 C C . GLU A 1 360 ? 33.763 39.119 -56.063 1.00 62.28 360 GLU A C 1
ATOM 2866 O O . GLU A 1 360 ? 34.698 39.301 -56.845 1.00 62.28 360 GLU A O 1
ATOM 2871 N N . ARG A 1 361 ? 33.833 39.538 -54.788 1.00 59.06 361 ARG A N 1
ATOM 2872 C CA . ARG A 1 361 ? 35.049 40.130 -54.201 1.00 59.06 361 ARG A CA 1
ATOM 2873 C C . ARG A 1 361 ? 36.192 39.123 -54.097 1.00 59.06 361 ARG A C 1
ATOM 2875 O O . ARG A 1 361 ? 37.326 39.491 -54.385 1.00 59.06 361 ARG A O 1
ATOM 2882 N N . LEU A 1 362 ? 35.909 37.880 -53.711 1.00 55.50 362 LEU A N 1
ATOM 2883 C CA . LEU A 1 362 ? 36.911 36.814 -53.616 1.00 55.50 362 LEU A CA 1
ATOM 2884 C C . LEU A 1 362 ? 37.413 36.371 -54.999 1.00 55.50 362 LEU A C 1
ATOM 2886 O O . LEU A 1 362 ? 38.616 36.201 -55.177 1.00 55.50 362 LEU A O 1
ATOM 2890 N N . LEU A 1 363 ? 36.534 36.294 -56.002 1.00 55.88 363 LEU A N 1
ATOM 2891 C CA . LEU A 1 363 ? 36.914 36.046 -57.399 1.00 55.88 363 LEU A CA 1
ATOM 2892 C C . LEU A 1 363 ? 37.778 37.181 -57.972 1.00 55.88 363 LEU A C 1
ATOM 2894 O O . LEU A 1 363 ? 38.793 36.909 -58.603 1.00 55.88 363 LEU A O 1
ATOM 2898 N N . LYS A 1 364 ? 37.466 38.450 -57.669 1.00 55.09 364 LYS A N 1
ATOM 2899 C CA . LYS A 1 364 ? 38.317 39.599 -58.048 1.00 55.09 364 LYS A CA 1
ATOM 2900 C C . LYS A 1 364 ? 39.680 39.619 -57.345 1.00 55.09 364 LYS A C 1
ATOM 2902 O O . LYS A 1 364 ? 40.624 40.201 -57.872 1.00 55.09 364 LYS A O 1
ATOM 2907 N N . LEU A 1 365 ? 39.796 39.005 -56.166 1.00 49.81 365 LEU A N 1
ATOM 2908 C CA . LEU A 1 365 ? 41.072 38.836 -55.459 1.00 49.81 365 LEU A CA 1
ATOM 2909 C C . LEU A 1 365 ? 41.907 37.671 -56.022 1.00 49.81 365 LEU A C 1
ATOM 2911 O O . LEU A 1 365 ? 43.123 37.664 -55.847 1.00 49.81 365 LEU A O 1
ATOM 2915 N N . SER A 1 366 ? 41.282 36.730 -56.737 1.00 46.88 366 SER A N 1
ATOM 2916 C CA . SER A 1 366 ? 41.939 35.564 -57.343 1.00 46.88 366 SER A CA 1
ATOM 2917 C C . SER A 1 366 ? 42.771 35.890 -58.595 1.00 46.88 366 SER A C 1
ATOM 2919 O O . SER A 1 366 ? 43.626 35.090 -58.967 1.00 46.88 366 SER A O 1
ATOM 2921 N N . ASP A 1 367 ? 42.596 37.064 -59.212 1.00 51.91 367 ASP A N 1
ATOM 2922 C CA . ASP A 1 367 ? 43.327 37.475 -60.429 1.00 51.91 367 ASP A CA 1
ATOM 2923 C C . ASP A 1 367 ? 44.720 38.083 -60.173 1.00 51.91 367 ASP A C 1
ATOM 2925 O O . ASP A 1 367 ? 45.401 38.550 -61.087 1.00 51.91 367 ASP A O 1
ATOM 2929 N N . LYS A 1 368 ? 45.215 38.051 -58.931 1.00 49.72 368 LYS A N 1
ATOM 2930 C CA . LYS A 1 368 ? 46.607 38.411 -58.624 1.00 49.72 368 LYS A CA 1
ATOM 2931 C C . LYS A 1 368 ? 47.321 37.281 -57.905 1.00 49.72 368 LYS A C 1
ATOM 2933 O O . LYS A 1 368 ? 47.584 37.379 -56.716 1.00 49.72 368 LYS A O 1
ATOM 2938 N N . LYS A 1 369 ? 47.669 36.241 -58.670 1.00 50.69 369 LYS A N 1
ATOM 2939 C CA . LYS A 1 369 ? 48.918 35.452 -58.595 1.00 50.69 369 LYS A CA 1
ATOM 2940 C C . LYS A 1 369 ? 49.593 35.397 -57.205 1.00 50.69 369 LYS A C 1
ATOM 2942 O O . LYS A 1 369 ? 50.755 35.766 -57.095 1.00 50.69 369 LYS A O 1
ATOM 2947 N N . LYS A 1 370 ? 48.863 35.016 -56.149 1.00 51.81 370 LYS A N 1
ATOM 2948 C CA . LYS A 1 370 ? 49.356 34.815 -54.764 1.00 51.81 370 LYS A CA 1
ATOM 2949 C C . LYS A 1 370 ? 48.410 33.950 -53.909 1.00 51.81 370 LYS A C 1
ATOM 2951 O O . LYS A 1 370 ? 48.505 33.947 -52.685 1.00 51.81 370 LYS A O 1
ATOM 2956 N N . THR A 1 371 ? 47.479 33.230 -54.533 1.00 51.59 371 THR A N 1
ATOM 2957 C CA . THR A 1 371 ? 46.411 32.500 -53.830 1.00 51.59 371 THR A CA 1
ATOM 2958 C C . THR A 1 371 ? 46.781 31.055 -53.492 1.00 51.59 371 THR A C 1
ATOM 2960 O O . THR A 1 371 ? 46.241 30.518 -52.534 1.00 51.59 371 THR A O 1
ATOM 2963 N N . GLU A 1 372 ? 47.737 30.439 -54.192 1.00 46.88 372 GLU A N 1
ATOM 2964 C CA . GLU A 1 372 ? 48.148 29.052 -53.905 1.00 46.88 372 GLU A CA 1
ATOM 2965 C C . GLU A 1 372 ? 48.920 28.932 -52.575 1.00 46.88 372 GLU A C 1
ATOM 2967 O O . GLU A 1 372 ? 48.570 28.090 -51.751 1.00 46.88 372 GLU A O 1
ATOM 2972 N N . GLU A 1 373 ? 49.852 29.846 -52.267 1.00 47.22 373 GLU A N 1
ATOM 2973 C CA . GLU A 1 373 ? 50.590 29.833 -50.983 1.00 47.22 373 GLU A CA 1
ATOM 2974 C C . GLU A 1 373 ? 49.709 30.151 -49.759 1.00 47.22 373 GLU A C 1
ATOM 2976 O O . GLU A 1 373 ? 49.991 29.702 -48.647 1.00 47.22 373 GLU A O 1
ATOM 2981 N N . ALA A 1 374 ? 48.635 30.932 -49.930 1.00 49.47 374 ALA A N 1
ATOM 2982 C CA . ALA A 1 374 ? 47.729 31.282 -48.833 1.00 49.47 374 ALA A CA 1
ATOM 2983 C C . ALA A 1 374 ? 46.778 30.127 -48.482 1.00 49.47 374 ALA A C 1
ATOM 2985 O O . ALA A 1 374 ? 46.454 29.923 -47.311 1.00 49.47 374 ALA A O 1
ATOM 2986 N N . VAL A 1 375 ? 46.363 29.356 -49.489 1.00 48.66 375 VAL A N 1
ATOM 2987 C CA . VAL A 1 375 ? 45.462 28.212 -49.332 1.00 48.66 375 VAL A CA 1
ATOM 2988 C C . VAL A 1 375 ? 46.193 27.033 -48.677 1.00 48.66 375 VAL A C 1
ATOM 2990 O O . VAL A 1 375 ? 45.667 26.454 -47.728 1.00 48.66 375 VAL A O 1
ATOM 2993 N N . GLU A 1 376 ? 47.442 26.746 -49.053 1.00 46.88 376 GLU A N 1
ATOM 2994 C CA . GLU A 1 376 ? 48.234 25.679 -48.415 1.00 46.88 376 GLU A CA 1
ATOM 2995 C C . GLU A 1 376 ? 48.525 25.955 -46.923 1.00 46.88 376 GLU A C 1
ATOM 2997 O O . GLU A 1 376 ? 48.503 25.044 -46.088 1.00 46.88 376 GLU A O 1
ATOM 3002 N N . LYS A 1 377 ? 48.708 27.229 -46.546 1.00 49.03 377 LYS A N 1
ATOM 3003 C CA . LYS A 1 377 ? 48.898 27.654 -45.145 1.00 49.03 377 LYS A CA 1
ATOM 3004 C C . LYS A 1 377 ? 47.622 27.592 -44.301 1.00 49.03 377 LYS A C 1
ATOM 3006 O O . LYS A 1 377 ? 47.700 27.402 -43.091 1.00 49.03 377 LYS A O 1
ATOM 3011 N N . LEU A 1 378 ? 46.455 27.755 -44.925 1.00 44.66 378 LEU A N 1
ATOM 3012 C CA . LEU A 1 378 ? 45.151 27.667 -44.258 1.00 44.66 378 LEU A CA 1
ATOM 3013 C C . LEU A 1 378 ? 44.744 26.212 -43.980 1.00 44.66 378 LEU A C 1
ATOM 3015 O O . LEU A 1 378 ? 44.141 25.947 -42.942 1.00 44.66 378 LEU A O 1
ATOM 3019 N N . PHE A 1 379 ? 45.131 25.269 -44.846 1.00 47.75 379 PHE A N 1
ATOM 3020 C CA . PHE A 1 379 ? 44.802 23.845 -44.689 1.00 47.75 379 PHE A CA 1
ATOM 3021 C C . PHE A 1 379 ? 45.831 23.025 -43.891 1.00 47.75 379 PHE A C 1
ATOM 3023 O O . PHE A 1 379 ? 45.510 21.933 -43.426 1.00 47.75 379 PHE A O 1
ATOM 3030 N N . SER A 1 380 ? 47.035 23.550 -43.644 1.00 46.34 380 SER A N 1
ATOM 3031 C CA . SER A 1 380 ? 48.053 22.886 -42.807 1.00 46.34 380 SER A CA 1
ATOM 3032 C C . SER A 1 380 ? 47.879 23.113 -41.295 1.00 46.34 380 SER A C 1
ATOM 3034 O O . SER A 1 380 ? 48.506 22.419 -40.497 1.00 46.34 380 SER A O 1
ATOM 3036 N N . VAL A 1 381 ? 46.989 24.018 -40.866 1.00 46.75 381 VAL A N 1
ATOM 3037 C CA . VAL A 1 381 ? 46.749 24.320 -39.436 1.00 46.75 381 VAL A CA 1
ATOM 3038 C C . VAL A 1 381 ? 45.606 23.483 -38.828 1.00 46.75 381 VAL A C 1
ATOM 3040 O O . VAL A 1 381 ? 45.430 23.460 -37.613 1.00 46.75 381 VAL A O 1
ATOM 3043 N N . SER A 1 382 ? 44.848 22.724 -39.627 1.00 45.91 382 SER A N 1
ATOM 3044 C CA . SER A 1 382 ? 43.623 22.052 -39.151 1.00 45.91 382 SER A CA 1
ATOM 3045 C C . SER A 1 382 ? 43.786 20.586 -38.719 1.00 45.91 382 SER A C 1
ATOM 3047 O O . SER A 1 382 ? 42.823 19.996 -38.236 1.00 45.91 382 SER A O 1
ATOM 3049 N N . PHE A 1 383 ? 44.979 19.990 -38.826 1.00 45.56 383 PHE A N 1
ATOM 3050 C CA . PHE A 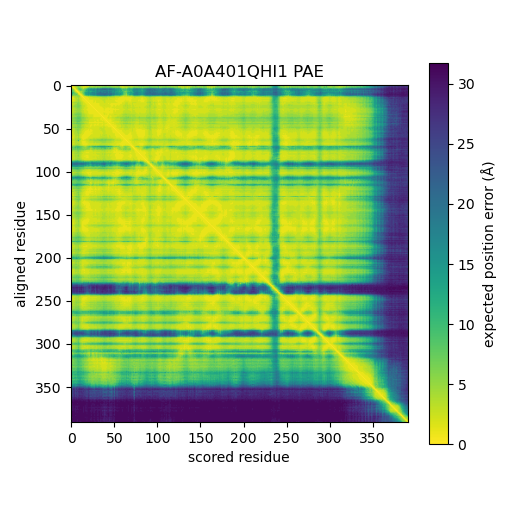1 383 ? 45.247 18.625 -38.345 1.00 45.56 383 PHE A CA 1
ATOM 3051 C C . PHE A 1 383 ? 46.487 18.588 -37.439 1.00 45.56 383 PHE A C 1
ATOM 3053 O O . PHE A 1 383 ? 47.598 18.312 -37.882 1.00 45.56 383 PHE A O 1
ATOM 3060 N N . GLY A 1 384 ? 46.306 18.852 -36.137 1.00 32.94 384 GLY A N 1
ATOM 3061 C CA . GLY A 1 384 ? 47.416 18.802 -35.179 1.00 32.94 384 GLY A CA 1
ATOM 3062 C C . GLY A 1 384 ? 47.072 19.075 -33.711 1.00 32.94 384 GLY A C 1
ATOM 3063 O O . GLY A 1 384 ? 47.433 20.113 -33.182 1.00 32.94 384 GLY A O 1
ATOM 3064 N N . ARG A 1 385 ? 46.458 18.089 -33.039 1.00 32.06 385 ARG A N 1
ATOM 3065 C CA . ARG A 1 385 ? 46.560 17.794 -31.587 1.00 32.06 385 ARG A CA 1
ATOM 3066 C C . ARG A 1 385 ? 46.381 18.949 -30.578 1.00 32.06 385 ARG A C 1
ATOM 3068 O O . ARG A 1 385 ? 47.346 19.558 -30.125 1.00 32.06 385 ARG A O 1
ATOM 3075 N N . GLY A 1 386 ? 45.186 19.023 -29.993 1.00 32.25 386 GLY A N 1
ATOM 3076 C CA . GLY A 1 386 ? 45.049 19.392 -28.581 1.00 32.25 386 GLY A CA 1
ATOM 3077 C C . GLY A 1 386 ? 45.579 18.261 -27.689 1.00 32.25 386 GLY A C 1
ATOM 3078 O O . GLY A 1 386 ? 44.913 17.242 -27.517 1.00 32.25 386 GLY A O 1
ATOM 3079 N N . LYS A 1 387 ? 46.790 18.413 -27.137 1.00 35.72 387 LYS A N 1
ATOM 3080 C CA . LYS A 1 387 ? 47.243 17.643 -25.967 1.00 35.72 387 LYS A CA 1
ATOM 3081 C C . LYS A 1 387 ? 46.904 18.431 -24.704 1.00 35.72 387 LYS A C 1
ATOM 3083 O O . LYS A 1 387 ? 47.291 19.587 -24.565 1.00 35.72 387 LYS A O 1
ATOM 3088 N N . ALA A 1 388 ? 46.223 17.751 -23.790 1.00 36.97 388 ALA A N 1
ATOM 3089 C CA . ALA A 1 388 ? 45.976 18.159 -22.418 1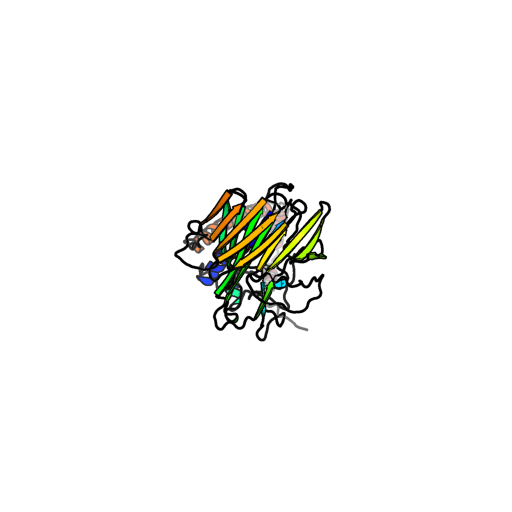.00 36.97 388 ALA A CA 1
ATOM 3090 C C . ALA A 1 388 ? 47.253 18.610 -21.682 1.00 36.97 388 ALA A C 1
ATOM 3092 O O . ALA A 1 388 ? 48.322 18.018 -21.858 1.00 36.97 388 ALA A O 1
ATOM 3093 N N . LYS A 1 389 ? 47.106 19.577 -20.769 1.00 32.03 389 LYS A N 1
ATOM 3094 C CA . LYS A 1 389 ? 48.017 19.776 -19.638 1.00 32.03 389 LYS A CA 1
ATOM 3095 C C . LYS A 1 389 ? 47.211 19.916 -18.348 1.00 32.03 389 LYS A C 1
ATOM 3097 O O . LYS A 1 389 ? 46.399 20.823 -18.217 1.00 32.03 389 LYS A O 1
ATOM 3102 N N . LYS A 1 390 ? 47.476 18.983 -17.430 1.00 32.75 390 LYS A N 1
ATOM 3103 C CA . LYS A 1 390 ? 47.250 19.107 -15.988 1.00 32.75 390 LYS A CA 1
ATOM 3104 C C . LYS A 1 390 ? 48.090 20.266 -15.438 1.00 32.75 390 LYS A C 1
ATOM 3106 O O . LYS A 1 390 ? 49.262 20.372 -15.807 1.00 32.75 390 LYS A O 1
ATOM 3111 N N . MET A 1 391 ? 47.526 21.015 -14.498 1.00 32.66 391 MET A N 1
ATOM 3112 C CA . MET A 1 391 ? 48.126 21.198 -13.173 1.00 32.66 391 MET A CA 1
ATOM 3113 C C . MET A 1 391 ? 47.073 20.831 -12.142 1.00 32.66 391 MET A C 1
ATOM 3115 O O . MET A 1 391 ? 45.899 21.192 -12.385 1.00 32.66 391 MET A O 1
#

pLDDT: mean 85.04, std 17.45, range [26.22, 98.75]

Mean predicted aligned error: 10.21 Å

Organism: Scyliorhinus torazame (NCBI:txid75743)

Sequence (391 aa):
VTYGGAVPAEVTRPFLSFKSGKLGGRAIYDIVHQKKYSQWINGWKNFNAGHEHPDQNSFTFAPNGVPFITEALYGPKYTFLNNALMFPPATADTCFSPWVGQVTEACNSKWLEYKHGISGDCRGQVTAAFEQNGVVFIRGEAAGAYSPNLKLKSSQRNLLLLQPQLLLLVDQIDLHEDSPLEKVSAFFHNTDVAFEEISEDWVNGAFIRQKDGQYTMFWMDDKGNSEKAGLAFKTYPRGYPVTRTAYIFFGPSVEIQSFSIRGDLDRVDVYLATNEKTYTVYLLTGETSMKPLFAMVLADRQKIVFDRASAIRDASVQEVEDYMTVVEENLQHAKPVFQQLEKQILAQVLNTDNFRKMAERLLKLSDKKKTEEAVEKLFSVSFGRGKAKKM